Protein AF-A0A814LXK1-F1 (afdb_monomer_lite)

Radius of gyration: 31.45 Å; chains: 1; bounding box: 70×54×90 Å

pLDDT: mean 80.25, std 14.55, range [25.09, 98.0]

Foldseek 3Di:
DVVQLVCLAVDDLQQLVVLCVVQVVQCPPPHPCNLVNLVCCLRHARLQYDPVSVVSHCVVPVVVLLVSLVVDPDDDNSNVSSVSSVVSNCVQQQPPDDCQVPLVVVLVVVLVVLVDDPVQFDDDPQDDDDVLVSLLNSCVRCLVCLAQVRPDPSNQVVLLVLLVVLVVVLVLLVCLVCVVVDPRGDHDPVRRDDLVNLVSNLVSCVVSLVNNLLRPPCVLSSLSSLLSNLSSQVPVRVVVLLVQLVVCLVPPPCVSSNLSSLSSLLSCLCSLCDDDPRDDLSNLCLAVLLQSLQAVQADPRVLSSLSNLLSNLQRDQDEPCVCVVVVDPPDDPSPDDDHDDYDHDDPCQVSNLVSVLSSLLSHLLSDHPVSLVVVLVVLVVQLPDPPDDPSRLVSSLSNLLSNLVRPVQVNCVPLVVVLLVQLVVVVVVVPPPPQPDDDDDDPNNLSSLLSLLSSLLHALVNVVVVVVSLVVVVVVPVPGPDPSSVVSVVSSVVSNVCNDVDDD

Secondary structure (DSSP, 8-state):
-HHHHHHGGGS-TTHHHHHHHHHGGG--TTSTTHHHHHHHHHHHS-----GGGGGGTGGGTHHHHHHHHHH----SHHHHHHHHHHHHHHHHTTTSS--HHHHHHHHHHHHHHTT--GGG-------S--HHHHHHHHHHHHGGGGSTT---THHHHHHHHHHHHHHHHHHHHHHHHHGGG-TT----GGGSPPHHHHHHHHHHHHHHHHHHTT-TTTHHHHHHHHHHHHHH-GGGTHHHHHHHHHHHHS-TT-HHHHHHHHHHHHHHHHHHH---SS--THHHHHHHHHHHHGGGGGSTTHHHHHHHHHHHTTTS-----GGGGGT-TT--TTS-----------SSHHHHHHHHHHHHHHHHHT--HHHHHHHHHHHHHHHT-TT--HHHHHHHHHHHHHHHHH-HHHHHHHHHHHHHHHHHHHHHHT-SSGGGS-S---HHHHHHHHHHHHHTTS-HHHHGGGHHHHHHHHHHHTT---HHHHHHHHHHHHHHHHHHHS--

Structure (mmCIF, N/CA/C/O backbone):
data_AF-A0A814LXK1-F1
#
_entry.id   AF-A0A814LXK1-F1
#
loop_
_atom_site.group_PDB
_atom_site.id
_atom_site.type_symbol
_atom_site.label_atom_id
_atom_site.label_alt_id
_atom_site.label_comp_id
_atom_site.label_asym_id
_atom_site.label_entity_id
_atom_site.label_seq_id
_atom_site.pdbx_PDB_ins_code
_atom_site.Cartn_x
_atom_site.Cartn_y
_atom_site.Cartn_z
_atom_site.occupancy
_atom_site.B_iso_or_equiv
_atom_site.auth_seq_id
_atom_site.auth_comp_id
_atom_site.auth_asym_id
_atom_site.auth_atom_id
_atom_site.pdbx_PDB_model_num
ATOM 1 N N . MET A 1 1 ? 9.843 21.973 -16.160 1.00 56.62 1 MET A N 1
ATOM 2 C CA . MET A 1 1 ? 10.249 20.609 -16.567 1.00 56.62 1 MET A CA 1
ATOM 3 C C . MET A 1 1 ? 9.036 19.774 -16.965 1.00 56.62 1 MET A C 1
ATOM 5 O O . MET A 1 1 ? 8.800 19.674 -18.156 1.00 56.62 1 MET A O 1
ATOM 9 N N . ILE A 1 2 ? 8.226 19.283 -16.017 1.00 59.06 2 ILE A N 1
ATOM 10 C CA . ILE A 1 2 ? 7.090 18.361 -16.257 1.00 59.06 2 ILE A CA 1
ATOM 11 C C . ILE A 1 2 ? 6.164 18.794 -17.417 1.00 59.06 2 ILE A C 1
ATOM 13 O O . ILE A 1 2 ? 5.855 17.987 -18.287 1.00 59.06 2 ILE A O 1
ATOM 17 N N . CYS A 1 3 ? 5.786 20.076 -17.498 1.00 64.94 3 CYS A N 1
ATOM 18 C CA . CYS A 1 3 ? 4.913 20.582 -18.569 1.00 64.94 3 CYS A CA 1
ATOM 19 C C . CYS A 1 3 ? 5.486 20.393 -19.989 1.00 64.94 3 CYS A C 1
ATOM 21 O O . CYS A 1 3 ? 4.720 20.208 -20.926 1.00 64.94 3 CYS A O 1
ATOM 23 N N . VAL A 1 4 ? 6.817 20.406 -20.148 1.00 70.12 4 VAL A N 1
ATOM 24 C CA . VAL A 1 4 ? 7.489 20.201 -21.447 1.00 70.12 4 VAL A CA 1
ATOM 25 C C . VAL A 1 4 ? 7.377 18.739 -21.884 1.00 70.12 4 VAL A C 1
ATOM 27 O O . VAL A 1 4 ? 7.075 18.452 -23.041 1.00 70.12 4 VAL A O 1
ATOM 30 N N . GLN A 1 5 ? 7.535 17.811 -20.938 1.00 64.06 5 GLN A N 1
ATOM 31 C CA . GLN A 1 5 ? 7.400 16.378 -21.197 1.00 64.06 5 GLN A CA 1
ATOM 32 C C . GLN A 1 5 ? 5.953 16.029 -21.587 1.00 64.06 5 GLN A C 1
ATOM 34 O O . GLN A 1 5 ? 5.747 15.309 -22.560 1.00 64.06 5 GLN A O 1
ATOM 39 N N . TYR A 1 6 ? 4.948 16.638 -20.941 1.00 69.31 6 TYR A N 1
ATOM 40 C CA . TYR A 1 6 ? 3.547 16.519 -21.375 1.00 69.31 6 TYR A CA 1
ATOM 41 C C . TYR A 1 6 ? 3.230 17.231 -22.702 1.00 69.31 6 TYR A C 1
ATOM 43 O O . TYR A 1 6 ? 2.304 16.810 -23.393 1.00 69.31 6 TYR A O 1
ATOM 51 N N . SER A 1 7 ? 3.989 18.259 -23.106 1.00 76.19 7 SER A N 1
ATOM 52 C CA . SER A 1 7 ? 3.850 18.851 -24.447 1.00 76.19 7 SER A CA 1
ATOM 53 C C . SER A 1 7 ? 4.517 18.033 -25.562 1.00 76.19 7 SER A C 1
ATOM 55 O O . SER A 1 7 ? 4.263 18.299 -26.733 1.00 76.19 7 SER A O 1
ATOM 57 N N . SER A 1 8 ? 5.341 17.030 -25.228 1.00 71.69 8 SER A N 1
ATOM 58 C CA . SER A 1 8 ? 6.139 16.264 -26.198 1.00 71.69 8 SER A CA 1
ATOM 59 C C . SER A 1 8 ? 5.328 15.636 -27.354 1.00 71.69 8 SER A C 1
ATOM 61 O O . SER A 1 8 ? 5.761 15.788 -28.498 1.00 71.69 8 SER A O 1
ATOM 63 N N . PRO A 1 9 ? 4.128 15.046 -27.137 1.00 70.94 9 PRO A N 1
ATOM 64 C CA . PRO A 1 9 ? 3.299 14.502 -28.225 1.00 70.94 9 PRO A CA 1
ATOM 65 C C . PRO A 1 9 ? 2.730 15.551 -29.198 1.00 70.94 9 PRO A C 1
ATOM 67 O O . PRO A 1 9 ? 2.200 15.183 -30.244 1.00 70.94 9 PRO A O 1
ATOM 70 N N . TYR A 1 10 ? 2.812 16.842 -28.858 1.00 80.88 10 TYR A N 1
ATOM 71 C CA . TYR A 1 10 ? 2.293 17.965 -29.650 1.00 80.88 10 TYR A CA 1
ATOM 72 C C . TYR A 1 10 ? 3.399 18.744 -30.386 1.00 80.88 10 TYR A C 1
ATOM 74 O O . TYR A 1 10 ? 3.115 19.749 -31.039 1.00 80.88 10 TYR A O 1
ATOM 82 N N . LEU A 1 11 ? 4.661 18.312 -30.275 1.00 83.81 11 LEU A N 1
ATOM 83 C CA . LEU A 1 11 ? 5.784 18.909 -30.999 1.00 83.81 11 LEU A CA 1
ATOM 84 C C . LEU A 1 11 ? 5.714 18.588 -32.503 1.00 83.81 11 LEU A C 1
ATOM 86 O O . LEU A 1 11 ? 5.085 17.619 -32.932 1.00 83.81 11 LEU A O 1
ATOM 90 N N . SER A 1 12 ? 6.371 19.410 -33.326 1.00 86.75 12 SER A N 1
ATOM 91 C CA . SER A 1 12 ? 6.418 19.195 -34.775 1.00 86.75 12 SER A CA 1
ATOM 92 C C . SER A 1 12 ? 7.109 17.868 -35.116 1.00 86.75 12 SER A C 1
ATOM 94 O O . SER A 1 12 ? 8.027 17.423 -34.428 1.00 86.75 12 SER A O 1
ATOM 96 N N . SER A 1 13 ? 6.743 17.253 -36.249 1.00 84.12 13 SER A N 1
ATOM 97 C CA . SER A 1 13 ? 7.419 16.026 -36.722 1.00 84.12 13 SER A CA 1
ATOM 98 C C . SER A 1 13 ? 8.885 16.231 -37.152 1.00 84.12 13 SER A C 1
ATOM 100 O O . SER A 1 13 ? 9.518 15.285 -37.618 1.00 84.12 13 SER A O 1
ATOM 102 N N . THR A 1 14 ? 9.399 17.458 -37.040 1.00 91.06 14 THR A N 1
ATOM 103 C CA . THR A 1 14 ? 10.784 17.869 -37.302 1.00 91.06 14 THR A CA 1
ATOM 104 C C . THR A 1 14 ? 11.545 18.237 -36.023 1.00 91.06 14 THR A C 1
ATOM 106 O O . THR A 1 14 ? 12.772 18.205 -36.046 1.00 91.06 14 THR A O 1
ATOM 109 N N . ALA A 1 15 ? 10.862 18.476 -34.893 1.00 91.69 15 ALA A N 1
ATOM 110 C CA . ALA A 1 15 ? 11.467 18.933 -33.639 1.00 91.69 15 ALA A CA 1
ATOM 111 C C . ALA A 1 15 ? 12.609 18.033 -33.142 1.00 91.69 15 ALA A C 1
ATOM 113 O O . ALA A 1 15 ? 13.617 18.533 -32.658 1.00 91.69 15 ALA A O 1
ATOM 114 N N . THR A 1 16 ? 12.502 16.707 -33.292 1.00 93.06 16 THR A N 1
ATOM 115 C CA . THR A 1 16 ? 13.592 15.782 -32.934 1.00 93.06 16 THR A CA 1
ATOM 116 C C . THR A 1 16 ? 14.860 16.050 -33.745 1.00 93.06 16 THR A C 1
ATOM 118 O O . THR A 1 16 ? 15.950 15.994 -33.187 1.00 93.06 16 THR A O 1
ATOM 121 N N . GLN A 1 17 ? 14.733 16.354 -35.040 1.00 94.00 17 GLN A N 1
ATOM 122 C CA . GLN A 1 17 ? 15.873 16.686 -35.895 1.00 94.00 17 GLN A CA 1
ATOM 123 C C . GLN A 1 17 ? 16.435 18.065 -35.530 1.00 94.00 17 GLN A C 1
ATOM 125 O O . GLN A 1 17 ? 17.633 18.179 -35.324 1.00 94.00 17 GLN A O 1
ATOM 130 N N . GLU A 1 18 ? 15.575 19.072 -35.350 1.00 94.50 18 GLU A N 1
ATOM 131 C CA . GLU A 1 18 ? 15.966 20.433 -34.942 1.00 94.50 18 GLU A CA 1
ATOM 132 C C . GLU A 1 18 ? 16.740 20.440 -33.606 1.00 94.50 18 GLU A C 1
ATOM 134 O O . GLU A 1 18 ? 17.782 21.083 -33.485 1.00 94.50 18 GLU A O 1
ATOM 139 N N . ILE A 1 19 ? 16.271 19.663 -32.620 1.00 93.25 19 ILE A N 1
ATOM 140 C CA . ILE A 1 19 ? 16.925 19.479 -31.315 1.00 93.25 19 ILE A CA 1
ATOM 141 C C . ILE A 1 19 ? 18.279 18.770 -31.465 1.00 93.25 19 ILE A C 1
ATOM 143 O O . ILE A 1 19 ? 19.244 19.147 -30.802 1.00 93.25 19 ILE A O 1
ATOM 147 N N . LEU A 1 20 ? 18.391 17.756 -32.328 1.00 94.44 20 LEU A N 1
ATOM 148 C CA . LEU A 1 20 ? 19.682 17.114 -32.586 1.00 94.44 20 LEU A CA 1
ATOM 149 C C . LEU A 1 20 ? 20.640 18.078 -33.293 1.00 94.44 20 LEU A C 1
ATOM 151 O O . LEU A 1 20 ? 21.754 18.263 -32.820 1.00 94.44 20 LEU A O 1
ATOM 155 N N . ASP A 1 21 ? 20.216 18.741 -34.364 1.00 94.06 21 ASP A N 1
ATOM 156 C CA . ASP A 1 21 ? 21.068 19.644 -35.147 1.00 94.06 21 ASP A CA 1
ATOM 157 C C . ASP A 1 21 ? 21.603 20.818 -34.305 1.00 94.06 21 ASP A C 1
ATOM 159 O O . ASP A 1 21 ? 22.730 21.267 -34.520 1.00 94.06 21 ASP A O 1
ATOM 163 N N . GLN A 1 22 ? 20.846 21.269 -33.297 1.00 94.00 22 GLN A N 1
ATOM 164 C CA . GLN A 1 22 ? 21.288 22.284 -32.337 1.00 94.00 22 GLN A CA 1
ATOM 165 C C . GLN A 1 22 ? 22.355 21.779 -31.344 1.00 94.00 22 GLN A C 1
ATOM 167 O O . GLN A 1 22 ? 23.269 22.533 -31.007 1.00 94.00 22 GLN A O 1
ATOM 172 N N . PHE A 1 23 ? 22.236 20.544 -30.843 1.00 93.19 23 PHE A N 1
ATOM 173 C CA . PHE A 1 23 ? 22.985 20.073 -29.664 1.00 93.19 23 PHE A CA 1
ATOM 174 C C . PHE A 1 23 ? 23.987 18.931 -29.929 1.00 93.19 23 PHE A C 1
ATOM 176 O O . PHE A 1 23 ? 24.847 18.664 -29.091 1.00 93.19 23 PHE A O 1
ATOM 183 N N . ARG A 1 24 ? 23.936 18.262 -31.088 1.00 90.31 24 ARG A N 1
ATOM 184 C CA . ARG A 1 24 ? 24.778 17.092 -31.433 1.00 90.31 24 ARG A CA 1
ATOM 185 C C . ARG A 1 24 ? 26.275 17.415 -31.507 1.00 90.31 24 ARG A C 1
ATOM 187 O O . ARG A 1 24 ? 27.098 16.534 -31.289 1.00 90.31 24 ARG A O 1
ATOM 194 N N . SER A 1 25 ? 26.639 18.675 -31.743 1.00 89.06 25 SER A N 1
ATOM 195 C CA . SER A 1 25 ? 28.026 19.162 -31.673 1.00 89.06 25 SER A CA 1
ATOM 196 C C . SER A 1 25 ? 28.623 19.108 -30.259 1.00 89.06 25 SER A C 1
ATOM 198 O O . SER A 1 25 ? 29.830 18.927 -30.123 1.00 89.06 25 SER A O 1
ATOM 200 N N . GLN A 1 26 ? 27.789 19.199 -29.217 1.00 90.00 26 GLN A N 1
ATOM 201 C CA . GLN A 1 26 ? 28.187 19.177 -27.801 1.00 90.00 26 GLN A CA 1
ATOM 202 C C . GLN A 1 26 ? 28.264 17.753 -27.216 1.00 90.00 26 GLN A C 1
ATOM 204 O O . GLN A 1 26 ? 28.536 17.574 -26.031 1.00 90.00 26 GLN A O 1
ATOM 209 N N . LEU A 1 27 ? 28.059 16.714 -28.039 1.00 85.88 27 LEU A N 1
ATOM 210 C CA . LEU A 1 27 ? 28.169 15.302 -27.640 1.00 85.88 27 LEU A CA 1
ATOM 211 C C . LEU A 1 27 ? 29.619 14.798 -27.498 1.00 85.88 27 LEU A C 1
ATOM 213 O O . LEU A 1 27 ? 29.841 13.610 -27.266 1.00 85.88 27 LEU A O 1
ATOM 217 N N . CYS A 1 28 ? 30.622 15.672 -27.605 1.00 84.44 28 CYS A N 1
ATOM 218 C CA . CYS A 1 28 ? 31.992 15.307 -27.266 1.00 84.44 28 CYS A CA 1
ATOM 219 C C . CYS A 1 28 ? 32.141 15.189 -25.740 1.00 84.44 28 CYS A C 1
ATOM 221 O O . CYS A 1 28 ? 31.884 16.146 -25.018 1.00 84.44 28 CYS A O 1
ATOM 223 N N . PHE A 1 29 ? 32.610 14.044 -25.234 1.00 79.62 29 PHE A N 1
ATOM 224 C CA . PHE A 1 29 ? 32.712 13.787 -23.786 1.00 79.62 29 PHE A CA 1
ATOM 225 C C . PHE A 1 29 ? 33.697 14.708 -23.034 1.00 79.62 29 PHE A C 1
ATOM 227 O O . PHE A 1 29 ? 33.726 14.699 -21.803 1.00 79.62 29 PHE A O 1
ATOM 234 N N . THR A 1 30 ? 34.524 15.473 -23.758 1.00 81.00 30 THR A N 1
ATOM 235 C CA . THR A 1 30 ? 35.429 16.497 -23.209 1.00 81.00 30 THR A CA 1
ATOM 236 C C . THR A 1 30 ? 34.862 17.919 -23.294 1.00 81.00 30 THR A C 1
ATOM 238 O O . THR A 1 30 ? 35.558 18.860 -22.917 1.00 81.00 30 THR A O 1
ATOM 241 N N . ASP A 1 31 ? 33.655 18.105 -23.835 1.00 83.12 31 ASP A N 1
ATOM 242 C CA . ASP A 1 31 ? 32.974 19.401 -23.862 1.00 83.12 31 ASP A CA 1
ATOM 243 C C . ASP A 1 31 ? 32.422 19.734 -22.465 1.00 83.12 31 ASP A C 1
ATOM 245 O O . ASP A 1 31 ? 31.891 18.875 -21.758 1.00 83.12 31 ASP A O 1
ATOM 249 N N . TRP A 1 32 ? 32.519 21.004 -22.077 1.00 83.50 32 TRP A N 1
ATOM 250 C CA . TRP A 1 32 ? 31.946 21.525 -20.838 1.00 83.50 32 TRP A CA 1
ATOM 251 C C . TRP A 1 32 ? 30.417 21.405 -20.820 1.00 83.50 32 TRP A C 1
ATOM 253 O O . TRP A 1 32 ? 29.838 21.205 -19.754 1.00 83.50 32 TRP A O 1
ATOM 263 N N . PHE A 1 33 ? 29.767 21.483 -21.984 1.00 89.12 33 PHE A N 1
ATOM 264 C CA . PHE A 1 33 ? 28.308 21.420 -22.095 1.00 89.12 33 PHE A CA 1
ATOM 265 C C . PHE A 1 33 ? 27.738 19.994 -22.072 1.00 89.12 33 PHE A C 1
ATOM 267 O O . PHE A 1 33 ? 26.544 19.839 -21.831 1.00 89.12 33 PHE A O 1
ATOM 274 N N . PHE A 1 34 ? 28.561 18.950 -22.234 1.00 89.31 34 PHE A N 1
ATOM 275 C CA . PHE A 1 34 ? 28.134 17.550 -22.407 1.00 89.31 34 PHE A CA 1
ATOM 276 C C . PHE A 1 34 ? 27.077 17.071 -21.387 1.00 89.31 34 PHE A C 1
ATOM 278 O O . PHE A 1 34 ? 26.101 16.411 -21.749 1.00 89.31 34 PHE A O 1
ATOM 285 N N . ILE A 1 35 ? 27.229 17.429 -20.105 1.00 89.31 35 ILE A N 1
ATOM 286 C CA . ILE A 1 35 ? 26.284 17.037 -19.041 1.00 89.31 35 ILE A CA 1
ATOM 287 C C . ILE A 1 35 ? 24.945 17.785 -19.173 1.00 89.31 35 ILE A C 1
ATOM 289 O O . ILE A 1 35 ? 23.879 17.167 -19.073 1.00 89.31 35 ILE A O 1
ATOM 293 N N . ASP A 1 36 ? 24.993 19.092 -19.434 1.00 91.19 36 ASP A N 1
ATOM 294 C CA . ASP A 1 36 ? 23.810 19.941 -19.606 1.00 91.19 36 ASP A CA 1
ATOM 295 C C . ASP A 1 36 ? 23.049 19.582 -20.889 1.00 91.19 36 ASP A C 1
ATOM 297 O O . ASP A 1 36 ? 21.819 19.529 -20.887 1.00 91.19 36 ASP A O 1
ATOM 301 N N . THR A 1 37 ? 23.762 19.229 -21.960 1.00 93.38 37 THR A N 1
ATOM 302 C CA . THR A 1 37 ? 23.207 18.704 -23.211 1.00 93.38 37 THR A CA 1
ATOM 303 C C . THR A 1 37 ? 22.349 17.455 -22.964 1.00 93.38 37 THR A C 1
ATOM 305 O O . THR A 1 37 ? 21.203 17.394 -23.417 1.00 93.38 37 THR A O 1
ATOM 308 N N . PHE A 1 38 ? 22.815 16.492 -22.157 1.00 93.00 38 PHE A N 1
ATOM 309 C CA . PHE A 1 38 ? 21.985 15.340 -21.772 1.00 93.00 38 PHE A CA 1
ATOM 310 C C . PHE A 1 38 ? 20.829 15.701 -20.829 1.00 93.00 38 PHE A C 1
ATOM 312 O O . PHE A 1 38 ? 19.759 15.088 -20.913 1.00 93.00 38 PHE A O 1
ATOM 319 N N . GLN A 1 39 ? 20.978 16.728 -19.985 1.00 92.31 39 GLN A N 1
ATOM 320 C CA . GLN A 1 39 ? 19.859 17.258 -19.202 1.00 92.31 39 GLN A CA 1
ATOM 321 C C . GLN A 1 39 ? 18.770 17.863 -20.104 1.00 92.31 39 GLN A C 1
ATOM 323 O O . GLN A 1 39 ? 17.584 17.643 -19.852 1.00 92.31 39 GLN A O 1
ATOM 328 N N . ILE A 1 40 ? 19.160 18.581 -21.161 1.00 91.75 40 ILE A N 1
ATOM 329 C CA . ILE A 1 40 ? 18.262 19.154 -22.174 1.00 91.75 40 ILE A CA 1
ATOM 330 C C . ILE A 1 40 ? 17.556 18.035 -22.944 1.00 91.75 40 ILE A C 1
ATOM 332 O O . ILE A 1 40 ? 16.323 18.033 -23.004 1.00 91.75 40 ILE A O 1
ATOM 336 N N . PHE A 1 41 ? 18.284 17.032 -23.449 1.00 93.12 41 PHE A N 1
ATOM 337 C CA . PHE A 1 41 ? 17.668 15.898 -24.148 1.00 93.12 41 PHE A CA 1
ATOM 338 C C . PHE A 1 41 ? 16.636 15.164 -23.275 1.00 93.12 41 PHE A C 1
ATOM 340 O O . PHE A 1 41 ? 15.535 14.891 -23.746 1.00 93.12 41 PHE A O 1
ATOM 347 N N . ARG A 1 42 ? 16.903 14.951 -21.978 1.00 91.62 42 ARG A N 1
ATOM 348 C CA . ARG A 1 42 ? 15.946 14.332 -21.033 1.00 91.62 42 ARG A CA 1
ATOM 349 C C . ARG A 1 42 ? 14.634 15.123 -20.859 1.00 91.62 42 ARG A C 1
ATOM 351 O O . ARG A 1 42 ? 13.637 14.574 -20.383 1.00 91.62 42 ARG A O 1
ATOM 358 N N . ILE A 1 43 ? 14.628 16.415 -21.189 1.00 88.75 43 ILE A N 1
ATOM 359 C CA . ILE A 1 43 ? 13.477 17.315 -21.014 1.00 88.75 43 ILE A CA 1
ATOM 360 C C . ILE A 1 43 ? 12.728 17.547 -22.333 1.00 88.75 43 ILE A C 1
ATOM 362 O O . ILE A 1 43 ? 11.500 17.615 -22.310 1.00 88.75 43 ILE A O 1
ATOM 366 N N . PHE A 1 44 ? 13.448 17.673 -23.453 1.00 89.19 44 PHE A N 1
ATOM 367 C CA . PHE A 1 44 ? 12.897 18.131 -24.735 1.00 89.19 44 PHE A CA 1
ATOM 368 C C . PHE A 1 44 ? 12.845 17.067 -25.842 1.00 89.19 44 PHE A C 1
ATOM 370 O O . PHE A 1 44 ? 12.029 17.204 -26.752 1.00 89.19 44 PHE A O 1
ATOM 377 N N . LEU A 1 45 ? 13.692 16.030 -25.810 1.00 90.62 45 LEU A N 1
ATOM 378 C CA . LEU A 1 45 ? 13.826 15.086 -26.926 1.00 90.62 45 LEU A CA 1
ATOM 379 C C . LEU A 1 45 ? 12.552 14.222 -27.065 1.00 90.62 45 LEU A C 1
ATOM 381 O O . LEU A 1 45 ? 12.181 13.549 -26.100 1.00 90.62 45 LEU A O 1
ATOM 385 N N . PRO A 1 46 ? 11.862 14.202 -28.225 1.00 89.50 46 PRO A N 1
ATOM 386 C CA . PRO A 1 46 ? 10.604 13.466 -28.352 1.00 89.50 46 PRO A CA 1
ATOM 387 C C . PRO A 1 46 ? 10.791 11.944 -28.291 1.00 89.50 46 PRO A C 1
ATOM 389 O O . PRO A 1 46 ? 11.343 11.329 -29.208 1.00 89.50 46 PRO A O 1
ATOM 392 N N . VAL A 1 47 ? 10.299 11.341 -27.203 1.00 88.06 47 VAL A N 1
ATOM 393 C CA . VAL A 1 47 ? 10.355 9.889 -26.935 1.00 88.06 47 VAL A CA 1
ATOM 394 C C . VAL A 1 47 ? 9.034 9.161 -27.192 1.00 88.06 47 VAL A C 1
ATOM 396 O O . VAL A 1 47 ? 9.046 7.942 -27.341 1.00 88.06 47 VAL A O 1
ATOM 399 N N . ASN A 1 48 ? 7.912 9.885 -27.248 1.00 84.62 48 ASN A N 1
ATOM 400 C CA . ASN A 1 48 ? 6.584 9.336 -27.514 1.00 84.62 48 ASN A CA 1
ATOM 401 C C . ASN A 1 48 ? 6.006 9.958 -28.796 1.00 84.62 48 ASN A C 1
ATOM 403 O O . ASN A 1 48 ? 5.349 10.997 -28.767 1.00 84.62 48 ASN A O 1
ATOM 407 N N . LEU A 1 49 ? 6.326 9.335 -29.930 1.00 85.44 49 LEU A N 1
ATOM 408 C CA . LEU A 1 49 ? 5.834 9.688 -31.261 1.00 85.44 49 LEU A CA 1
ATOM 409 C C . LEU A 1 49 ? 5.127 8.461 -31.852 1.00 85.44 49 LEU A C 1
ATOM 411 O O . LEU A 1 49 ? 5.581 7.350 -31.608 1.00 85.44 49 LEU A O 1
ATOM 415 N N . PRO A 1 50 ? 4.069 8.618 -32.666 1.00 84.31 50 PRO A N 1
ATOM 416 C CA . PRO A 1 50 ? 3.349 7.478 -33.232 1.00 84.31 50 PRO A CA 1
ATOM 417 C C . PRO A 1 50 ? 4.218 6.663 -34.219 1.00 84.31 50 PRO A C 1
ATOM 419 O O . PRO A 1 50 ? 5.112 7.234 -34.853 1.00 84.31 50 PRO A O 1
ATOM 422 N N . PRO A 1 51 ? 3.910 5.371 -34.474 1.00 86.75 51 PRO A N 1
ATOM 423 C CA . PRO A 1 51 ? 4.743 4.455 -35.271 1.00 86.75 51 PRO A CA 1
ATOM 424 C C . PRO A 1 51 ? 5.155 4.953 -36.658 1.00 86.75 51 PRO A C 1
ATOM 426 O O . PRO A 1 51 ? 6.272 4.700 -37.114 1.00 86.75 51 PRO A O 1
ATOM 429 N N . ILE A 1 52 ? 4.274 5.713 -37.312 1.00 86.62 52 ILE A N 1
ATOM 430 C CA . ILE A 1 52 ? 4.503 6.341 -38.622 1.00 86.62 52 ILE A CA 1
ATOM 431 C C . ILE A 1 52 ? 5.690 7.324 -38.567 1.00 86.62 52 ILE A C 1
ATOM 433 O O . ILE A 1 52 ? 6.449 7.450 -39.530 1.00 86.62 52 ILE A O 1
ATOM 437 N N . LEU A 1 53 ? 5.884 7.990 -37.425 1.00 88.69 53 LEU A N 1
ATOM 438 C CA . LEU A 1 53 ? 6.913 8.998 -37.186 1.00 88.69 53 LEU A CA 1
ATOM 439 C C . LEU A 1 53 ? 8.168 8.456 -36.486 1.00 88.69 53 LEU A C 1
ATOM 441 O O . LEU A 1 53 ? 9.120 9.214 -36.339 1.00 88.69 53 LEU A O 1
ATOM 445 N N . HIS A 1 54 ? 8.261 7.164 -36.139 1.00 90.31 54 HIS A N 1
ATOM 446 C CA . HIS A 1 54 ? 9.461 6.598 -35.487 1.00 90.31 54 HIS A CA 1
ATOM 447 C C . HIS A 1 54 ? 10.763 6.850 -36.275 1.00 90.31 54 HIS A C 1
ATOM 449 O O . HIS A 1 54 ? 11.821 7.021 -35.673 1.00 90.31 54 HIS A O 1
ATOM 455 N N . LYS A 1 55 ? 10.695 6.938 -37.616 1.00 92.31 55 LYS A N 1
ATOM 456 C CA . LYS A 1 55 ? 11.831 7.315 -38.489 1.00 92.31 55 LYS A CA 1
ATOM 457 C C . LYS A 1 55 ? 12.331 8.755 -38.289 1.00 92.31 55 LYS A C 1
ATOM 459 O O . LYS A 1 55 ? 13.466 9.035 -38.647 1.00 92.31 55 LYS A O 1
ATOM 464 N N . ARG A 1 56 ? 11.493 9.647 -37.752 1.00 90.38 56 ARG A N 1
ATOM 465 C CA . ARG A 1 56 ? 11.820 11.029 -37.355 1.00 90.38 56 ARG A CA 1
ATOM 466 C C . ARG A 1 56 ? 11.929 11.190 -35.830 1.00 90.38 56 ARG A C 1
ATOM 468 O O . ARG A 1 56 ? 12.090 12.300 -35.351 1.00 90.38 56 ARG A O 1
ATOM 475 N N . GLY A 1 57 ? 11.795 10.098 -35.076 1.00 91.50 57 GLY A N 1
ATOM 476 C CA . GLY A 1 57 ? 11.873 10.056 -33.617 1.00 91.50 57 GLY A CA 1
ATOM 477 C C . GLY A 1 57 ? 13.164 9.390 -33.149 1.00 91.50 57 GLY A C 1
ATOM 478 O O . GLY A 1 57 ? 14.246 9.694 -33.648 1.00 91.50 57 GLY A O 1
ATOM 479 N N . PHE A 1 58 ? 13.045 8.430 -32.226 1.00 92.81 58 PHE A N 1
ATOM 480 C CA . PHE A 1 58 ? 14.185 7.722 -31.630 1.00 92.81 58 PHE A CA 1
ATOM 481 C C . PHE A 1 58 ? 15.168 7.115 -32.649 1.00 92.81 58 PHE A C 1
ATOM 483 O O . PHE A 1 58 ? 16.359 7.034 -32.367 1.00 92.81 58 PHE A O 1
ATOM 490 N N . LYS A 1 59 ? 14.728 6.748 -33.863 1.00 94.81 59 LYS A N 1
ATOM 491 C CA . LYS A 1 59 ? 15.612 6.158 -34.889 1.00 94.81 59 LYS A CA 1
ATOM 492 C C . LYS A 1 59 ? 16.661 7.123 -35.466 1.00 94.81 59 LYS A C 1
ATOM 494 O O . LYS A 1 59 ? 17.537 6.660 -36.187 1.00 94.81 59 LYS A O 1
ATOM 499 N N . LEU A 1 60 ? 16.599 8.420 -35.149 1.00 95.69 60 LEU A N 1
ATOM 500 C CA . LEU A 1 60 ? 17.621 9.410 -35.527 1.00 95.69 60 LEU A CA 1
ATOM 501 C C . LEU A 1 60 ? 18.847 9.424 -34.592 1.00 95.69 60 LEU A C 1
ATOM 503 O O . LEU A 1 60 ? 19.897 9.941 -34.980 1.00 95.69 60 LEU A O 1
ATOM 507 N N . TRP A 1 61 ? 18.702 8.903 -33.366 1.00 95.06 61 TRP A N 1
ATOM 508 C CA . TRP A 1 61 ? 19.665 9.123 -32.277 1.00 95.06 61 TRP A CA 1
ATOM 509 C C . TRP A 1 61 ? 19.908 7.921 -31.353 1.00 95.06 61 TRP A C 1
ATOM 511 O O . TRP A 1 61 ? 20.960 7.862 -30.727 1.00 95.06 61 TRP A O 1
ATOM 521 N N . LEU A 1 62 ? 18.992 6.946 -31.261 1.00 95.38 62 LEU A N 1
ATOM 522 C CA . LEU A 1 62 ? 19.068 5.862 -30.268 1.00 95.38 62 LEU A CA 1
ATOM 523 C C . LEU A 1 62 ? 20.381 5.069 -30.349 1.00 95.38 62 LEU A C 1
ATOM 525 O O . LEU A 1 62 ? 21.010 4.843 -29.320 1.00 95.38 62 LEU A O 1
ATOM 529 N N . ASN A 1 63 ? 20.811 4.699 -31.559 1.00 94.75 63 ASN A N 1
ATOM 530 C CA . ASN A 1 63 ? 22.057 3.958 -31.766 1.00 94.75 63 ASN A CA 1
ATOM 531 C C . ASN A 1 63 ? 23.278 4.790 -31.346 1.00 94.75 63 ASN A C 1
ATOM 533 O O . ASN A 1 63 ? 24.070 4.319 -30.545 1.00 94.75 63 ASN A O 1
ATOM 537 N N . GLU A 1 64 ? 23.374 6.044 -31.800 1.00 94.44 64 GLU A N 1
ATOM 538 C CA . GLU A 1 64 ? 24.460 6.969 -31.434 1.00 94.44 64 GLU A CA 1
ATOM 539 C C . GLU A 1 64 ? 24.537 7.192 -29.919 1.00 94.44 64 GLU A C 1
ATOM 541 O O . GLU A 1 64 ? 25.620 7.199 -29.341 1.00 94.44 64 GLU A O 1
ATOM 546 N N . PHE A 1 65 ? 23.391 7.340 -29.252 1.00 94.75 65 PHE A N 1
ATOM 547 C CA . PHE A 1 65 ? 23.343 7.515 -27.803 1.00 94.75 65 PHE A CA 1
ATOM 548 C C . PHE A 1 65 ? 23.785 6.234 -27.080 1.00 94.75 65 PHE A C 1
ATOM 550 O O . PHE A 1 65 ? 24.459 6.325 -26.053 1.00 94.75 65 PHE A O 1
ATOM 557 N N . PHE A 1 66 ? 23.480 5.049 -27.622 1.00 93.00 66 PHE A N 1
ATOM 558 C CA . PHE A 1 66 ? 24.053 3.790 -27.138 1.00 93.00 66 PHE A CA 1
ATOM 559 C C . PHE A 1 66 ? 25.560 3.703 -27.383 1.00 93.00 66 PHE A C 1
ATOM 561 O O . PHE A 1 66 ? 26.284 3.381 -26.448 1.00 93.00 66 PHE A O 1
ATOM 568 N N . ASP A 1 67 ? 26.052 4.056 -28.570 1.00 91.56 67 ASP A N 1
ATOM 569 C CA . ASP A 1 67 ? 27.483 4.051 -28.891 1.00 91.56 67 ASP A CA 1
ATOM 570 C C . ASP A 1 67 ? 28.266 5.005 -27.964 1.00 91.56 67 ASP A C 1
ATOM 572 O O . ASP A 1 67 ? 29.323 4.643 -27.441 1.00 91.56 67 ASP A O 1
ATOM 576 N N . ILE A 1 68 ? 27.725 6.196 -27.675 1.00 91.19 68 ILE A N 1
ATOM 577 C CA . ILE A 1 68 ? 28.270 7.128 -26.672 1.00 91.19 68 ILE A CA 1
ATOM 578 C C . ILE A 1 68 ? 28.238 6.494 -25.277 1.00 91.19 68 ILE A C 1
ATOM 580 O O . ILE A 1 68 ? 29.252 6.499 -24.576 1.00 91.19 68 ILE A O 1
ATOM 584 N N . TRP A 1 69 ? 27.098 5.932 -24.863 1.00 90.50 69 TRP A N 1
ATOM 585 C CA . TRP A 1 69 ? 26.955 5.346 -23.530 1.00 90.50 69 TRP A CA 1
ATOM 586 C C . TRP A 1 69 ? 27.924 4.182 -23.306 1.00 90.50 69 TRP A C 1
ATOM 588 O O . TRP A 1 69 ? 28.582 4.126 -22.269 1.00 90.50 69 TRP A O 1
ATOM 598 N N . GLU A 1 70 ? 28.066 3.289 -24.284 1.00 87.19 70 GLU A N 1
ATOM 599 C CA . GLU A 1 70 ? 28.979 2.149 -24.237 1.00 87.19 70 GLU A CA 1
ATOM 600 C C . GLU A 1 70 ? 30.445 2.573 -24.107 1.00 87.19 70 GLU A C 1
ATOM 602 O O . GLU A 1 70 ? 31.157 2.023 -23.265 1.00 87.19 70 GLU A O 1
ATOM 607 N N . ASN A 1 71 ? 30.885 3.557 -24.898 1.00 86.50 71 ASN A N 1
ATOM 608 C CA . ASN A 1 71 ? 32.284 3.987 -24.934 1.00 86.50 71 ASN A CA 1
ATOM 609 C C . ASN A 1 71 ? 32.671 4.928 -23.776 1.00 86.50 71 ASN A C 1
ATOM 611 O O . ASN A 1 71 ? 33.845 4.980 -23.401 1.00 86.50 71 ASN A O 1
ATOM 615 N N . VAL A 1 72 ? 31.720 5.654 -23.174 1.00 83.81 72 VAL A N 1
ATOM 616 C CA . VAL A 1 72 ? 31.990 6.544 -22.032 1.00 83.81 72 VAL A CA 1
ATOM 617 C C . VAL A 1 72 ? 31.746 5.814 -20.705 1.00 83.81 72 VAL A C 1
ATOM 619 O O . VAL A 1 72 ? 30.619 5.625 -20.242 1.00 83.81 72 VAL A O 1
ATOM 622 N N . TYR A 1 73 ? 32.846 5.429 -20.054 1.00 73.81 73 TYR A N 1
ATOM 623 C CA . TYR A 1 73 ? 32.857 4.708 -18.772 1.00 73.81 73 TYR A CA 1
ATOM 624 C C . TYR A 1 73 ? 32.779 5.616 -17.526 1.00 73.81 73 TYR A C 1
ATOM 626 O O . TYR A 1 73 ? 32.706 5.113 -16.405 1.00 73.81 73 TYR A O 1
ATOM 634 N N . ASN A 1 74 ? 32.817 6.946 -17.686 1.00 77.31 74 ASN A N 1
ATOM 635 C CA . ASN A 1 74 ? 32.815 7.880 -16.557 1.00 77.31 74 ASN A CA 1
ATOM 636 C C . ASN A 1 74 ? 31.411 8.044 -15.947 1.00 77.31 74 ASN A C 1
ATOM 638 O O . ASN A 1 74 ? 30.528 8.658 -16.551 1.00 77.31 74 ASN A O 1
ATOM 642 N N . ARG A 1 75 ? 31.240 7.540 -14.722 1.00 68.56 75 ARG A N 1
ATOM 643 C CA . ARG A 1 75 ? 29.992 7.580 -13.950 1.00 68.56 75 ARG A CA 1
ATOM 644 C C . ARG A 1 75 ? 29.758 8.953 -13.318 1.00 68.56 75 ARG A C 1
ATOM 646 O O . ARG A 1 75 ? 30.107 9.183 -12.162 1.00 68.56 75 ARG A O 1
ATOM 653 N N . SER A 1 76 ? 29.140 9.858 -14.068 1.00 81.12 76 SER A N 1
ATOM 654 C CA . SER A 1 76 ? 28.658 11.148 -13.560 1.00 81.12 76 SER A CA 1
ATOM 655 C C . SER A 1 76 ? 27.244 11.456 -14.079 1.00 81.12 76 SER A C 1
ATOM 657 O O . SER A 1 76 ? 26.609 10.603 -14.698 1.00 81.12 76 SER A O 1
ATOM 659 N N . LEU A 1 77 ? 26.708 12.646 -13.780 1.00 85.88 77 LEU A N 1
ATOM 660 C CA . LEU A 1 77 ? 25.275 12.966 -13.910 1.00 85.88 77 LEU A CA 1
ATOM 661 C C . LEU A 1 77 ? 24.672 12.727 -15.310 1.00 85.88 77 LEU A C 1
ATOM 663 O O . LEU A 1 77 ? 23.487 12.406 -15.403 1.00 85.88 77 LEU A O 1
ATOM 667 N N . TRP A 1 78 ? 25.472 12.821 -16.380 1.00 90.75 78 TRP A N 1
ATOM 668 C CA . TRP A 1 78 ? 25.016 12.525 -17.744 1.00 90.75 78 TRP A CA 1
ATOM 669 C C . TRP A 1 78 ? 24.533 11.071 -17.900 1.00 90.75 78 TRP A C 1
ATOM 671 O O . TRP A 1 78 ? 23.557 10.846 -18.608 1.00 90.75 78 TRP A O 1
ATOM 681 N N . GLU A 1 79 ? 25.147 10.090 -17.218 1.00 89.56 79 GLU A N 1
ATOM 682 C CA . GLU A 1 79 ? 24.744 8.678 -17.318 1.00 89.56 79 GLU A CA 1
ATOM 683 C C . GLU A 1 79 ? 23.353 8.477 -16.704 1.00 89.56 79 GLU A C 1
ATOM 685 O O . GLU A 1 79 ? 22.510 7.798 -17.287 1.00 89.56 79 GLU A O 1
ATOM 690 N N . THR A 1 80 ? 23.061 9.143 -15.583 1.00 90.06 80 THR A N 1
ATOM 691 C CA . THR A 1 80 ? 21.715 9.163 -14.992 1.00 90.06 80 THR A CA 1
ATOM 692 C C . THR A 1 80 ? 20.693 9.752 -15.968 1.00 90.06 80 THR A C 1
ATOM 694 O O . THR A 1 80 ? 19.600 9.209 -16.121 1.00 90.06 80 THR A O 1
ATOM 697 N N . TYR A 1 81 ? 21.037 10.839 -16.668 1.00 92.81 81 TYR A N 1
ATOM 698 C CA . TYR A 1 81 ? 20.151 11.442 -17.668 1.00 92.81 81 TYR A CA 1
ATOM 699 C C . TYR A 1 81 ? 19.963 10.547 -18.902 1.00 92.81 81 TYR A C 1
ATOM 701 O O . TYR A 1 81 ? 18.830 10.394 -19.357 1.00 92.81 81 TYR A O 1
ATOM 709 N N . MET A 1 82 ? 21.026 9.896 -19.378 1.00 92.56 82 MET A N 1
ATOM 710 C CA . MET A 1 82 ? 20.994 8.918 -20.469 1.00 92.56 82 MET A CA 1
ATOM 711 C C . MET A 1 82 ? 20.096 7.718 -20.129 1.00 92.56 82 MET A C 1
ATOM 713 O O . MET A 1 82 ? 19.221 7.354 -20.913 1.00 92.56 82 MET A O 1
ATOM 717 N N . ILE A 1 83 ? 20.233 7.148 -18.928 1.00 91.19 83 ILE A N 1
ATOM 718 C CA . ILE A 1 83 ? 19.394 6.033 -18.464 1.00 91.19 83 ILE A CA 1
ATOM 719 C C . ILE A 1 83 ? 17.919 6.460 -18.367 1.00 91.19 83 ILE A C 1
ATOM 721 O O . ILE A 1 83 ? 17.047 5.695 -18.777 1.00 91.19 83 ILE A O 1
ATOM 725 N N . CYS A 1 84 ? 17.620 7.688 -17.918 1.00 92.25 84 CYS A N 1
ATOM 726 C CA . CYS A 1 84 ? 16.255 8.231 -17.966 1.00 92.25 84 CYS A CA 1
ATOM 727 C C . CYS A 1 84 ? 15.714 8.375 -19.401 1.00 92.25 84 CYS A C 1
ATOM 729 O O . CYS A 1 84 ? 14.519 8.175 -19.620 1.00 92.25 84 CYS A O 1
ATOM 731 N N . ILE A 1 85 ? 16.555 8.733 -20.377 1.00 93.88 85 ILE A N 1
ATOM 732 C CA . ILE A 1 85 ? 16.162 8.827 -21.793 1.00 93.88 85 ILE A CA 1
ATOM 733 C C . ILE A 1 85 ? 15.853 7.427 -22.347 1.00 93.88 85 ILE A C 1
ATOM 735 O O . ILE A 1 85 ? 14.788 7.223 -22.934 1.00 93.88 85 ILE A O 1
ATOM 739 N N . PHE A 1 86 ? 16.728 6.445 -22.103 1.00 94.69 86 PHE A N 1
ATOM 740 C CA . PHE A 1 86 ? 16.523 5.061 -22.538 1.00 94.69 86 PHE A CA 1
ATOM 741 C C . PHE A 1 86 ? 15.289 4.413 -21.901 1.00 94.69 86 PHE A C 1
ATOM 743 O O . PHE A 1 86 ? 14.506 3.796 -22.622 1.00 94.69 86 PHE A O 1
ATOM 750 N N . SER A 1 87 ? 15.060 4.582 -20.592 1.00 92.62 87 SER A N 1
ATOM 751 C CA . SER A 1 87 ? 13.865 4.034 -19.934 1.00 92.62 87 SER A CA 1
ATOM 752 C C . SER A 1 87 ? 12.579 4.685 -20.449 1.00 92.62 87 SER A C 1
ATOM 754 O O . SER A 1 87 ? 11.596 3.987 -20.698 1.00 92.62 87 SER A O 1
ATOM 756 N N . SER A 1 88 ? 12.602 5.997 -20.711 1.00 90.94 88 SER A N 1
ATOM 757 C CA . SER A 1 88 ? 11.466 6.713 -21.302 1.00 90.94 88 SER A CA 1
ATOM 758 C C . SER A 1 88 ? 11.160 6.235 -22.725 1.00 90.94 88 SER A C 1
ATOM 760 O O . SER A 1 88 ? 9.992 6.054 -23.070 1.00 90.94 88 SER A O 1
ATOM 762 N N . VAL A 1 89 ? 12.176 5.972 -23.555 1.00 92.25 89 VAL A N 1
ATOM 763 C CA . VAL A 1 89 ? 11.970 5.376 -24.886 1.00 92.25 89 VAL A CA 1
ATOM 764 C C . VAL A 1 89 ? 11.459 3.939 -24.784 1.00 92.25 89 VAL A C 1
ATOM 766 O O . VAL A 1 89 ? 10.493 3.606 -25.469 1.00 92.25 89 VAL A O 1
ATOM 769 N N . ALA A 1 90 ? 12.035 3.105 -23.915 1.00 91.75 90 ALA A N 1
ATOM 770 C CA . ALA A 1 90 ? 11.592 1.724 -23.719 1.00 91.75 90 ALA A CA 1
ATOM 771 C C . ALA A 1 90 ? 10.116 1.639 -23.298 1.00 91.75 90 ALA A C 1
ATOM 773 O O . ALA A 1 90 ? 9.375 0.821 -23.842 1.00 91.75 90 ALA A O 1
ATOM 774 N N . TRP A 1 91 ? 9.678 2.521 -22.393 1.00 89.69 91 TRP A N 1
ATOM 775 C CA . TRP A 1 91 ? 8.298 2.580 -21.909 1.00 89.69 91 TRP A CA 1
ATOM 776 C C . TRP A 1 91 ? 7.292 3.021 -22.982 1.00 89.69 91 TRP A C 1
ATOM 778 O O . TRP A 1 91 ? 6.232 2.418 -23.120 1.00 89.69 91 TRP A O 1
ATOM 788 N N . ASN A 1 92 ? 7.612 4.055 -23.768 1.00 87.62 92 ASN A N 1
ATOM 789 C CA . ASN A 1 92 ? 6.670 4.598 -24.756 1.00 87.62 92 ASN A CA 1
ATOM 790 C C . ASN A 1 92 ? 6.644 3.815 -26.087 1.00 87.62 92 ASN A C 1
ATOM 792 O O . ASN A 1 92 ? 5.707 3.974 -26.861 1.00 87.62 92 ASN A O 1
ATOM 796 N N . ASN A 1 93 ? 7.643 2.964 -26.369 1.00 88.44 93 ASN A N 1
ATOM 797 C CA . ASN A 1 93 ? 7.824 2.311 -27.678 1.00 88.44 93 ASN A CA 1
ATOM 798 C C . ASN A 1 93 ? 7.836 0.769 -27.588 1.00 88.44 93 ASN A C 1
ATOM 800 O O . ASN A 1 93 ? 8.535 0.097 -28.357 1.00 88.44 93 ASN A O 1
ATOM 804 N N . ILE A 1 94 ? 7.072 0.196 -26.650 1.00 88.25 94 ILE A N 1
ATOM 805 C CA . ILE A 1 94 ? 7.006 -1.254 -26.394 1.00 88.25 94 ILE A CA 1
ATOM 806 C C . ILE A 1 94 ? 6.649 -2.022 -27.682 1.00 88.25 94 ILE A C 1
ATOM 808 O O . ILE A 1 94 ? 5.587 -1.835 -28.278 1.00 88.25 94 ILE A O 1
ATOM 812 N N . GLY A 1 95 ? 7.557 -2.909 -28.102 1.00 86.50 95 GLY A N 1
ATOM 813 C CA . GLY A 1 95 ? 7.421 -3.735 -29.307 1.00 86.50 95 GLY A CA 1
ATOM 814 C C . GLY A 1 95 ? 7.940 -3.120 -30.615 1.00 86.50 95 GLY A C 1
ATOM 815 O O . GLY A 1 95 ? 7.891 -3.787 -31.644 1.00 86.50 95 GLY A O 1
ATOM 816 N N . TYR A 1 96 ? 8.466 -1.887 -30.606 1.00 89.31 96 TYR A N 1
ATOM 817 C CA . TYR A 1 96 ? 9.002 -1.215 -31.809 1.00 89.31 96 TYR A CA 1
ATOM 818 C C . TYR A 1 96 ? 10.532 -1.090 -31.855 1.00 89.31 96 TYR A C 1
ATOM 820 O O . TYR A 1 96 ? 11.084 -0.594 -32.847 1.00 89.31 96 TYR A O 1
ATOM 828 N N . ILE A 1 97 ? 11.202 -1.518 -30.785 1.00 90.81 97 ILE A N 1
ATOM 829 C CA . ILE A 1 97 ? 12.654 -1.514 -30.611 1.00 90.81 97 ILE A CA 1
ATOM 830 C C . ILE A 1 97 ? 13.065 -2.924 -30.196 1.00 90.81 97 ILE A C 1
ATOM 832 O O . ILE A 1 97 ? 12.519 -3.466 -29.234 1.00 90.81 97 ILE A O 1
ATOM 836 N N . ASP A 1 98 ? 14.018 -3.496 -30.927 1.00 89.56 98 ASP A N 1
ATOM 837 C CA . ASP A 1 98 ? 14.760 -4.667 -30.473 1.00 89.56 98 ASP A CA 1
ATOM 838 C C . ASP A 1 98 ? 15.874 -4.195 -29.531 1.00 89.56 98 ASP A C 1
ATOM 840 O O . ASP A 1 98 ? 16.647 -3.302 -29.881 1.00 89.56 98 ASP A O 1
ATOM 844 N N . TRP A 1 99 ? 15.914 -4.765 -28.329 1.00 90.06 99 TRP A N 1
ATOM 845 C CA . TRP A 1 99 ? 16.894 -4.434 -27.296 1.00 90.06 99 TRP A CA 1
ATOM 846 C C . TRP A 1 99 ? 17.953 -5.529 -27.115 1.00 90.06 99 TRP A C 1
ATOM 848 O O . TRP A 1 99 ? 18.945 -5.267 -26.432 1.00 90.06 99 TRP A O 1
ATOM 858 N N . GLU A 1 100 ? 17.787 -6.718 -27.718 1.00 87.69 100 GLU A N 1
ATOM 859 C CA . GLU A 1 100 ? 18.680 -7.882 -27.548 1.00 87.69 100 GLU A CA 1
ATOM 860 C C . GLU A 1 100 ? 20.175 -7.532 -27.747 1.00 87.69 100 GLU A C 1
ATOM 862 O O . GLU A 1 100 ? 20.983 -7.942 -26.906 1.00 87.69 100 GLU A O 1
ATOM 867 N N . PRO A 1 101 ? 20.583 -6.700 -28.740 1.00 89.00 101 PRO A N 1
ATOM 868 C CA . PRO A 1 101 ? 21.988 -6.305 -28.915 1.00 89.00 101 PRO A CA 1
ATOM 869 C C . PRO A 1 101 ? 22.594 -5.548 -27.721 1.00 89.00 101 PRO A C 1
ATOM 871 O O . PRO A 1 101 ? 23.804 -5.618 -27.490 1.00 89.00 101 PRO A O 1
ATOM 874 N N . TRP A 1 102 ? 21.767 -4.828 -26.956 1.00 89.31 102 TRP A N 1
ATOM 875 C CA . TRP A 1 102 ? 22.196 -3.986 -25.837 1.00 89.31 102 TRP A CA 1
ATOM 876 C C . TRP A 1 102 ? 21.939 -4.620 -24.463 1.00 89.31 102 TRP A C 1
ATOM 878 O O . TRP A 1 102 ? 22.623 -4.244 -23.505 1.00 89.31 102 TRP A O 1
ATOM 888 N N . LEU A 1 103 ? 21.019 -5.594 -24.340 1.00 86.81 103 LEU A N 1
ATOM 889 C CA . LEU A 1 103 ? 20.612 -6.184 -23.052 1.00 86.81 103 LEU A CA 1
ATOM 890 C C . LEU A 1 103 ? 21.808 -6.580 -22.184 1.00 86.81 103 LEU A C 1
ATOM 892 O O . LEU A 1 103 ? 21.891 -6.157 -21.034 1.00 86.81 103 LEU A O 1
ATOM 896 N N . SER A 1 104 ? 22.772 -7.332 -22.726 1.00 84.00 104 SER A N 1
ATOM 897 C CA . SER A 1 104 ? 23.932 -7.782 -21.942 1.00 84.00 104 SER A CA 1
ATOM 898 C C . SER A 1 104 ? 24.699 -6.618 -21.303 1.00 84.00 104 SER A C 1
ATOM 900 O O . SER A 1 104 ? 25.133 -6.735 -20.161 1.00 84.00 104 SER A O 1
ATOM 902 N N . LYS A 1 105 ? 24.842 -5.484 -21.998 1.00 85.81 105 LYS A N 1
ATOM 903 C CA . LYS A 1 105 ? 25.561 -4.302 -21.493 1.00 85.81 105 LYS A CA 1
ATOM 904 C C . LYS A 1 105 ? 24.707 -3.507 -20.503 1.00 85.81 105 LYS A C 1
ATOM 906 O O . LYS A 1 105 ? 25.244 -3.027 -19.506 1.00 85.81 105 LYS A O 1
ATOM 911 N N . ILE A 1 106 ? 23.388 -3.449 -20.723 1.00 87.44 106 ILE A N 1
ATOM 912 C CA . ILE A 1 106 ? 22.398 -2.902 -19.778 1.00 87.44 106 ILE A CA 1
ATOM 913 C C . ILE A 1 106 ? 22.467 -3.654 -18.442 1.00 87.44 106 ILE A C 1
ATOM 915 O O . ILE A 1 106 ? 22.728 -3.039 -17.409 1.00 87.44 106 ILE A O 1
ATOM 919 N N . PHE A 1 107 ? 22.335 -4.983 -18.450 1.00 84.00 107 PHE A N 1
ATOM 920 C CA . PHE A 1 107 ? 22.407 -5.789 -17.228 1.00 84.00 107 PHE A CA 1
ATOM 921 C C . PHE A 1 107 ? 23.784 -5.707 -16.549 1.00 84.00 107 PHE A C 1
ATOM 923 O O . PHE A 1 107 ? 23.848 -5.548 -15.329 1.00 84.00 107 PHE A O 1
ATOM 930 N N . THR A 1 108 ? 24.890 -5.730 -17.303 1.00 82.50 108 THR A N 1
ATOM 931 C CA . THR A 1 108 ? 26.242 -5.601 -16.732 1.00 82.50 108 THR A CA 1
ATOM 932 C C . THR A 1 108 ? 26.491 -4.227 -16.094 1.00 82.50 108 THR A C 1
ATOM 934 O O . THR A 1 108 ? 26.938 -4.170 -14.946 1.00 82.50 108 THR A O 1
ATOM 937 N N . ARG A 1 109 ? 26.182 -3.106 -16.768 1.00 85.06 109 ARG A N 1
ATOM 938 C CA . ARG A 1 109 ? 26.405 -1.762 -16.190 1.00 85.06 109 ARG A CA 1
ATOM 939 C C . ARG A 1 109 ? 25.502 -1.509 -14.980 1.00 85.06 109 ARG A C 1
ATOM 941 O O . ARG A 1 109 ? 25.993 -0.960 -13.989 1.00 85.06 109 ARG A O 1
ATOM 948 N N . THR A 1 110 ? 24.254 -1.985 -14.991 1.00 83.44 110 THR A N 1
ATOM 949 C CA . THR A 1 110 ? 23.357 -1.881 -13.827 1.00 83.44 110 THR A CA 1
ATOM 950 C C . THR A 1 110 ? 23.800 -2.781 -12.667 1.00 83.44 110 THR A C 1
ATOM 952 O O . THR A 1 110 ? 23.797 -2.319 -11.529 1.00 83.44 110 THR A O 1
ATOM 955 N N . LEU A 1 111 ? 24.300 -4.003 -12.916 1.00 82.12 111 LEU A N 1
ATOM 956 C CA . LEU A 1 111 ? 24.914 -4.849 -11.876 1.00 82.12 111 LEU A CA 1
ATOM 957 C C . LEU A 1 111 ? 26.077 -4.129 -11.178 1.00 82.12 111 LEU A C 1
ATOM 959 O O . LEU A 1 111 ? 26.125 -4.064 -9.950 1.00 82.12 111 LEU A O 1
ATOM 963 N N . HIS A 1 112 ? 26.980 -3.520 -11.951 1.00 80.62 112 HIS A N 1
ATOM 964 C CA . HIS A 1 112 ? 28.055 -2.696 -11.394 1.00 80.62 112 HIS A CA 1
ATOM 965 C C . HIS A 1 112 ? 27.536 -1.430 -10.686 1.00 80.62 112 HIS A C 1
ATOM 967 O O . HIS A 1 112 ? 28.271 -0.829 -9.907 1.00 80.62 112 HIS A O 1
ATOM 973 N N . GLY A 1 113 ? 26.307 -0.975 -10.955 1.00 80.06 113 GLY A N 1
ATOM 974 C CA . GLY A 1 113 ? 25.670 0.173 -10.289 1.00 80.06 113 GLY A CA 1
ATOM 975 C C . GLY A 1 113 ? 25.317 -0.077 -8.817 1.00 80.06 113 GLY A C 1
ATOM 976 O O . GLY A 1 113 ? 25.279 0.864 -8.024 1.00 80.06 113 GLY A O 1
ATOM 977 N N . PHE A 1 114 ? 25.138 -1.341 -8.421 1.00 81.56 114 PHE A N 1
ATOM 978 C CA . PHE A 1 114 ? 24.913 -1.725 -7.024 1.00 81.56 114 PHE A CA 1
ATOM 979 C C . PHE A 1 114 ? 26.192 -1.751 -6.165 1.00 81.56 114 PHE A C 1
ATOM 981 O O . PHE A 1 114 ? 26.086 -1.838 -4.944 1.00 81.56 114 PHE A O 1
ATOM 988 N N . SER A 1 115 ? 27.385 -1.649 -6.769 1.00 81.56 115 SER A N 1
ATOM 989 C CA . SER A 1 115 ? 28.693 -1.703 -6.083 1.00 81.56 115 SER A CA 1
ATOM 990 C C . SER A 1 115 ? 28.929 -2.972 -5.240 1.00 81.56 115 SER A C 1
ATOM 992 O O . SER A 1 115 ? 29.559 -2.920 -4.188 1.00 81.56 115 SER A O 1
ATOM 994 N N . LEU A 1 116 ? 28.419 -4.118 -5.701 1.00 83.25 116 LEU A N 1
ATOM 995 C CA . LEU A 1 116 ? 28.488 -5.398 -4.984 1.00 83.25 116 LEU A CA 1
ATOM 996 C C . LEU A 1 116 ? 29.917 -5.981 -4.950 1.00 83.25 116 LEU A C 1
ATOM 998 O O . LEU A 1 116 ? 30.637 -5.885 -5.950 1.00 83.25 116 LEU A O 1
ATOM 1002 N N . PRO A 1 117 ? 30.330 -6.650 -3.854 1.00 77.88 117 PRO A N 1
ATOM 1003 C CA . PRO A 1 117 ? 31.646 -7.273 -3.757 1.00 77.88 117 PRO A CA 1
ATOM 1004 C C . PRO A 1 117 ? 31.743 -8.483 -4.696 1.00 77.88 117 PRO A C 1
ATOM 1006 O O . PRO A 1 117 ? 31.058 -9.494 -4.530 1.00 77.88 117 PRO A O 1
ATOM 1009 N N . ILE A 1 118 ? 32.635 -8.370 -5.684 1.00 69.31 118 ILE A N 1
ATOM 1010 C CA . ILE A 1 118 ? 32.759 -9.274 -6.842 1.00 69.31 118 ILE A CA 1
ATOM 1011 C C . ILE A 1 118 ? 32.922 -10.749 -6.428 1.00 69.31 118 ILE A C 1
ATOM 1013 O O . ILE A 1 118 ? 32.379 -11.634 -7.082 1.00 69.31 118 ILE A O 1
ATOM 1017 N N . SER A 1 119 ? 33.595 -11.021 -5.306 1.00 65.50 119 SER A N 1
ATOM 1018 C CA . SER A 1 119 ? 33.833 -12.370 -4.770 1.00 65.50 119 SER A CA 1
ATOM 1019 C C . SER A 1 119 ? 32.568 -13.146 -4.370 1.00 65.50 119 SER A C 1
ATOM 1021 O O . SER A 1 119 ? 32.597 -14.376 -4.362 1.00 65.50 119 SER A O 1
ATOM 1023 N N . LYS A 1 120 ? 31.457 -12.462 -4.052 1.00 62.19 120 LYS A N 1
ATOM 1024 C CA . LYS A 1 120 ? 30.157 -13.082 -3.722 1.00 62.19 120 LYS A CA 1
ATOM 1025 C C . LYS A 1 120 ? 29.273 -13.322 -4.970 1.00 62.19 120 LYS A C 1
ATOM 1027 O O . LYS A 1 120 ? 28.247 -13.999 -4.852 1.00 62.19 120 LYS A O 1
ATOM 1032 N N . ILE A 1 121 ? 29.635 -12.789 -6.148 1.00 63.53 121 ILE A N 1
ATOM 1033 C CA . ILE A 1 121 ? 28.804 -12.794 -7.372 1.00 63.53 121 ILE A CA 1
ATOM 1034 C C . ILE A 1 121 ? 29.039 -14.067 -8.195 1.00 63.53 121 ILE A C 1
ATOM 1036 O O . ILE A 1 121 ? 30.153 -14.341 -8.637 1.00 63.53 121 ILE A O 1
ATOM 1040 N N . LYS A 1 122 ? 27.974 -14.827 -8.480 1.00 60.75 122 LYS A N 1
ATOM 1041 C CA . LYS A 1 122 ? 28.039 -15.998 -9.374 1.00 60.75 122 LYS A CA 1
ATOM 1042 C C . LYS A 1 122 ? 27.715 -15.596 -10.813 1.00 60.75 122 LYS A C 1
ATOM 1044 O O . LYS A 1 122 ? 26.567 -15.671 -11.246 1.00 60.75 122 LYS A O 1
ATOM 1049 N N . THR A 1 123 ? 28.734 -15.173 -11.556 1.00 52.25 123 THR A N 1
ATOM 1050 C CA . THR A 1 123 ? 28.632 -14.828 -12.981 1.00 52.25 123 THR A CA 1
ATOM 1051 C C . THR A 1 123 ? 28.422 -16.070 -13.853 1.00 52.25 123 THR A C 1
ATOM 1053 O O . THR A 1 123 ? 29.367 -16.696 -14.328 1.00 52.25 123 THR A O 1
ATOM 1056 N N . SER A 1 124 ? 27.159 -16.408 -14.118 1.00 52.12 124 SER A N 1
ATOM 1057 C CA . SER A 1 124 ? 26.824 -17.173 -15.326 1.00 52.12 124 SER A CA 1
ATOM 1058 C C . SER A 1 124 ? 26.979 -16.270 -16.556 1.00 52.12 124 SER A C 1
ATOM 1060 O O . SER A 1 124 ? 26.703 -15.070 -16.488 1.00 52.12 124 SER A O 1
ATOM 1062 N N . SER A 1 125 ? 27.451 -16.816 -17.679 1.00 49.06 125 SER A N 1
ATOM 1063 C CA . SER A 1 125 ? 27.527 -16.063 -18.932 1.00 49.06 125 SER A CA 1
ATOM 1064 C C . SER A 1 125 ? 26.114 -15.743 -19.420 1.00 49.06 125 SER A C 1
ATOM 1066 O O . SER A 1 125 ? 25.286 -16.636 -19.615 1.00 49.06 125 SER A O 1
ATOM 1068 N N . ILE A 1 126 ? 25.822 -14.453 -19.605 1.00 51.09 126 ILE A N 1
ATOM 1069 C CA . ILE A 1 126 ? 24.482 -13.984 -19.969 1.00 51.09 126 ILE A CA 1
ATOM 1070 C C . ILE A 1 126 ? 24.262 -14.168 -21.478 1.00 51.09 126 ILE A C 1
ATOM 1072 O O . ILE A 1 126 ? 24.311 -13.230 -22.268 1.00 51.09 126 ILE A O 1
ATOM 1076 N N . THR A 1 127 ? 24.061 -15.424 -21.872 1.00 44.06 127 THR A N 1
ATOM 1077 C CA . THR A 1 127 ? 23.639 -15.821 -23.219 1.00 44.06 127 THR A CA 1
ATOM 1078 C C . THR A 1 127 ? 22.239 -15.293 -23.552 1.00 44.06 127 THR A C 1
ATOM 1080 O O . THR A 1 127 ? 21.448 -15.028 -22.642 1.00 44.06 127 THR A O 1
ATOM 1083 N N . SER A 1 128 ? 21.946 -15.174 -24.847 1.00 47.09 128 SER A N 1
ATOM 1084 C CA . SER A 1 128 ? 20.685 -14.664 -25.402 1.00 47.09 128 SER A CA 1
ATOM 1085 C C . SER A 1 128 ? 19.434 -15.409 -24.921 1.00 47.09 128 SER A C 1
ATOM 1087 O O . SER A 1 128 ? 19.502 -16.547 -24.437 1.00 47.09 128 SER A O 1
ATOM 1089 N N . GLY A 1 129 ? 18.282 -14.750 -25.048 1.00 53.94 129 GLY A N 1
ATOM 1090 C CA . GLY A 1 129 ? 16.984 -15.272 -24.620 1.00 53.94 129 GLY A CA 1
ATOM 1091 C C . GLY A 1 129 ? 16.000 -14.178 -24.210 1.00 53.94 129 GLY A C 1
ATOM 1092 O O . GLY A 1 129 ? 16.360 -13.025 -24.024 1.00 53.94 129 GLY A O 1
ATOM 1093 N N . TYR A 1 130 ? 14.731 -14.543 -24.017 1.00 67.69 130 TYR A N 1
ATOM 1094 C CA . TYR A 1 130 ? 13.676 -13.590 -23.652 1.00 67.69 130 TYR A CA 1
ATOM 1095 C C . TYR A 1 130 ? 14.037 -12.774 -22.392 1.00 67.69 130 TYR A C 1
ATOM 1097 O O . TYR A 1 130 ? 14.674 -13.308 -21.481 1.00 67.69 130 TYR A O 1
ATOM 1105 N N . ILE A 1 131 ? 13.604 -11.509 -22.298 1.00 78.12 131 ILE A N 1
ATOM 1106 C CA . ILE A 1 131 ? 14.023 -10.553 -21.244 1.00 78.12 131 ILE A CA 1
ATOM 1107 C C . ILE A 1 131 ? 13.824 -11.105 -19.817 1.00 78.12 131 ILE A C 1
ATOM 1109 O O . ILE A 1 131 ? 14.648 -10.863 -18.936 1.00 78.12 131 ILE A O 1
ATOM 1113 N N . ILE A 1 132 ? 12.786 -11.914 -19.586 1.00 79.75 132 ILE A N 1
ATOM 1114 C CA . ILE A 1 132 ? 12.541 -12.572 -18.289 1.00 79.75 132 ILE A CA 1
ATOM 1115 C C . ILE A 1 132 ? 13.685 -13.537 -17.920 1.00 79.75 132 ILE A C 1
ATOM 1117 O O . ILE A 1 132 ? 14.097 -13.588 -16.765 1.00 79.75 132 ILE A O 1
ATOM 1121 N N . SER A 1 133 ? 14.281 -14.233 -18.894 1.00 79.81 133 SER A N 1
ATOM 1122 C CA . SER A 1 133 ? 15.454 -15.092 -18.671 1.00 79.81 133 SER A CA 1
ATOM 1123 C C . SER A 1 133 ? 16.717 -14.294 -18.319 1.00 79.81 133 SER A C 1
ATOM 1125 O O . SER A 1 133 ? 17.517 -14.757 -17.506 1.00 79.81 133 SER A O 1
ATOM 1127 N N . TYR A 1 134 ? 16.878 -13.076 -18.853 1.00 80.38 134 TYR A N 1
ATOM 1128 C CA . TYR A 1 134 ? 17.935 -12.155 -18.425 1.00 80.38 134 TYR A CA 1
ATOM 1129 C C . TYR A 1 134 ? 17.719 -11.704 -16.972 1.00 80.38 134 TYR A C 1
ATOM 1131 O O . TYR A 1 134 ? 18.653 -11.774 -16.172 1.00 80.38 134 TYR A O 1
ATOM 1139 N N . ILE A 1 135 ? 16.489 -11.317 -16.608 1.00 83.75 135 ILE A N 1
ATOM 1140 C CA . ILE A 1 135 ? 16.116 -10.954 -15.229 1.00 83.75 135 ILE A CA 1
ATOM 1141 C C . ILE A 1 135 ? 16.383 -12.129 -14.272 1.00 83.75 135 ILE A C 1
ATOM 1143 O O . ILE A 1 135 ? 17.010 -11.931 -13.233 1.00 83.75 135 ILE A O 1
ATOM 1147 N N . ALA A 1 136 ? 16.017 -13.357 -14.650 1.00 83.88 136 ALA A N 1
ATOM 1148 C CA . ALA A 1 136 ? 16.280 -14.561 -13.862 1.00 83.88 136 ALA A CA 1
ATOM 1149 C C . ALA A 1 136 ? 17.780 -14.831 -13.669 1.00 83.88 136 ALA A C 1
ATOM 1151 O O . ALA A 1 136 ? 18.229 -14.989 -12.532 1.00 83.88 136 ALA A O 1
ATOM 1152 N N . LYS A 1 137 ? 18.582 -14.815 -14.746 1.00 82.50 137 LYS A N 1
ATOM 1153 C CA . LYS A 1 137 ? 20.053 -14.943 -14.663 1.00 82.50 137 LYS A CA 1
ATOM 1154 C C . LYS A 1 137 ? 20.654 -13.867 -13.751 1.00 82.50 137 LYS A C 1
ATOM 1156 O O . LYS A 1 137 ? 21.544 -14.165 -12.954 1.00 82.50 137 LYS A O 1
ATOM 1161 N N . TRP A 1 138 ? 20.156 -12.633 -13.843 1.00 83.81 138 TRP A N 1
ATOM 1162 C CA . TRP A 1 138 ? 20.656 -11.499 -13.071 1.00 83.81 138 TRP A CA 1
ATOM 1163 C C . TRP A 1 138 ? 20.324 -11.614 -11.580 1.00 83.81 138 TRP A C 1
ATOM 1165 O O . TRP A 1 138 ? 21.229 -11.520 -10.751 1.00 83.81 138 TRP A O 1
ATOM 1175 N N . ILE A 1 139 ? 19.069 -11.913 -11.236 1.00 85.81 139 ILE A N 1
ATOM 1176 C CA . ILE A 1 139 ? 18.622 -12.103 -9.849 1.00 85.81 139 ILE A CA 1
ATOM 1177 C C . ILE A 1 139 ? 19.324 -13.311 -9.208 1.00 85.81 139 ILE A C 1
ATOM 1179 O O . ILE A 1 139 ? 19.794 -13.218 -8.074 1.00 85.81 139 ILE A O 1
ATOM 1183 N N . ILE A 1 140 ? 19.530 -14.405 -9.952 1.00 84.62 140 ILE A N 1
ATOM 1184 C CA . ILE A 1 140 ? 20.328 -15.556 -9.494 1.00 84.62 140 ILE A CA 1
ATOM 1185 C C . ILE A 1 140 ? 21.788 -15.168 -9.194 1.00 84.62 140 ILE A C 1
ATOM 1187 O O . ILE A 1 140 ? 22.375 -15.723 -8.262 1.00 84.62 140 ILE A O 1
ATOM 1191 N N . ALA A 1 141 ? 22.378 -14.217 -9.927 1.00 83.31 141 ALA A N 1
ATOM 1192 C CA . ALA A 1 141 ? 23.750 -13.758 -9.689 1.00 83.31 141 ALA A CA 1
ATOM 1193 C C . ALA A 1 141 ? 23.895 -12.901 -8.415 1.00 83.31 141 ALA A C 1
ATOM 1195 O O . ALA A 1 141 ? 24.954 -12.940 -7.782 1.00 83.31 141 ALA A O 1
ATOM 1196 N N . ILE A 1 142 ? 22.843 -12.169 -8.021 1.00 85.31 142 ILE A N 1
ATOM 1197 C CA . ILE A 1 142 ? 22.811 -11.311 -6.818 1.00 85.31 142 ILE A CA 1
ATOM 1198 C C . ILE A 1 142 ? 22.123 -11.959 -5.601 1.00 85.31 142 ILE A C 1
ATOM 1200 O O . ILE A 1 142 ? 22.121 -11.380 -4.517 1.00 85.31 142 ILE A O 1
ATOM 1204 N N . LYS A 1 143 ? 21.561 -13.167 -5.732 1.00 85.56 143 LYS A N 1
ATOM 1205 C CA . LYS A 1 143 ? 20.663 -13.742 -4.715 1.00 85.56 143 LYS A CA 1
ATOM 1206 C C . LYS A 1 143 ? 21.216 -13.835 -3.291 1.00 85.56 143 LYS A C 1
ATOM 1208 O O . LYS A 1 143 ? 20.457 -13.720 -2.335 1.00 85.56 143 LYS A O 1
ATOM 1213 N N . ASN A 1 144 ? 22.526 -14.038 -3.152 1.00 85.75 144 ASN A N 1
ATOM 1214 C CA . ASN A 1 144 ? 23.184 -14.219 -1.855 1.00 85.75 144 ASN A CA 1
ATOM 1215 C C . ASN A 1 144 ? 23.035 -12.973 -0.957 1.00 85.75 144 ASN A C 1
ATOM 1217 O O . ASN A 1 144 ? 22.895 -13.103 0.254 1.00 85.75 144 ASN A O 1
ATOM 1221 N N . PHE A 1 145 ? 23.018 -11.781 -1.565 1.00 87.50 145 PHE A N 1
ATOM 1222 C CA . PHE A 1 145 ? 23.017 -10.483 -0.884 1.00 87.50 145 PHE A CA 1
ATOM 1223 C C . PHE A 1 145 ? 21.683 -10.119 -0.210 1.00 87.50 145 PHE A C 1
ATOM 1225 O O . PHE A 1 145 ? 21.631 -9.199 0.607 1.00 87.50 145 PHE A O 1
ATOM 1232 N N . TYR A 1 146 ? 20.601 -10.831 -0.541 1.00 87.94 146 TYR A N 1
ATOM 1233 C CA . TYR A 1 146 ? 19.278 -10.606 0.046 1.00 87.94 146 TYR A CA 1
ATOM 1234 C C . TYR A 1 146 ? 19.113 -11.201 1.449 1.00 87.94 146 TYR A C 1
ATOM 1236 O O . TYR A 1 146 ? 18.106 -10.918 2.089 1.00 87.94 146 TYR A O 1
ATOM 1244 N N . HIS A 1 147 ? 20.057 -12.021 1.927 1.00 88.44 147 HIS A N 1
ATOM 1245 C CA . HIS A 1 147 ? 19.918 -12.751 3.188 1.00 88.44 147 HIS A CA 1
ATOM 1246 C C . HIS A 1 147 ? 19.949 -11.821 4.427 1.00 88.44 147 HIS A C 1
ATOM 1248 O O . HIS A 1 147 ? 20.877 -11.016 4.528 1.00 88.44 147 HIS A O 1
ATOM 1254 N N . PRO A 1 148 ? 19.057 -11.985 5.432 1.00 85.06 148 PRO A N 1
ATOM 1255 C CA . PRO A 1 148 ? 18.980 -11.119 6.626 1.00 85.06 148 PRO A CA 1
ATOM 1256 C C . PRO A 1 148 ? 20.228 -11.055 7.528 1.00 85.06 148 PRO A C 1
ATOM 1258 O O . PRO A 1 148 ? 20.258 -10.295 8.502 1.00 85.06 148 PRO A O 1
ATOM 1261 N N . SER A 1 149 ? 21.233 -11.894 7.257 1.00 84.06 149 SER A N 1
ATOM 1262 C CA . SER A 1 149 ? 22.529 -11.890 7.951 1.00 84.06 149 SER A CA 1
ATOM 1263 C C . SER A 1 149 ? 23.560 -10.958 7.316 1.00 84.06 149 SER A C 1
ATOM 1265 O O . SER A 1 149 ? 24.425 -10.477 8.044 1.00 84.06 149 SER A O 1
ATOM 1267 N N . ASP A 1 150 ? 23.474 -10.691 6.008 1.00 78.44 150 ASP A N 1
ATOM 1268 C CA . ASP A 1 150 ? 24.196 -9.560 5.421 1.00 78.44 150 ASP A CA 1
ATOM 1269 C C . ASP A 1 150 ? 23.536 -8.273 5.957 1.00 78.44 150 ASP A C 1
ATOM 1271 O O . ASP A 1 150 ? 22.318 -8.214 6.135 1.00 78.44 150 ASP A O 1
ATOM 1275 N N . THR A 1 151 ? 24.338 -7.251 6.258 1.00 69.12 151 THR A N 1
ATOM 1276 C CA . THR A 1 151 ? 23.866 -5.929 6.724 1.00 69.12 151 THR A CA 1
ATOM 1277 C C . THR A 1 151 ? 24.651 -4.798 6.051 1.00 69.12 151 THR A C 1
ATOM 1279 O O . THR A 1 151 ? 24.927 -3.772 6.665 1.00 69.12 151 THR A O 1
ATOM 1282 N N . GLU A 1 152 ? 25.098 -5.036 4.818 1.00 80.88 152 GLU A N 1
ATOM 1283 C CA . GLU A 1 152 ? 25.911 -4.116 4.019 1.00 80.88 152 GLU A CA 1
ATOM 1284 C C . GLU A 1 152 ? 25.009 -3.117 3.259 1.00 80.88 152 GLU A C 1
ATOM 1286 O O . GLU A 1 152 ? 23.927 -3.485 2.793 1.00 80.88 152 GLU A O 1
ATOM 1291 N N . ASP A 1 153 ? 25.463 -1.869 3.079 1.00 77.12 153 ASP A N 1
ATOM 1292 C CA . ASP A 1 153 ? 24.661 -0.738 2.559 1.00 77.12 153 ASP A CA 1
ATOM 1293 C C . ASP A 1 153 ? 23.994 -0.979 1.189 1.00 77.12 153 ASP A C 1
ATOM 1295 O O . ASP A 1 153 ? 23.014 -0.321 0.831 1.00 77.12 153 ASP A O 1
ATOM 1299 N N . PHE A 1 154 ? 24.495 -1.930 0.391 1.00 83.25 154 PHE A N 1
ATOM 1300 C CA . PHE A 1 154 ? 23.862 -2.294 -0.878 1.00 83.25 154 PHE A CA 1
ATOM 1301 C C . PHE A 1 154 ? 22.470 -2.920 -0.704 1.00 83.25 154 PHE A C 1
ATOM 1303 O O . PHE A 1 154 ? 21.686 -2.882 -1.654 1.00 83.25 154 PHE A O 1
ATOM 1310 N N . GLN A 1 155 ? 22.125 -3.459 0.474 1.00 86.69 155 GLN A N 1
ATOM 1311 C CA . GLN A 1 155 ? 20.823 -4.094 0.702 1.00 86.69 155 GLN A CA 1
ATOM 1312 C C . GLN A 1 155 ? 19.647 -3.145 0.471 1.00 86.69 155 GLN A C 1
ATOM 1314 O O . GLN A 1 155 ? 18.631 -3.582 -0.069 1.00 86.69 155 GLN A O 1
ATOM 1319 N N . GLU A 1 156 ? 19.787 -1.854 0.793 1.00 88.69 156 GLU A N 1
ATOM 1320 C CA . GLU A 1 156 ? 18.752 -0.863 0.487 1.00 88.69 156 GLU A CA 1
ATOM 1321 C C . GLU A 1 156 ? 18.452 -0.832 -1.013 1.00 88.69 156 GLU A C 1
ATOM 1323 O O . GLU A 1 156 ? 17.309 -1.015 -1.428 1.00 88.69 156 GLU A O 1
ATOM 1328 N N . LYS A 1 157 ? 19.502 -0.678 -1.827 1.00 89.44 157 LYS A N 1
ATOM 1329 C CA . LYS A 1 157 ? 19.404 -0.588 -3.288 1.00 89.44 157 LYS A CA 1
ATOM 1330 C C . LYS A 1 157 ? 18.871 -1.879 -3.903 1.00 89.44 157 LYS A C 1
ATOM 1332 O O . LYS A 1 157 ? 18.117 -1.825 -4.869 1.00 89.44 157 LYS A O 1
ATOM 1337 N N . LEU A 1 158 ? 19.251 -3.033 -3.352 1.00 91.50 158 LEU A N 1
ATOM 1338 C CA . LEU A 1 158 ? 18.795 -4.339 -3.827 1.00 91.50 158 LEU A CA 1
ATOM 1339 C C . LEU A 1 158 ? 17.319 -4.603 -3.505 1.00 91.50 158 LEU A C 1
ATOM 1341 O O . LEU A 1 158 ? 16.612 -5.155 -4.351 1.00 91.50 158 LEU A O 1
ATOM 1345 N N . VAL A 1 159 ? 16.841 -4.224 -2.314 1.00 92.69 159 VAL A N 1
ATOM 1346 C CA . VAL A 1 159 ? 15.421 -4.357 -1.943 1.00 92.69 159 VAL A CA 1
ATOM 1347 C C . VAL A 1 159 ? 14.575 -3.326 -2.689 1.00 92.69 159 VAL A C 1
ATOM 1349 O O . VAL A 1 159 ? 13.536 -3.680 -3.237 1.00 92.69 159 VAL A O 1
ATOM 1352 N N . GLU A 1 160 ? 15.037 -2.080 -2.792 1.00 93.06 160 GLU A N 1
ATOM 1353 C CA . GLU A 1 160 ? 14.374 -1.036 -3.581 1.00 93.06 160 GLU A CA 1
ATOM 1354 C C . GLU A 1 160 ? 14.287 -1.406 -5.068 1.00 93.06 160 GLU A C 1
ATOM 1356 O O . GLU A 1 160 ? 13.255 -1.176 -5.696 1.00 93.06 160 GLU A O 1
ATOM 1361 N N . PHE A 1 161 ? 15.307 -2.078 -5.610 1.00 92.44 161 PHE A N 1
ATOM 1362 C CA . PHE A 1 161 ? 15.246 -2.665 -6.945 1.00 92.44 161 PHE A CA 1
ATOM 1363 C C . PHE A 1 161 ? 14.146 -3.731 -7.078 1.00 92.44 161 PHE A C 1
ATOM 1365 O O . PHE A 1 161 ? 13.404 -3.681 -8.056 1.00 92.44 161 PHE A O 1
ATOM 1372 N N . LEU A 1 162 ? 13.976 -4.653 -6.116 1.00 93.94 162 LEU A N 1
ATOM 1373 C CA . LEU A 1 162 ? 12.868 -5.626 -6.164 1.00 93.94 162 LEU A CA 1
ATOM 1374 C C . LEU A 1 162 ? 11.496 -4.940 -6.117 1.00 93.94 162 LEU A C 1
ATOM 1376 O O . LEU A 1 162 ? 10.604 -5.327 -6.871 1.00 93.94 162 LEU A O 1
ATOM 1380 N N . VAL A 1 163 ? 11.335 -3.912 -5.274 1.00 95.81 163 VAL A N 1
ATOM 1381 C CA . VAL A 1 163 ? 10.093 -3.122 -5.195 1.00 95.81 163 VAL A CA 1
ATOM 1382 C C . VAL A 1 163 ? 9.815 -2.440 -6.532 1.00 95.81 163 VAL A C 1
ATOM 1384 O O . VAL A 1 163 ? 8.759 -2.671 -7.114 1.00 95.81 163 VAL A O 1
ATOM 1387 N N . LYS A 1 164 ? 10.773 -1.673 -7.067 1.00 95.44 164 LYS A N 1
ATOM 1388 C CA . LYS A 1 164 ? 10.597 -0.927 -8.323 1.00 95.44 164 LYS A CA 1
ATOM 1389 C C . LYS A 1 164 ? 10.432 -1.834 -9.542 1.00 95.44 164 LYS A C 1
ATOM 1391 O O . LYS A 1 164 ? 9.677 -1.494 -10.448 1.00 95.44 164 LYS A O 1
ATOM 1396 N N . LEU A 1 165 ? 11.082 -2.998 -9.566 1.00 94.19 165 LEU A N 1
ATOM 1397 C CA . LEU A 1 165 ? 10.892 -3.993 -10.623 1.00 94.19 165 LEU A CA 1
ATOM 1398 C C . LEU A 1 165 ? 9.465 -4.565 -10.602 1.00 94.19 165 LEU A C 1
ATOM 1400 O O . LEU A 1 165 ? 8.853 -4.697 -11.660 1.00 94.19 165 LEU A O 1
ATOM 1404 N N . ALA A 1 166 ? 8.924 -4.878 -9.420 1.00 96.62 166 ALA A N 1
ATOM 1405 C CA . ALA A 1 166 ? 7.554 -5.371 -9.273 1.00 96.62 166 ALA A CA 1
ATOM 1406 C C . ALA A 1 166 ? 6.505 -4.279 -9.567 1.00 96.62 166 ALA A C 1
ATOM 1408 O O . ALA A 1 166 ? 5.510 -4.550 -10.236 1.00 96.62 166 ALA A O 1
ATOM 1409 N N . GLU A 1 167 ? 6.759 -3.045 -9.127 1.00 97.06 167 GLU A N 1
ATOM 1410 C CA . GLU A 1 167 ? 5.950 -1.847 -9.387 1.00 97.06 167 GLU A CA 1
ATOM 1411 C C . GLU A 1 167 ? 5.799 -1.573 -10.885 1.00 97.06 167 GLU A C 1
ATOM 1413 O O . GLU A 1 167 ? 4.685 -1.633 -11.402 1.00 97.06 167 GLU A O 1
ATOM 1418 N N . TYR A 1 168 ? 6.906 -1.399 -11.616 1.00 95.19 168 TYR A N 1
ATOM 1419 C CA . TYR A 1 168 ? 6.846 -1.137 -13.058 1.00 95.19 168 TYR A CA 1
ATOM 1420 C C . TYR A 1 168 ? 6.281 -2.313 -13.870 1.00 95.19 168 TYR A C 1
ATOM 1422 O O . TYR A 1 168 ? 5.744 -2.100 -14.959 1.00 95.19 168 TYR A O 1
ATOM 1430 N N . PHE A 1 169 ? 6.363 -3.549 -13.365 1.00 95.12 169 PHE A N 1
ATOM 1431 C CA . PHE A 1 169 ? 5.707 -4.695 -13.999 1.00 95.12 169 PHE A CA 1
ATOM 1432 C C . PHE A 1 169 ? 4.183 -4.670 -13.781 1.00 95.12 169 PHE A C 1
ATOM 1434 O O . PHE A 1 169 ? 3.435 -4.913 -14.727 1.00 95.12 169 PHE A O 1
ATOM 1441 N N . VAL A 1 170 ? 3.709 -4.308 -12.581 1.00 96.25 170 VAL A N 1
ATOM 1442 C CA . VAL A 1 170 ? 2.278 -4.068 -12.309 1.00 96.25 170 VAL A CA 1
ATOM 1443 C C . VAL A 1 170 ? 1.744 -2.908 -13.147 1.00 96.25 170 VAL A C 1
ATOM 1445 O O . VAL A 1 170 ? 0.705 -3.065 -13.788 1.00 96.25 170 VAL A O 1
ATOM 1448 N N . ASP A 1 171 ? 2.466 -1.788 -13.219 1.00 93.62 171 ASP A N 1
ATOM 1449 C CA . ASP A 1 171 ? 2.082 -0.638 -14.046 1.00 93.62 171 ASP A CA 1
ATOM 1450 C C . ASP A 1 171 ? 1.997 -1.023 -15.529 1.00 93.62 171 ASP A C 1
ATOM 1452 O O . ASP A 1 171 ? 1.053 -0.634 -16.220 1.00 93.62 171 ASP A O 1
ATOM 1456 N N . ARG A 1 172 ? 2.936 -1.846 -16.022 1.00 91.94 172 ARG A N 1
ATOM 1457 C CA . ARG A 1 172 ? 2.907 -2.361 -17.397 1.00 91.94 172 ARG A CA 1
ATOM 1458 C C . ARG A 1 172 ? 1.696 -3.264 -17.643 1.00 91.94 172 ARG A C 1
ATOM 1460 O O . ARG A 1 172 ? 1.023 -3.089 -18.656 1.00 91.94 172 ARG A O 1
ATOM 1467 N N . VAL A 1 173 ? 1.389 -4.195 -16.738 1.00 92.00 173 VAL A N 1
ATOM 1468 C CA . VAL A 1 173 ? 0.192 -5.054 -16.842 1.00 92.00 173 VAL A CA 1
ATOM 1469 C C . VAL A 1 173 ? -1.091 -4.215 -16.783 1.00 92.00 173 VAL A C 1
ATOM 1471 O O . VAL A 1 173 ? -2.032 -4.481 -17.528 1.00 92.00 173 VAL A O 1
ATOM 1474 N N . HIS A 1 174 ? -1.144 -3.167 -15.959 1.00 90.81 174 HIS A N 1
ATOM 1475 C CA . HIS A 1 174 ? -2.287 -2.252 -15.899 1.00 90.81 174 HIS A CA 1
ATOM 1476 C C . HIS A 1 174 ? -2.477 -1.485 -17.217 1.00 90.81 174 HIS A C 1
ATOM 1478 O O . HIS A 1 174 ? -3.578 -1.453 -17.768 1.00 90.81 174 HIS A O 1
ATOM 1484 N N . LEU A 1 175 ? -1.388 -0.939 -17.762 1.00 87.50 175 LEU A N 1
ATOM 1485 C CA . LEU A 1 175 ? -1.349 -0.208 -19.027 1.00 87.50 175 LEU A CA 1
ATOM 1486 C C . LEU A 1 175 ? -1.740 -1.104 -20.215 1.00 87.50 175 LEU A C 1
ATOM 1488 O O . LEU A 1 175 ? -2.557 -0.703 -21.045 1.00 87.50 175 LEU A O 1
ATOM 1492 N N . GLU A 1 176 ? -1.242 -2.343 -20.275 1.00 87.81 176 GLU A N 1
ATOM 1493 C CA . GLU A 1 176 ? -1.598 -3.311 -21.325 1.00 87.81 176 GLU A CA 1
ATOM 1494 C C . GLU A 1 176 ? -3.052 -3.818 -21.248 1.00 87.81 176 GLU A C 1
ATOM 1496 O O . GLU A 1 176 ? -3.603 -4.246 -22.266 1.00 87.81 176 GLU A O 1
ATOM 1501 N N . ASN A 1 177 ? -3.700 -3.690 -20.086 1.00 83.62 177 ASN A N 1
ATOM 1502 C CA . ASN A 1 177 ? -5.138 -3.914 -19.908 1.00 83.62 177 ASN A CA 1
ATOM 1503 C C . ASN A 1 177 ? -6.005 -2.674 -20.227 1.00 83.62 177 ASN A C 1
ATOM 1505 O O . ASN A 1 177 ? -7.223 -2.800 -20.330 1.00 83.62 177 ASN A O 1
ATOM 1509 N N . GLN A 1 178 ? -5.412 -1.484 -20.402 1.00 79.81 178 GLN A N 1
ATOM 1510 C CA . GLN A 1 178 ? -6.127 -0.216 -20.653 1.00 79.81 178 GLN A CA 1
ATOM 1511 C C . GLN A 1 178 ? -5.858 0.423 -22.026 1.00 79.81 178 GLN A C 1
ATOM 1513 O O . GLN A 1 178 ? -6.471 1.446 -22.343 1.00 79.81 178 GLN A O 1
ATOM 1518 N N . VAL A 1 179 ? -4.976 -0.164 -22.847 1.00 67.88 179 VAL A N 1
ATOM 1519 C CA . VAL A 1 179 ? -4.485 0.380 -24.136 1.00 67.88 179 VAL A CA 1
ATOM 1520 C C . VAL A 1 179 ? -5.577 1.012 -24.992 1.00 67.88 179 VAL A C 1
ATOM 1522 O O . VAL A 1 179 ? -5.400 2.113 -25.502 1.00 67.88 179 VAL A O 1
ATOM 1525 N N . ASP A 1 180 ? -6.719 0.338 -25.119 1.00 65.31 180 ASP A N 1
ATOM 1526 C CA . ASP A 1 180 ? -7.788 0.716 -26.046 1.00 65.31 180 ASP A CA 1
ATOM 1527 C C . ASP A 1 180 ? -8.501 2.036 -25.643 1.00 65.31 180 ASP A C 1
ATOM 1529 O O . ASP A 1 180 ? -9.328 2.551 -26.393 1.00 65.31 180 ASP A O 1
ATOM 1533 N N . SER A 1 181 ? -8.143 2.620 -24.488 1.00 62.91 181 SER A N 1
ATOM 1534 C CA . SER A 1 181 ? -8.557 3.956 -24.025 1.00 62.91 181 SER A CA 1
ATOM 1535 C C . SER A 1 181 ? -7.499 5.067 -24.197 1.00 62.91 181 SER A C 1
ATOM 1537 O O . SER A 1 181 ? -7.818 6.246 -24.030 1.00 62.91 181 SER A O 1
ATOM 1539 N N . LEU A 1 182 ? -6.246 4.734 -24.539 1.00 71.00 182 LEU A N 1
ATOM 1540 C CA . LEU A 1 182 ? -5.102 5.658 -24.516 1.00 71.00 182 LEU A CA 1
ATOM 1541 C C . LEU A 1 182 ? -4.606 6.008 -25.929 1.00 71.00 182 LEU A C 1
ATOM 1543 O O . LEU A 1 182 ? -3.706 5.371 -26.470 1.00 71.00 182 LEU A O 1
ATOM 1547 N N . TRP A 1 183 ? -5.144 7.089 -26.506 1.00 71.12 183 TRP A N 1
ATOM 1548 C CA . TRP A 1 183 ? -4.853 7.533 -27.886 1.00 71.12 183 TRP A CA 1
ATOM 1549 C C . TRP A 1 183 ? -3.363 7.734 -28.221 1.00 71.12 183 TRP A C 1
ATOM 1551 O O . TRP A 1 183 ? -2.983 7.663 -29.389 1.00 71.12 183 TRP A O 1
ATOM 1561 N N . PHE A 1 184 ? -2.528 8.005 -27.214 1.00 68.31 184 PHE A N 1
ATOM 1562 C CA . PHE A 1 184 ? -1.096 8.276 -27.352 1.00 68.31 184 PHE A CA 1
ATOM 1563 C C . PHE A 1 184 ? -0.206 7.038 -27.138 1.00 68.31 184 PHE A C 1
ATOM 1565 O O . PHE A 1 184 ? 1.015 7.173 -27.172 1.00 68.31 184 PHE A O 1
ATOM 1572 N N . ILE A 1 185 ? -0.778 5.848 -26.904 1.00 68.38 185 ILE A N 1
ATOM 1573 C CA . ILE A 1 185 ? -0.024 4.594 -26.764 1.00 68.38 185 ILE A CA 1
ATOM 1574 C C . ILE A 1 185 ? -0.457 3.605 -27.846 1.00 68.38 185 ILE A C 1
ATOM 1576 O O . ILE A 1 185 ? -1.506 2.973 -27.765 1.00 68.38 185 ILE A O 1
ATOM 1580 N N . SER A 1 186 ? 0.405 3.395 -28.838 1.00 68.50 186 SER A N 1
ATOM 1581 C CA . SER A 1 186 ? 0.314 2.227 -29.715 1.00 68.50 186 SER A CA 1
ATOM 1582 C C . SER A 1 186 ? 1.137 1.083 -29.130 1.00 68.50 186 SER A C 1
ATOM 1584 O O . SER A 1 186 ? 2.332 1.252 -28.904 1.00 68.50 186 SER A O 1
ATOM 1586 N N . LEU A 1 187 ? 0.530 -0.088 -28.939 1.00 74.06 187 LEU A N 1
ATOM 1587 C CA . LEU A 1 187 ? 1.206 -1.293 -28.446 1.00 74.06 187 LEU A CA 1
ATOM 1588 C C . LEU A 1 187 ? 1.155 -2.405 -29.494 1.00 74.06 187 LEU A C 1
ATOM 1590 O O . LEU A 1 187 ? 0.078 -2.778 -29.969 1.00 74.06 187 LEU A O 1
ATOM 1594 N N . HIS A 1 188 ? 2.317 -2.958 -29.846 1.00 76.56 188 HIS A N 1
ATOM 1595 C CA . HIS A 1 188 ? 2.382 -4.043 -30.819 1.00 76.56 188 HIS A CA 1
ATOM 1596 C C . HIS A 1 188 ? 1.818 -5.343 -30.221 1.00 76.56 188 HIS A C 1
ATOM 1598 O O . HIS A 1 188 ? 2.270 -5.801 -29.172 1.00 76.56 188 HIS A O 1
ATOM 1604 N N . LYS A 1 189 ? 0.824 -5.959 -30.880 1.00 76.38 189 LYS A N 1
ATOM 1605 C CA . LYS A 1 189 ? 0.057 -7.084 -30.302 1.00 76.38 189 LYS A CA 1
ATOM 1606 C C . LYS A 1 189 ? 0.918 -8.295 -29.925 1.00 76.38 189 LYS A C 1
ATOM 1608 O O . LYS A 1 189 ? 0.624 -8.936 -28.926 1.00 76.38 189 LYS A O 1
ATOM 1613 N N . SER A 1 190 ? 1.989 -8.579 -30.672 1.00 80.88 190 SER A N 1
ATOM 1614 C CA . SER A 1 190 ? 2.922 -9.684 -30.378 1.00 80.88 190 SER A CA 1
ATOM 1615 C C . SER A 1 190 ? 3.923 -9.386 -29.252 1.00 80.88 190 SER A C 1
ATOM 1617 O O . SER A 1 190 ? 4.817 -10.191 -29.010 1.00 80.88 190 SER A O 1
ATOM 1619 N N . SER A 1 191 ? 3.838 -8.211 -28.627 1.00 82.25 191 SER A N 1
ATOM 1620 C CA . SER A 1 191 ? 4.743 -7.759 -27.564 1.00 82.25 191 SER A CA 1
ATOM 1621 C C . SER A 1 191 ? 4.028 -7.531 -26.232 1.00 82.25 191 SER A C 1
ATOM 1623 O O . SER A 1 191 ? 4.685 -7.120 -25.275 1.00 82.25 191 SER A O 1
ATOM 1625 N N . ARG A 1 192 ? 2.714 -7.802 -26.166 1.00 85.69 192 ARG A N 1
ATOM 1626 C CA . ARG A 1 192 ? 1.957 -7.844 -24.910 1.00 85.69 192 ARG A CA 1
ATOM 1627 C C . ARG A 1 192 ? 2.420 -9.019 -24.039 1.00 85.69 192 ARG A C 1
ATOM 1629 O O . ARG A 1 192 ? 2.841 -10.048 -24.566 1.00 85.69 192 ARG A O 1
ATOM 1636 N N . LEU A 1 193 ? 2.342 -8.856 -22.724 1.00 89.56 193 LEU A N 1
ATOM 1637 C CA . LEU A 1 193 ? 2.610 -9.899 -21.737 1.00 89.56 193 LEU A CA 1
ATOM 1638 C C . LEU A 1 193 ? 1.539 -10.994 -21.821 1.00 89.56 193 LEU A C 1
ATOM 1640 O O . LEU A 1 193 ? 0.348 -10.702 -21.918 1.00 89.56 193 LEU A O 1
ATOM 1644 N N . THR A 1 194 ? 1.958 -12.257 -21.759 1.00 90.38 194 THR A N 1
ATOM 1645 C CA . THR A 1 194 ? 1.046 -13.394 -21.571 1.00 90.38 194 THR A CA 1
ATOM 1646 C C . THR A 1 194 ? 0.870 -13.716 -20.087 1.00 90.38 194 THR A C 1
ATOM 1648 O O . THR A 1 194 ? 1.723 -13.386 -19.262 1.00 90.38 194 THR A O 1
ATOM 1651 N N . GLU A 1 195 ? -0.195 -14.443 -19.737 1.00 90.75 195 GLU A N 1
ATOM 1652 C CA . GLU A 1 195 ? -0.387 -14.930 -18.364 1.00 90.75 195 GLU A CA 1
ATOM 1653 C C . GLU A 1 195 ? 0.794 -15.796 -17.876 1.00 90.75 195 GLU A C 1
ATOM 1655 O O . GLU A 1 195 ? 1.149 -15.743 -16.698 1.00 90.75 195 GLU A O 1
ATOM 1660 N N . GLU A 1 196 ? 1.444 -16.533 -18.781 1.00 91.06 196 GLU A N 1
ATOM 1661 C CA . GLU A 1 196 ? 2.672 -17.298 -18.527 1.00 91.06 196 GLU A CA 1
ATOM 1662 C C . GLU A 1 196 ? 3.852 -16.372 -18.188 1.00 91.06 196 GLU A C 1
ATOM 1664 O O . GLU A 1 196 ? 4.504 -16.565 -17.167 1.00 91.06 196 GLU A O 1
ATOM 1669 N N . ASN A 1 197 ? 4.057 -15.284 -18.942 1.00 90.88 197 ASN A N 1
ATOM 1670 C CA . ASN A 1 197 ? 5.101 -14.294 -18.642 1.00 90.88 197 ASN A CA 1
ATOM 1671 C C . ASN A 1 197 ? 4.920 -13.633 -17.264 1.00 90.88 197 ASN A C 1
ATOM 1673 O O . ASN A 1 197 ? 5.906 -13.309 -16.598 1.00 90.88 197 ASN A O 1
ATOM 1677 N N . ILE A 1 198 ? 3.674 -13.431 -16.825 1.00 93.44 198 ILE A N 1
ATOM 1678 C CA . ILE A 1 198 ? 3.364 -12.909 -15.487 1.00 93.44 198 ILE A CA 1
ATOM 1679 C C . ILE A 1 198 ? 3.692 -13.962 -14.409 1.00 93.44 198 ILE A C 1
ATOM 1681 O O . ILE A 1 198 ? 4.276 -13.618 -13.380 1.00 93.44 198 ILE A O 1
ATOM 1685 N N . ILE A 1 199 ? 3.375 -15.243 -14.645 1.00 94.19 199 ILE A N 1
ATOM 1686 C CA . ILE A 1 199 ? 3.726 -16.358 -13.743 1.00 94.19 199 ILE A CA 1
ATOM 1687 C C . ILE A 1 199 ? 5.250 -16.498 -13.618 1.00 94.19 199 ILE A C 1
ATOM 1689 O O . ILE A 1 199 ? 5.764 -16.557 -12.498 1.00 94.19 199 ILE A O 1
ATOM 1693 N N . ASP A 1 200 ? 5.976 -16.496 -14.737 1.00 92.19 200 ASP A N 1
ATOM 1694 C CA . ASP A 1 200 ? 7.439 -16.588 -14.772 1.00 92.19 200 ASP A CA 1
ATOM 1695 C C . ASP A 1 200 ? 8.096 -15.440 -14.010 1.00 92.19 200 ASP A C 1
ATOM 1697 O O . ASP A 1 200 ? 9.000 -15.667 -13.205 1.00 92.19 200 ASP A O 1
ATOM 1701 N N . PHE A 1 201 ? 7.623 -14.207 -14.214 1.00 94.19 201 PHE A N 1
ATOM 1702 C CA . PHE A 1 201 ? 8.125 -13.035 -13.500 1.00 94.19 201 PHE A CA 1
ATOM 1703 C C . PHE A 1 201 ? 7.907 -13.143 -11.983 1.00 94.19 201 PHE A C 1
ATOM 1705 O O . PHE A 1 201 ? 8.839 -12.918 -11.207 1.00 94.19 201 PHE A O 1
ATOM 1712 N N . VAL A 1 202 ? 6.709 -13.544 -11.541 1.00 95.81 202 VAL A N 1
ATOM 1713 C CA . VAL A 1 202 ? 6.424 -13.729 -10.109 1.00 95.81 202 VAL A CA 1
ATOM 1714 C C . VAL A 1 202 ? 7.289 -14.847 -9.521 1.00 95.81 202 VAL A C 1
ATOM 1716 O O . VAL A 1 202 ? 7.920 -14.652 -8.480 1.00 95.81 202 VAL A O 1
ATOM 1719 N N . ASN A 1 203 ? 7.388 -15.995 -10.194 1.00 94.06 203 ASN A N 1
ATOM 1720 C CA . ASN A 1 203 ? 8.237 -17.110 -9.767 1.00 94.06 203 ASN A CA 1
ATOM 1721 C C . ASN A 1 203 ? 9.725 -16.729 -9.714 1.00 94.06 203 ASN A C 1
ATOM 1723 O O . ASN A 1 203 ? 10.419 -17.129 -8.782 1.00 94.06 203 ASN A O 1
ATOM 1727 N N . CYS A 1 204 ? 10.194 -15.915 -10.661 1.00 92.06 204 CYS A N 1
ATOM 1728 C CA . CYS A 1 204 ? 11.568 -15.430 -10.735 1.00 92.06 204 CYS A CA 1
ATOM 1729 C C . CYS A 1 204 ? 11.986 -14.595 -9.514 1.00 92.06 204 CYS A C 1
ATOM 1731 O O . CYS A 1 204 ? 13.167 -14.614 -9.160 1.00 92.06 204 CYS A O 1
ATOM 1733 N N . ILE A 1 205 ? 11.070 -13.834 -8.894 1.00 93.88 205 ILE A N 1
ATOM 1734 C CA . ILE A 1 205 ? 11.445 -12.854 -7.855 1.00 93.88 205 ILE A CA 1
ATOM 1735 C C . ILE A 1 205 ? 10.865 -13.134 -6.459 1.00 93.88 205 ILE A C 1
ATOM 1737 O O . ILE A 1 205 ? 11.439 -12.664 -5.472 1.00 93.88 205 ILE A O 1
ATOM 1741 N N . LYS A 1 206 ? 9.785 -13.925 -6.338 1.00 95.00 206 LYS A N 1
ATOM 1742 C CA . LYS A 1 206 ? 9.069 -14.136 -5.063 1.00 95.00 206 LYS A CA 1
ATOM 1743 C C . LYS A 1 206 ? 9.945 -14.675 -3.931 1.00 95.00 206 LYS A C 1
ATOM 1745 O O . LYS A 1 206 ? 9.813 -14.212 -2.804 1.00 95.00 206 LYS A O 1
ATOM 1750 N N . GLU A 1 207 ? 10.870 -15.595 -4.210 1.00 94.12 207 GLU A N 1
ATOM 1751 C CA . GLU A 1 207 ? 11.754 -16.171 -3.181 1.00 94.12 207 GLU A CA 1
ATOM 1752 C C . GLU A 1 207 ? 12.641 -15.104 -2.531 1.00 94.12 207 GLU A C 1
ATOM 1754 O O . GLU A 1 207 ? 12.772 -15.049 -1.311 1.00 94.12 207 GLU A O 1
ATOM 1759 N N . TYR A 1 208 ? 13.201 -14.203 -3.336 1.00 93.38 208 TYR A N 1
ATOM 1760 C CA . TYR A 1 208 ? 14.117 -13.164 -2.869 1.00 93.38 208 TYR A CA 1
ATOM 1761 C C . TYR A 1 208 ? 13.376 -12.048 -2.131 1.00 93.38 208 TYR A C 1
ATOM 1763 O O . TYR A 1 208 ? 13.891 -11.523 -1.144 1.00 93.38 208 TYR A O 1
ATOM 1771 N N . VAL A 1 209 ? 12.127 -11.766 -2.516 1.00 95.56 209 VAL A N 1
ATOM 1772 C CA . VAL A 1 209 ? 11.211 -10.932 -1.723 1.00 95.56 209 VAL A CA 1
ATOM 1773 C C . VAL A 1 209 ? 10.875 -11.609 -0.383 1.00 95.56 209 VAL A C 1
ATOM 1775 O O . VAL A 1 209 ? 10.998 -10.975 0.663 1.00 95.56 209 VAL A O 1
ATOM 1778 N N . PHE A 1 210 ? 10.538 -12.904 -0.376 1.00 95.44 210 PHE A N 1
ATOM 1779 C CA . PHE A 1 210 ? 10.237 -13.678 0.839 1.00 95.44 210 PHE A CA 1
ATOM 1780 C C . PHE A 1 210 ? 11.421 -13.862 1.796 1.00 95.44 210 PHE A C 1
ATOM 1782 O O . PHE A 1 210 ? 11.198 -14.128 2.976 1.00 95.44 210 PHE A O 1
ATOM 1789 N N . ILE A 1 211 ? 12.656 -13.750 1.310 1.00 93.44 211 ILE A N 1
ATOM 1790 C CA . ILE A 1 211 ? 13.854 -13.641 2.149 1.00 93.44 211 ILE A CA 1
ATOM 1791 C C . ILE A 1 211 ? 13.964 -12.199 2.676 1.00 93.44 211 ILE A C 1
ATOM 1793 O O . ILE A 1 211 ? 14.123 -11.986 3.877 1.00 93.44 211 ILE A O 1
ATOM 1797 N N . SER A 1 212 ? 13.782 -11.207 1.796 1.00 94.00 212 SER A N 1
ATOM 1798 C CA . SER A 1 212 ? 13.955 -9.783 2.110 1.00 94.00 212 SER A CA 1
ATOM 1799 C C . SER A 1 212 ? 12.964 -9.211 3.128 1.00 94.00 212 SER A C 1
ATOM 1801 O O . SER A 1 212 ? 13.306 -8.232 3.792 1.00 94.00 212 SER A O 1
ATOM 1803 N N . ILE A 1 213 ? 11.763 -9.785 3.299 1.00 94.75 213 ILE A N 1
ATOM 1804 C CA . ILE A 1 213 ? 10.815 -9.332 4.342 1.00 94.75 213 ILE A CA 1
ATOM 1805 C C . ILE A 1 213 ? 11.394 -9.441 5.759 1.00 94.75 213 ILE A C 1
ATOM 1807 O O . ILE A 1 213 ? 10.981 -8.679 6.625 1.00 94.75 213 ILE A O 1
ATOM 1811 N N . PHE A 1 214 ? 12.379 -10.317 5.982 1.00 92.94 214 PHE A N 1
ATOM 1812 C CA . PHE A 1 214 ? 13.056 -10.486 7.270 1.00 92.94 214 PHE A CA 1
ATOM 1813 C C . PHE A 1 214 ? 14.314 -9.603 7.426 1.00 92.94 214 PHE A C 1
ATOM 1815 O O . PHE A 1 214 ? 14.997 -9.680 8.449 1.00 92.94 214 PHE A O 1
ATOM 1822 N N . ASN A 1 215 ? 14.643 -8.749 6.446 1.00 90.44 215 ASN A N 1
ATOM 1823 C CA . ASN A 1 215 ? 15.813 -7.867 6.519 1.00 90.44 215 ASN A CA 1
ATOM 1824 C C . ASN A 1 215 ? 15.586 -6.737 7.532 1.00 90.44 215 ASN A C 1
ATOM 1826 O O . ASN A 1 215 ? 14.687 -5.914 7.361 1.00 90.44 215 ASN A O 1
ATOM 1830 N N . LYS A 1 216 ? 16.461 -6.655 8.543 1.00 85.81 216 LYS A N 1
ATOM 1831 C CA . LYS A 1 216 ? 16.358 -5.781 9.733 1.00 85.81 216 LYS A CA 1
ATOM 1832 C C . LYS A 1 216 ? 15.885 -4.350 9.442 1.00 85.81 216 LYS A C 1
ATOM 1834 O O . LYS A 1 216 ? 14.989 -3.856 10.116 1.00 85.81 216 LYS A O 1
ATOM 1839 N N . ASN A 1 217 ? 16.464 -3.709 8.424 1.00 86.38 217 ASN A N 1
ATOM 1840 C CA . ASN A 1 217 ? 16.184 -2.309 8.080 1.00 86.38 217 ASN A CA 1
ATOM 1841 C C . ASN A 1 217 ? 15.166 -2.157 6.932 1.00 86.38 217 ASN A C 1
ATOM 1843 O O . ASN A 1 217 ? 14.575 -1.092 6.769 1.00 86.38 217 ASN A O 1
ATOM 1847 N N . TYR A 1 218 ? 14.970 -3.201 6.118 1.00 89.75 218 TYR A N 1
ATOM 1848 C CA . TYR A 1 218 ? 14.323 -3.100 4.801 1.00 89.75 218 TYR A CA 1
ATOM 1849 C C . TYR A 1 218 ? 13.096 -4.007 4.632 1.00 89.75 218 TYR A C 1
ATOM 1851 O O . TYR A 1 218 ? 12.426 -3.927 3.603 1.00 89.75 218 TYR A O 1
ATOM 1859 N N . GLY A 1 219 ? 12.737 -4.807 5.641 1.00 89.38 219 GLY A N 1
ATOM 1860 C CA . GLY A 1 219 ? 11.588 -5.716 5.603 1.00 89.38 219 GLY A CA 1
ATOM 1861 C C . GLY A 1 219 ? 10.263 -5.029 5.258 1.00 89.38 219 GLY A C 1
ATOM 1862 O O . GLY A 1 219 ? 9.472 -5.568 4.489 1.00 89.38 219 GLY A O 1
ATOM 1863 N N . LYS A 1 220 ? 10.059 -3.781 5.714 1.00 89.94 220 LYS A N 1
ATOM 1864 C CA . LYS A 1 220 ? 8.885 -2.970 5.337 1.00 89.94 220 LYS A CA 1
ATOM 1865 C C . LYS A 1 220 ? 8.893 -2.527 3.866 1.00 89.94 220 LYS A C 1
ATOM 1867 O O . LYS A 1 220 ? 7.829 -2.508 3.260 1.00 89.94 220 LYS A O 1
ATOM 1872 N N . LYS A 1 221 ? 10.063 -2.238 3.269 1.00 91.88 221 LYS A N 1
ATOM 1873 C CA . LYS A 1 221 ? 10.181 -2.024 1.810 1.00 91.88 221 LYS A CA 1
ATOM 1874 C C . LYS A 1 221 ? 9.877 -3.335 1.067 1.00 91.88 221 LYS A C 1
ATOM 1876 O O . LYS A 1 221 ? 9.081 -3.348 0.138 1.00 91.88 221 LYS A O 1
ATOM 1881 N N . ALA A 1 222 ? 10.428 -4.466 1.513 1.00 94.38 222 ALA A N 1
ATOM 1882 C CA . ALA A 1 222 ? 10.183 -5.772 0.889 1.00 94.38 222 ALA A CA 1
ATOM 1883 C C . ALA A 1 222 ? 8.711 -6.238 0.972 1.00 94.38 222 ALA A C 1
ATOM 1885 O O . ALA A 1 222 ? 8.212 -6.852 0.029 1.00 94.38 222 ALA A O 1
ATOM 1886 N N . ALA A 1 223 ? 7.986 -5.898 2.042 1.00 94.94 223 ALA A N 1
ATOM 1887 C CA . ALA A 1 223 ? 6.542 -6.134 2.152 1.00 94.94 223 ALA A CA 1
ATOM 1888 C C . ALA A 1 223 ? 5.734 -5.411 1.052 1.00 94.94 223 ALA A C 1
ATOM 1890 O O . ALA A 1 223 ? 4.691 -5.904 0.619 1.00 94.94 223 ALA A O 1
ATOM 1891 N N . GLU A 1 224 ? 6.234 -4.288 0.529 1.00 95.00 224 GLU A N 1
ATOM 1892 C CA . GLU A 1 224 ? 5.622 -3.618 -0.616 1.00 95.00 224 GLU A CA 1
ATOM 1893 C C . GLU A 1 224 ? 5.847 -4.383 -1.933 1.00 95.00 224 GLU A C 1
ATOM 1895 O O . GLU A 1 224 ? 4.929 -4.482 -2.748 1.00 95.00 224 GLU A O 1
ATOM 1900 N N . ALA A 1 225 ? 7.002 -5.033 -2.118 1.00 96.12 225 ALA A N 1
ATOM 1901 C CA . ALA A 1 225 ? 7.195 -5.949 -3.244 1.00 96.12 225 ALA A CA 1
ATOM 1902 C C . ALA A 1 225 ? 6.228 -7.151 -3.171 1.00 96.12 225 ALA A C 1
ATOM 1904 O O . ALA A 1 225 ? 5.677 -7.543 -4.200 1.00 96.12 225 ALA A O 1
ATOM 1905 N N . CYS A 1 226 ? 5.927 -7.680 -1.974 1.00 96.44 226 CYS A N 1
ATOM 1906 C CA . CYS A 1 226 ? 4.858 -8.677 -1.800 1.00 96.44 226 CYS A CA 1
ATOM 1907 C C . CYS A 1 226 ? 3.489 -8.157 -2.273 1.00 96.44 226 CYS A C 1
ATOM 1909 O O . CYS A 1 226 ? 2.781 -8.894 -2.957 1.00 96.44 226 CYS A O 1
ATOM 1911 N N . ARG A 1 227 ? 3.133 -6.896 -1.972 1.00 96.50 227 ARG A N 1
ATOM 1912 C CA . ARG A 1 227 ? 1.890 -6.258 -2.453 1.00 96.50 227 ARG A CA 1
ATOM 1913 C C . ARG A 1 227 ? 1.832 -6.181 -3.977 1.00 96.50 227 ARG A C 1
ATOM 1915 O O . ARG A 1 227 ? 0.793 -6.469 -4.560 1.00 96.50 227 ARG A O 1
ATOM 1922 N N . TYR A 1 228 ? 2.920 -5.790 -4.639 1.00 98.00 228 TYR A N 1
ATOM 1923 C CA . TYR A 1 228 ? 2.952 -5.763 -6.105 1.00 98.00 228 TYR A CA 1
ATOM 1924 C C . TYR A 1 228 ? 2.825 -7.175 -6.699 1.00 98.00 228 TYR A C 1
ATOM 1926 O O . TYR A 1 228 ? 2.030 -7.389 -7.612 1.00 98.00 228 TYR A O 1
ATOM 1934 N N . LEU A 1 229 ? 3.510 -8.172 -6.129 1.00 97.44 229 LEU A N 1
ATOM 1935 C CA . LEU A 1 229 ? 3.382 -9.566 -6.567 1.00 97.44 229 LEU A CA 1
ATOM 1936 C C . LEU A 1 229 ? 1.969 -10.139 -6.356 1.00 97.44 229 LEU A C 1
ATOM 1938 O O . LEU A 1 229 ? 1.476 -10.862 -7.221 1.00 97.44 229 LEU A O 1
ATOM 1942 N N . SER A 1 230 ? 1.281 -9.793 -5.264 1.00 96.12 230 SER A N 1
ATOM 1943 C CA . SER A 1 230 ? -0.087 -10.260 -4.994 1.00 96.12 230 SER A CA 1
ATOM 1944 C C . SER A 1 230 ? -1.175 -9.542 -5.801 1.00 96.12 230 SER A C 1
ATOM 1946 O O . SER A 1 230 ? -2.330 -9.968 -5.771 1.00 96.12 230 SER A O 1
ATOM 1948 N N . ILE A 1 231 ? -0.833 -8.461 -6.510 1.00 95.19 231 ILE A N 1
ATOM 1949 C CA . ILE A 1 231 ? -1.687 -7.847 -7.541 1.00 95.19 231 ILE A CA 1
ATOM 1950 C C . ILE A 1 231 ? -1.584 -8.634 -8.860 1.00 95.19 231 ILE A C 1
ATOM 1952 O O . ILE A 1 231 ? -2.561 -8.704 -9.600 1.00 95.19 231 ILE A O 1
ATOM 1956 N N . LEU A 1 232 ? -0.433 -9.259 -9.137 1.00 94.88 232 LEU A N 1
ATOM 1957 C CA . LEU A 1 232 ? -0.201 -10.081 -10.332 1.00 94.88 232 LEU A CA 1
ATOM 1958 C C . LEU A 1 232 ? -0.726 -11.518 -10.177 1.00 94.88 232 LEU A C 1
ATOM 1960 O O . LEU A 1 232 ? -1.391 -12.040 -11.076 1.00 94.88 232 LEU A O 1
ATOM 1964 N N . ARG A 1 233 ? -0.369 -12.167 -9.060 1.00 95.62 233 ARG A N 1
ATOM 1965 C CA . ARG A 1 233 ? -0.607 -13.592 -8.764 1.00 95.62 233 ARG A CA 1
ATOM 1966 C C . ARG A 1 233 ? -0.829 -13.809 -7.257 1.00 95.62 233 ARG A C 1
ATOM 1968 O O . ARG A 1 233 ? 0.086 -14.266 -6.561 1.00 95.62 233 ARG A O 1
ATOM 1975 N N . PRO A 1 234 ? -1.999 -13.433 -6.706 1.00 95.38 234 PRO A N 1
ATOM 1976 C CA . PRO A 1 234 ? -2.303 -13.617 -5.284 1.00 95.38 234 PRO A CA 1
ATOM 1977 C C . PRO A 1 234 ? -2.152 -15.074 -4.818 1.00 95.38 234 PRO A C 1
ATOM 1979 O O . PRO A 1 234 ? -1.634 -15.312 -3.730 1.00 95.38 234 PRO A O 1
ATOM 1982 N N . GLU A 1 235 ? -2.501 -16.050 -5.651 1.00 95.00 235 GLU A N 1
ATOM 1983 C CA . GLU A 1 235 ? -2.400 -17.488 -5.391 1.00 95.00 235 GLU A CA 1
ATOM 1984 C C . GLU A 1 235 ? -0.955 -17.984 -5.193 1.00 95.00 235 GLU A C 1
ATOM 1986 O O . GLU A 1 235 ? -0.727 -18.947 -4.464 1.00 95.00 235 GLU A O 1
ATOM 1991 N N . LEU A 1 236 ? 0.040 -17.297 -5.771 1.00 96.25 236 LEU A N 1
ATOM 1992 C CA . LEU A 1 236 ? 1.464 -17.626 -5.610 1.00 96.25 236 LEU A CA 1
ATOM 1993 C C . LEU A 1 236 ? 2.119 -16.946 -4.395 1.00 96.25 236 LEU A C 1
ATOM 1995 O O . LEU A 1 236 ? 3.298 -17.201 -4.130 1.00 96.25 236 LEU A O 1
ATOM 1999 N N . ILE A 1 237 ? 1.394 -16.065 -3.693 1.00 96.94 237 ILE A N 1
ATOM 2000 C CA . ILE A 1 237 ? 1.937 -15.161 -2.665 1.00 96.94 237 ILE A CA 1
ATOM 2001 C C . ILE A 1 237 ? 1.174 -15.262 -1.342 1.00 96.94 237 ILE A C 1
ATOM 2003 O O . ILE A 1 237 ? 1.783 -15.485 -0.295 1.00 96.94 237 ILE A O 1
ATOM 2007 N N . VAL A 1 238 ? -0.149 -15.106 -1.379 1.00 95.44 238 VAL A N 1
ATOM 2008 C CA . VAL A 1 238 ? -1.007 -14.999 -0.193 1.00 95.44 238 VAL A CA 1
ATOM 2009 C C . VAL A 1 238 ? -0.997 -16.284 0.650 1.00 95.44 238 VAL A C 1
ATOM 2011 O O . VAL A 1 238 ? -0.714 -16.160 1.844 1.00 95.44 238 VAL A O 1
ATOM 2014 N N . PRO A 1 239 ? -1.177 -17.506 0.095 1.00 94.81 239 PRO A N 1
ATOM 2015 C CA . PRO A 1 239 ? -1.140 -18.734 0.897 1.00 94.81 239 PRO A CA 1
ATOM 2016 C C . PRO A 1 239 ? 0.174 -18.914 1.669 1.00 94.81 239 PRO A C 1
ATOM 2018 O O . PRO A 1 239 ? 0.153 -19.248 2.847 1.00 94.81 239 PRO A O 1
ATOM 2021 N N . ILE A 1 240 ? 1.313 -18.604 1.038 1.00 95.25 240 ILE A N 1
ATOM 2022 C CA . ILE A 1 240 ? 2.654 -18.772 1.626 1.00 95.25 240 ILE A CA 1
ATOM 2023 C C . ILE A 1 240 ? 2.881 -17.808 2.800 1.00 95.25 240 ILE A C 1
ATOM 2025 O O . ILE A 1 240 ? 3.579 -18.144 3.757 1.00 95.25 240 ILE A O 1
ATOM 2029 N N . ILE A 1 241 ? 2.316 -16.597 2.753 1.00 96.06 241 ILE A N 1
ATOM 2030 C CA . ILE A 1 241 ? 2.412 -15.642 3.868 1.00 96.06 241 ILE A CA 1
ATOM 2031 C C . ILE A 1 241 ? 1.435 -16.002 4.998 1.00 96.06 241 ILE A C 1
ATOM 2033 O O . ILE A 1 241 ? 1.789 -15.834 6.163 1.00 96.06 241 ILE A O 1
ATOM 2037 N N . ILE A 1 242 ? 0.262 -16.559 4.682 1.00 93.56 242 ILE A N 1
ATOM 2038 C CA . ILE A 1 242 ? -0.699 -17.064 5.677 1.00 93.56 242 ILE A CA 1
ATOM 2039 C C . ILE A 1 242 ? -0.147 -18.302 6.406 1.00 93.56 242 ILE A C 1
ATOM 2041 O O . ILE A 1 242 ? -0.181 -18.356 7.633 1.00 93.56 242 ILE A O 1
ATOM 2045 N N . GLU A 1 243 ? 0.438 -19.260 5.684 1.00 92.75 243 GLU A N 1
ATOM 2046 C CA . GLU A 1 243 ? 1.132 -20.418 6.267 1.00 92.75 243 GLU A CA 1
ATOM 2047 C C . GLU A 1 243 ? 2.270 -19.966 7.198 1.00 92.75 243 GLU A C 1
ATOM 2049 O O . GLU A 1 243 ? 2.358 -20.395 8.351 1.00 92.75 243 GLU A O 1
ATOM 2054 N N . LYS A 1 244 ? 3.099 -19.017 6.736 1.00 92.44 244 LYS A N 1
ATOM 2055 C CA . LYS A 1 244 ? 4.167 -18.428 7.554 1.00 92.44 244 LYS A CA 1
ATOM 2056 C C . LYS A 1 244 ? 3.629 -17.737 8.804 1.00 92.44 244 LYS A C 1
ATOM 2058 O O . LYS A 1 244 ? 4.234 -17.906 9.860 1.00 92.44 244 LYS A O 1
ATOM 2063 N N . HIS A 1 245 ? 2.512 -17.012 8.714 1.00 91.44 245 HIS A N 1
ATOM 2064 C CA . HIS A 1 245 ? 1.860 -16.371 9.862 1.00 91.44 245 HIS A CA 1
ATOM 2065 C C . HIS A 1 245 ? 1.519 -17.383 10.951 1.00 91.44 245 HIS A C 1
ATOM 2067 O O . HIS A 1 245 ? 2.046 -17.266 12.059 1.00 91.44 245 HIS A O 1
ATOM 2073 N N . PHE A 1 246 ? 0.752 -18.424 10.616 1.00 88.44 246 PHE A N 1
ATOM 2074 C CA . PHE A 1 246 ? 0.390 -19.470 11.575 1.00 88.44 246 PHE A CA 1
ATOM 2075 C C . PHE A 1 246 ? 1.618 -20.236 12.101 1.00 88.44 246 PHE A C 1
ATOM 2077 O O . PHE A 1 246 ? 1.676 -20.538 13.285 1.00 88.44 246 PHE A O 1
ATOM 2084 N N . SER A 1 247 ? 2.667 -20.442 11.293 1.00 87.12 247 SER A N 1
ATOM 2085 C CA . SER A 1 247 ? 3.938 -21.015 11.785 1.00 87.12 247 SER A CA 1
ATOM 2086 C C . SER A 1 247 ? 4.743 -20.086 12.715 1.00 87.12 247 SER A C 1
ATOM 2088 O O . SER A 1 247 ? 5.666 -20.535 13.395 1.00 87.12 247 SER A O 1
ATOM 2090 N N . SER A 1 248 ? 4.446 -18.781 12.710 1.00 85.88 248 SER A N 1
ATOM 2091 C CA . SER A 1 248 ? 5.201 -17.757 13.444 1.00 85.88 248 SER A CA 1
ATOM 2092 C C . SER A 1 248 ? 4.532 -17.298 14.735 1.00 85.88 248 SER A C 1
ATOM 2094 O O . SER A 1 248 ? 5.239 -16.854 15.634 1.00 85.88 248 SER A O 1
ATOM 2096 N N . ILE A 1 249 ? 3.204 -17.411 14.841 1.00 80.69 249 ILE A N 1
ATOM 2097 C CA . ILE A 1 249 ? 2.454 -16.905 15.997 1.00 80.69 249 ILE A CA 1
ATOM 2098 C C . ILE A 1 249 ? 2.685 -17.747 17.259 1.00 80.69 249 ILE A C 1
ATOM 2100 O O . ILE A 1 249 ? 2.859 -17.191 18.340 1.00 80.69 249 ILE A O 1
ATOM 2104 N N . ASP A 1 250 ? 2.835 -19.066 17.103 1.00 74.88 250 ASP A N 1
ATOM 2105 C CA . ASP A 1 250 ? 3.229 -19.978 18.185 1.00 74.88 250 ASP A CA 1
ATOM 2106 C C . ASP A 1 250 ? 4.735 -19.880 18.524 1.00 74.88 250 ASP A C 1
ATOM 2108 O O . ASP A 1 250 ? 5.189 -20.358 19.568 1.00 74.88 250 ASP A O 1
ATOM 2112 N N . ASN A 1 251 ? 5.550 -19.262 17.656 1.00 77.81 251 ASN A N 1
ATOM 2113 C CA . ASN A 1 251 ? 7.005 -19.186 17.816 1.00 77.81 251 ASN A CA 1
ATOM 2114 C C . ASN A 1 251 ? 7.440 -17.967 18.650 1.00 77.81 251 ASN A C 1
ATOM 2116 O O . ASN A 1 251 ? 8.026 -17.001 18.150 1.00 77.81 251 ASN A O 1
ATOM 2120 N N . ILE A 1 252 ? 7.244 -18.081 19.964 1.00 71.00 252 ILE A N 1
ATOM 2121 C CA . ILE A 1 252 ? 7.649 -17.093 20.982 1.00 71.00 252 ILE A CA 1
ATOM 2122 C C . ILE A 1 252 ? 9.162 -16.760 20.918 1.00 71.00 252 ILE A C 1
ATOM 2124 O O . ILE A 1 252 ? 9.585 -15.700 21.379 1.00 71.00 252 ILE A O 1
ATOM 2128 N N . THR A 1 253 ? 10.002 -17.626 20.333 1.00 74.50 253 THR A N 1
ATOM 2129 C CA . THR A 1 253 ? 11.468 -17.440 20.318 1.00 74.50 253 THR A CA 1
ATOM 2130 C C . THR A 1 253 ? 11.975 -16.420 19.293 1.00 74.50 253 THR A C 1
ATOM 2132 O O . THR A 1 253 ? 13.083 -15.905 19.450 1.00 74.50 253 THR A O 1
ATOM 2135 N N . GLU A 1 254 ? 11.188 -16.083 18.265 1.00 79.00 254 GLU A N 1
ATOM 2136 C CA . GLU A 1 254 ? 11.629 -15.224 17.154 1.00 79.00 254 GLU A CA 1
ATOM 2137 C C . GLU A 1 254 ? 10.606 -14.124 16.787 1.00 79.00 254 GLU A C 1
ATOM 2139 O O . GLU A 1 254 ? 10.163 -14.047 15.636 1.00 79.00 254 GLU A O 1
ATOM 2144 N N . PRO A 1 255 ? 10.260 -13.202 17.711 1.00 78.88 255 PRO A N 1
ATOM 2145 C CA . PRO A 1 255 ? 9.201 -12.202 17.504 1.00 78.88 255 PRO A CA 1
ATOM 2146 C C . PRO A 1 255 ? 9.429 -11.293 16.282 1.00 78.88 255 PRO A C 1
ATOM 2148 O O . PRO A 1 255 ? 8.478 -10.860 15.635 1.00 78.88 255 PRO A O 1
ATOM 2151 N N . HIS A 1 256 ? 10.686 -11.070 15.883 1.00 82.62 256 HIS A N 1
ATOM 2152 C CA . HIS A 1 256 ? 11.036 -10.334 14.661 1.00 82.62 256 HIS A CA 1
ATOM 2153 C C . HIS A 1 256 ? 10.456 -10.957 13.371 1.00 82.62 256 HIS A C 1
ATOM 2155 O O . HIS A 1 256 ? 10.208 -10.238 12.396 1.00 82.62 256 HIS A O 1
ATOM 2161 N N . ARG A 1 257 ? 10.205 -12.276 13.350 1.00 87.56 257 ARG A N 1
ATOM 2162 C CA . ARG A 1 257 ? 9.557 -12.957 12.219 1.00 87.56 257 ARG A CA 1
ATOM 2163 C C . ARG A 1 257 ? 8.068 -12.640 12.165 1.00 87.56 257 ARG A C 1
ATOM 2165 O O . ARG A 1 257 ? 7.597 -12.238 11.105 1.00 87.56 257 ARG A O 1
ATOM 2172 N N . PHE A 1 258 ? 7.371 -12.738 13.299 1.00 88.44 258 PHE A N 1
ATOM 2173 C CA . PHE A 1 258 ? 5.965 -12.340 13.429 1.00 88.44 258 PHE A CA 1
ATOM 2174 C C . PHE A 1 258 ? 5.770 -10.878 13.001 1.00 88.44 258 PHE A C 1
ATOM 2176 O O . PHE A 1 258 ? 4.957 -10.596 12.127 1.00 88.44 258 PHE A O 1
ATOM 2183 N N . ILE A 1 259 ? 6.614 -9.962 13.494 1.00 86.81 259 ILE A N 1
ATOM 2184 C CA . ILE A 1 259 ? 6.649 -8.548 13.080 1.00 86.81 259 ILE A CA 1
ATOM 2185 C C . ILE A 1 259 ? 6.766 -8.412 11.553 1.00 86.81 259 ILE A C 1
ATOM 2187 O O . ILE A 1 259 ? 5.975 -7.705 10.924 1.00 86.81 259 ILE A O 1
ATOM 2191 N N . SER A 1 260 ? 7.727 -9.103 10.932 1.00 91.44 260 SER A N 1
ATOM 2192 C CA . SER A 1 260 ? 7.950 -9.054 9.477 1.00 91.44 260 SER A CA 1
ATOM 2193 C C . SER A 1 260 ? 6.739 -9.560 8.683 1.00 91.44 260 SER A C 1
ATOM 2195 O O . SER A 1 260 ? 6.331 -8.944 7.695 1.00 91.44 260 SER A O 1
ATOM 2197 N N . ILE A 1 261 ? 6.122 -10.651 9.142 1.00 93.88 261 ILE A N 1
ATOM 2198 C CA . ILE A 1 261 ? 4.954 -11.271 8.509 1.00 93.88 261 ILE A CA 1
ATOM 2199 C C . ILE A 1 261 ? 3.699 -10.406 8.690 1.00 93.88 261 ILE A C 1
ATOM 2201 O O . ILE A 1 261 ? 2.967 -10.207 7.726 1.00 93.88 261 ILE A O 1
ATOM 2205 N N . MET A 1 262 ? 3.492 -9.797 9.858 1.00 91.69 262 MET A N 1
ATOM 2206 C CA . MET A 1 262 ? 2.366 -8.894 10.123 1.00 91.69 262 MET A CA 1
ATOM 2207 C C . MET A 1 262 ? 2.418 -7.609 9.284 1.00 91.69 262 MET A C 1
ATOM 2209 O O . MET A 1 262 ? 1.386 -7.166 8.769 1.00 91.69 262 MET A O 1
ATOM 2213 N N . ASN A 1 263 ? 3.609 -7.036 9.056 1.00 91.12 263 ASN A N 1
ATOM 2214 C CA . ASN A 1 263 ? 3.765 -5.937 8.089 1.00 91.12 263 ASN A CA 1
ATOM 2215 C C . ASN A 1 263 ? 3.412 -6.414 6.662 1.00 91.12 263 ASN A C 1
ATOM 2217 O O . ASN A 1 263 ? 2.724 -5.704 5.933 1.00 91.12 263 ASN A O 1
ATOM 2221 N N . CYS A 1 264 ? 3.810 -7.635 6.280 1.00 95.06 264 CYS A N 1
ATOM 2222 C CA . CYS A 1 264 ? 3.459 -8.232 4.988 1.00 95.06 264 CYS A CA 1
ATOM 2223 C C . CYS A 1 264 ? 1.938 -8.438 4.831 1.00 95.06 264 CYS A C 1
ATOM 2225 O O . CYS A 1 264 ? 1.351 -7.945 3.870 1.00 95.06 264 CYS A O 1
ATOM 2227 N N . LEU A 1 265 ? 1.268 -9.070 5.803 1.00 95.12 265 LEU A N 1
ATOM 2228 C CA . LEU A 1 265 ? -0.191 -9.256 5.822 1.00 95.12 265 LEU A CA 1
ATOM 2229 C C . LEU A 1 265 ? -0.956 -7.924 5.741 1.00 95.12 265 LEU A C 1
ATOM 2231 O O . LEU A 1 265 ? -1.958 -7.830 5.033 1.00 95.12 265 LEU A O 1
ATOM 2235 N N . THR A 1 266 ? -0.459 -6.874 6.401 1.00 93.06 266 THR A N 1
ATOM 2236 C CA . THR A 1 266 ? -1.036 -5.518 6.334 1.00 93.06 266 THR A CA 1
ATOM 2237 C C . THR A 1 266 ? -1.031 -4.960 4.909 1.00 93.06 266 THR A C 1
ATOM 2239 O O . THR A 1 266 ? -2.018 -4.347 4.491 1.00 93.06 266 THR A O 1
ATOM 2242 N N . CYS A 1 267 ? 0.046 -5.200 4.153 1.00 93.88 267 CYS A N 1
ATOM 2243 C CA . CYS A 1 267 ? 0.181 -4.823 2.744 1.00 93.88 267 CYS A CA 1
ATOM 2244 C C . CYS A 1 267 ? -0.617 -5.732 1.787 1.00 93.88 267 CYS A C 1
ATOM 2246 O O . CYS A 1 267 ? -0.993 -5.287 0.702 1.00 93.88 267 CYS A O 1
ATOM 2248 N N . LEU A 1 268 ? -0.885 -6.982 2.184 1.00 95.81 268 LEU A N 1
ATOM 2249 C CA . LEU A 1 268 ? -1.625 -7.986 1.408 1.00 95.81 268 LEU A CA 1
ATOM 2250 C C . LEU A 1 268 ? -3.145 -7.978 1.646 1.00 95.81 268 LEU A C 1
ATOM 2252 O O . LEU A 1 268 ? -3.858 -8.671 0.923 1.00 95.81 268 LEU A O 1
ATOM 2256 N N . SER A 1 269 ? -3.654 -7.207 2.612 1.00 92.94 269 SER A N 1
ATOM 2257 C CA . SER A 1 269 ? -5.067 -7.192 3.043 1.00 92.94 269 SER A CA 1
ATOM 2258 C C . SER A 1 269 ? -6.082 -7.196 1.892 1.00 92.94 269 SER A C 1
ATOM 2260 O O . SER A 1 269 ? -7.028 -7.982 1.897 1.00 92.94 269 SER A O 1
ATOM 2262 N N . ARG A 1 270 ? -5.850 -6.384 0.853 1.00 90.88 270 ARG A N 1
ATOM 2263 C CA . ARG A 1 270 ? -6.699 -6.339 -0.343 1.00 90.88 270 ARG A CA 1
ATOM 2264 C C . ARG A 1 270 ? -6.671 -7.643 -1.142 1.00 90.88 270 ARG A C 1
ATOM 2266 O O . ARG A 1 270 ? -7.730 -8.095 -1.551 1.00 90.88 270 ARG A O 1
ATOM 2273 N N . SER A 1 271 ? -5.508 -8.257 -1.338 1.00 92.31 271 SER A N 1
ATOM 2274 C CA . SER A 1 271 ? -5.372 -9.551 -2.029 1.00 92.31 271 SER A CA 1
ATOM 2275 C C . SER A 1 271 ? -5.891 -10.740 -1.206 1.00 92.31 271 SER A C 1
ATOM 2277 O O . SER A 1 271 ? -6.114 -11.805 -1.772 1.00 92.31 271 SER A O 1
ATOM 2279 N N . ILE A 1 272 ? -6.087 -10.572 0.108 1.00 91.06 272 ILE A N 1
ATOM 2280 C CA . ILE A 1 272 ? -6.747 -11.555 0.982 1.00 91.06 272 ILE A CA 1
ATOM 2281 C C . ILE A 1 272 ? -8.278 -11.422 0.870 1.00 91.06 272 ILE A C 1
ATOM 2283 O O . ILE A 1 272 ? -8.972 -12.420 0.705 1.00 91.06 272 ILE A O 1
ATOM 2287 N N . VAL A 1 273 ? -8.808 -10.193 0.931 1.00 85.56 273 VAL A N 1
ATOM 2288 C CA . VAL A 1 273 ? -10.262 -9.923 0.972 1.00 85.56 273 VAL A CA 1
ATOM 2289 C C . VAL A 1 273 ? -10.926 -9.912 -0.417 1.00 85.56 273 VAL A C 1
ATOM 2291 O O . VAL A 1 273 ? -12.112 -10.223 -0.530 1.00 85.56 273 VAL A O 1
ATOM 2294 N N . GLN A 1 274 ? -10.210 -9.538 -1.481 1.00 84.31 274 GLN A N 1
ATOM 2295 C CA . GLN A 1 274 ? -10.789 -9.370 -2.818 1.00 84.31 274 GLN A CA 1
ATOM 2296 C C . GLN A 1 274 ? -10.995 -10.718 -3.527 1.00 84.31 274 GLN A C 1
ATOM 2298 O O . GLN A 1 274 ? -10.034 -11.372 -3.924 1.00 84.31 274 GLN A O 1
ATOM 2303 N N . GLN A 1 275 ? -12.256 -11.079 -3.778 1.00 78.44 275 GLN A N 1
ATOM 2304 C CA . GLN A 1 275 ? -12.613 -12.207 -4.639 1.00 78.44 275 GLN A CA 1
ATOM 2305 C C . GLN A 1 275 ? -12.148 -11.951 -6.083 1.00 78.44 275 GLN A C 1
ATOM 2307 O O . GLN A 1 275 ? -12.410 -10.888 -6.653 1.00 78.44 275 GLN A O 1
ATOM 2312 N N . THR A 1 276 ? -11.475 -12.924 -6.696 1.00 81.25 276 THR A N 1
ATOM 2313 C CA . THR A 1 276 ? -11.104 -12.905 -8.119 1.00 81.25 276 THR A CA 1
ATOM 2314 C C . THR A 1 276 ? -11.304 -14.286 -8.745 1.00 81.25 276 THR A C 1
ATOM 2316 O O . THR A 1 276 ? -11.377 -15.285 -8.035 1.00 81.25 276 THR A O 1
ATOM 2319 N N . LEU A 1 277 ? -11.347 -14.357 -10.082 1.00 80.19 277 LEU A N 1
ATOM 2320 C CA . LEU A 1 277 ? -11.416 -15.630 -10.820 1.00 80.19 277 LEU A CA 1
ATOM 2321 C C . LEU A 1 277 ? -10.168 -16.514 -10.629 1.00 80.19 277 LEU A C 1
ATOM 2323 O O . LEU A 1 277 ? -10.244 -17.720 -10.834 1.00 80.19 277 LEU A O 1
ATOM 2327 N N . ILE A 1 278 ? -9.030 -15.912 -10.268 1.00 83.56 278 ILE A N 1
ATOM 2328 C CA . ILE A 1 278 ? -7.746 -16.601 -10.063 1.00 83.56 278 ILE A CA 1
ATOM 2329 C C . ILE A 1 278 ? -7.622 -17.074 -8.606 1.00 83.56 278 ILE A C 1
ATOM 2331 O O . ILE A 1 278 ? -7.127 -18.165 -8.336 1.00 83.56 278 ILE A O 1
ATOM 2335 N N . TYR A 1 279 ? -8.089 -16.256 -7.658 1.00 87.00 279 TYR A N 1
ATOM 2336 C CA . TYR A 1 279 ? -7.997 -16.515 -6.226 1.00 87.00 279 TYR A CA 1
ATOM 2337 C C . TYR A 1 279 ? -9.184 -15.906 -5.467 1.00 87.00 279 TYR A C 1
ATOM 2339 O O . TYR A 1 279 ? -9.409 -14.693 -5.497 1.00 87.00 279 TYR A O 1
ATOM 2347 N N . SER A 1 280 ? -9.917 -16.761 -4.756 1.00 82.06 280 SER A N 1
ATOM 2348 C CA . SER A 1 280 ? -10.995 -16.411 -3.815 1.00 82.06 280 SER A CA 1
ATOM 2349 C C . SER A 1 280 ? -10.747 -16.955 -2.401 1.00 82.06 280 SER A C 1
ATOM 2351 O O . SER A 1 280 ? -11.241 -16.394 -1.427 1.00 82.06 280 SER A O 1
ATOM 2353 N N . GLN A 1 281 ? -9.933 -18.009 -2.273 1.00 80.38 281 GLN A N 1
ATOM 2354 C CA . GLN A 1 281 ? -9.682 -18.744 -1.024 1.00 80.38 281 GLN A CA 1
ATOM 2355 C C . GLN A 1 281 ? -9.124 -17.876 0.117 1.00 80.38 281 GLN A C 1
ATOM 2357 O O . GLN A 1 281 ? -9.294 -18.227 1.280 1.00 80.38 281 GLN A O 1
ATOM 2362 N N . GLY A 1 282 ? -8.508 -16.727 -0.188 1.00 80.31 282 GLY A N 1
ATOM 2363 C CA . GLY A 1 282 ? -8.063 -15.755 0.818 1.00 80.31 282 GLY A CA 1
ATOM 2364 C C . GLY A 1 282 ? -9.180 -15.304 1.764 1.00 80.31 282 GLY A C 1
ATOM 2365 O O . GLY A 1 282 ? -8.918 -15.069 2.943 1.00 80.31 282 GLY A O 1
ATOM 2366 N N . GLN A 1 283 ? -10.428 -15.273 1.283 1.00 77.31 283 GLN A N 1
ATOM 2367 C CA . GLN A 1 283 ? -11.596 -14.863 2.063 1.00 77.31 283 GLN A CA 1
ATOM 2368 C C . GLN A 1 283 ? -11.883 -15.810 3.238 1.00 77.31 283 GLN A C 1
ATOM 2370 O O . GLN A 1 283 ? -12.192 -15.325 4.325 1.00 77.31 283 GLN A O 1
ATOM 2375 N N . ILE A 1 284 ? -11.675 -17.124 3.061 1.00 78.44 284 ILE A N 1
ATOM 2376 C CA . ILE A 1 284 ? -11.814 -18.148 4.120 1.00 78.44 284 ILE A CA 1
ATOM 2377 C C . ILE A 1 284 ? -10.944 -17.773 5.328 1.00 78.44 284 ILE A C 1
ATOM 2379 O O . ILE A 1 284 ? -11.360 -17.845 6.484 1.00 78.44 284 ILE A O 1
ATOM 2383 N N . TYR A 1 285 ? -9.717 -17.325 5.053 1.00 80.12 285 TYR A N 1
ATOM 2384 C CA . TYR A 1 285 ? -8.737 -17.032 6.086 1.00 80.12 285 TYR A CA 1
ATOM 2385 C C . TYR A 1 285 ? -8.994 -15.714 6.817 1.00 80.12 285 TYR A C 1
ATOM 2387 O O . TYR A 1 285 ? -8.436 -15.543 7.897 1.00 80.12 285 TYR A O 1
ATOM 2395 N N . VAL A 1 286 ? -9.831 -14.801 6.304 1.00 80.38 286 VAL A N 1
ATOM 2396 C CA . VAL A 1 286 ? -10.026 -13.460 6.892 1.00 80.38 286 VAL A CA 1
ATOM 2397 C C . VAL A 1 286 ? -10.427 -13.539 8.364 1.00 80.38 286 VAL A C 1
ATOM 2399 O O . VAL A 1 286 ? -9.782 -12.901 9.192 1.00 80.38 286 VAL A O 1
ATOM 2402 N N . ILE A 1 287 ? -11.434 -14.349 8.709 1.00 75.12 287 ILE A N 1
ATOM 2403 C CA . ILE A 1 287 ? -11.902 -14.483 10.099 1.00 75.12 287 ILE A CA 1
ATOM 2404 C C . ILE A 1 287 ? -10.825 -15.154 10.964 1.00 75.12 287 ILE A C 1
ATOM 2406 O O . ILE A 1 287 ? -10.475 -14.630 12.019 1.00 75.12 287 ILE A O 1
ATOM 2410 N N . SER A 1 288 ? -10.223 -16.252 10.490 1.00 78.62 288 SER A N 1
ATOM 2411 C CA . SER A 1 288 ? -9.164 -16.956 11.233 1.00 78.62 288 SER A CA 1
ATOM 2412 C C . SER A 1 288 ? -7.925 -16.085 11.485 1.00 78.62 288 SER A C 1
ATOM 2414 O O . SER A 1 288 ? -7.345 -16.135 12.567 1.00 78.62 288 SER A O 1
ATOM 2416 N N . LEU A 1 289 ? -7.556 -15.232 10.521 1.00 83.88 289 LEU A N 1
ATOM 2417 C CA . LEU A 1 289 ? -6.483 -14.258 10.662 1.00 83.88 289 LEU A CA 1
ATOM 2418 C C . LEU A 1 289 ? -6.883 -13.206 11.691 1.00 83.88 289 LEU A C 1
ATOM 2420 O O . LEU A 1 289 ? -6.173 -13.075 12.681 1.00 83.88 289 LEU A O 1
ATOM 2424 N N . LEU A 1 290 ? -8.022 -12.520 11.512 1.00 79.88 290 LEU A N 1
ATOM 2425 C CA . LEU A 1 290 ? -8.520 -11.519 12.466 1.00 79.88 290 LEU A CA 1
ATOM 2426 C C . LEU A 1 290 ? -8.475 -12.050 13.905 1.00 79.88 290 LEU A C 1
ATOM 2428 O O . LEU A 1 290 ? -7.882 -11.403 14.765 1.00 79.88 290 LEU A O 1
ATOM 2432 N N . MET A 1 291 ? -9.014 -13.248 14.143 1.00 78.94 291 MET A N 1
ATOM 2433 C CA . MET A 1 291 ? -9.063 -13.845 15.477 1.00 78.94 291 MET A CA 1
ATOM 2434 C C . MET A 1 291 ? -7.672 -14.226 15.988 1.00 78.94 291 MET A C 1
ATOM 2436 O O . MET A 1 291 ? -7.364 -13.930 17.137 1.00 78.94 291 MET A O 1
ATOM 2440 N N . SER A 1 292 ? -6.806 -14.804 15.144 1.00 81.12 292 SER A N 1
ATOM 2441 C CA . SER A 1 292 ? -5.445 -15.187 15.552 1.00 81.12 292 SER A CA 1
ATOM 2442 C C . SER A 1 292 ? -4.614 -14.008 16.061 1.00 81.12 292 SER A C 1
ATOM 2444 O O . SER A 1 292 ? -3.806 -14.186 16.963 1.00 81.12 292 SER A O 1
ATOM 2446 N N . VAL A 1 293 ? -4.812 -12.799 15.519 1.00 83.06 293 VAL A N 1
ATOM 2447 C CA . VAL A 1 293 ? -4.001 -11.630 15.897 1.00 83.06 293 VAL A CA 1
ATOM 2448 C C . VAL A 1 293 ? -4.588 -10.860 17.098 1.00 83.06 293 VAL A C 1
ATOM 2450 O O . VAL A 1 293 ? -3.866 -10.088 17.724 1.00 83.06 293 VAL A O 1
ATOM 2453 N N . LEU A 1 294 ? -5.852 -11.084 17.491 1.00 73.75 294 LEU A N 1
ATOM 2454 C CA . LEU A 1 294 ? -6.448 -10.422 18.668 1.00 73.75 294 LEU A CA 1
ATOM 2455 C C . LEU A 1 294 ? -5.709 -10.719 19.997 1.00 73.75 294 LEU A C 1
ATOM 2457 O O . LEU A 1 294 ? -5.484 -9.763 20.741 1.00 73.75 294 LEU A O 1
ATOM 2461 N N . PRO A 1 295 ? -5.255 -11.956 20.293 1.00 73.69 295 PRO A N 1
ATOM 2462 C CA . PRO A 1 295 ? -4.379 -12.236 21.437 1.00 73.69 295 PRO A CA 1
ATOM 2463 C C . PRO A 1 295 ? -3.053 -11.477 21.442 1.00 73.69 295 PRO A C 1
ATOM 2465 O O . PRO A 1 295 ? -2.513 -11.181 22.504 1.00 73.69 295 PRO A O 1
ATOM 2468 N N . GLY A 1 296 ? -2.529 -11.112 20.270 1.00 66.81 296 GLY A N 1
ATOM 2469 C CA . GLY A 1 296 ? -1.278 -10.361 20.174 1.00 66.81 296 GLY A CA 1
ATOM 2470 C C . GLY A 1 296 ? -1.379 -8.907 20.656 1.00 66.81 296 GLY A C 1
ATOM 2471 O O . GLY A 1 296 ? -0.354 -8.236 20.731 1.00 66.81 296 GLY A O 1
ATOM 2472 N N . ILE A 1 297 ? -2.578 -8.411 20.988 1.00 67.69 297 ILE A N 1
ATOM 2473 C CA . ILE A 1 297 ? -2.806 -7.038 21.469 1.00 67.69 297 ILE A CA 1
ATOM 2474 C C . ILE A 1 297 ? -2.180 -6.786 22.864 1.00 67.69 297 ILE A C 1
ATOM 2476 O O . ILE A 1 297 ? -2.046 -5.631 23.240 1.00 67.69 297 ILE A O 1
ATOM 2480 N N . ASP A 1 298 ? -1.701 -7.805 23.600 1.00 61.66 298 ASP A N 1
ATOM 2481 C CA . ASP A 1 298 ? -0.862 -7.591 24.809 1.00 61.66 298 ASP A CA 1
ATOM 2482 C C . ASP A 1 298 ? 0.633 -7.371 24.527 1.00 61.66 298 ASP A C 1
ATOM 2484 O O . ASP A 1 298 ? 1.430 -7.147 25.441 1.00 61.66 298 ASP A O 1
ATOM 2488 N N . LEU A 1 299 ? 1.063 -7.519 23.274 1.00 55.78 299 LEU A N 1
ATOM 2489 C CA . LEU A 1 299 ? 2.478 -7.510 22.924 1.00 55.78 299 LEU A CA 1
ATOM 2490 C C . LEU A 1 299 ? 2.970 -6.080 22.658 1.00 55.78 299 LEU A C 1
ATOM 2492 O O . LEU A 1 299 ? 2.218 -5.204 22.233 1.00 55.78 299 LEU A O 1
ATOM 2496 N N . ASN A 1 300 ? 4.288 -5.876 22.768 1.00 60.00 300 ASN A N 1
ATOM 2497 C CA . ASN A 1 300 ? 4.985 -4.620 22.422 1.00 60.00 300 ASN A CA 1
ATOM 2498 C C . ASN A 1 300 ? 4.834 -4.171 20.940 1.00 60.00 300 ASN A C 1
ATOM 2500 O O . ASN A 1 300 ? 5.509 -3.239 20.516 1.00 60.00 300 ASN A O 1
ATOM 2504 N N . GLU A 1 301 ? 4.003 -4.859 20.152 1.00 71.81 301 GLU A N 1
ATOM 2505 C CA . GLU A 1 301 ? 3.837 -4.739 18.699 1.00 71.81 301 GLU A CA 1
ATOM 2506 C C . GLU A 1 301 ? 2.369 -4.454 18.303 1.00 71.81 301 GLU A C 1
ATOM 2508 O O . GLU A 1 301 ? 1.972 -4.623 17.141 1.00 71.81 301 GLU A O 1
ATOM 2513 N N . THR A 1 302 ? 1.537 -4.026 19.261 1.00 75.12 302 THR A N 1
ATOM 2514 C CA . THR A 1 302 ? 0.087 -3.814 19.097 1.00 75.12 302 THR A CA 1
ATOM 2515 C C . THR A 1 302 ? -0.230 -2.831 17.969 1.00 75.12 302 THR A C 1
ATOM 2517 O O . THR A 1 302 ? -1.246 -2.960 17.284 1.00 75.12 302 THR A O 1
ATOM 2520 N N . SER A 1 303 ? 0.658 -1.875 17.687 1.00 79.94 303 SER A N 1
ATOM 2521 C CA . SER A 1 303 ? 0.552 -0.949 16.554 1.00 79.94 303 SER A CA 1
ATOM 2522 C C . SER A 1 303 ? 0.472 -1.686 15.216 1.00 79.94 303 SER A C 1
ATOM 2524 O O . SER A 1 303 ? -0.351 -1.312 14.379 1.00 79.94 303 SER A O 1
ATOM 2526 N N . ILE A 1 304 ? 1.280 -2.729 15.010 1.00 83.81 304 ILE A N 1
ATOM 2527 C CA . ILE A 1 304 ? 1.355 -3.479 13.744 1.00 83.81 304 ILE A CA 1
ATOM 2528 C C . ILE A 1 304 ? 0.106 -4.351 13.575 1.00 83.81 304 ILE A C 1
ATOM 2530 O O . ILE A 1 304 ? -0.466 -4.445 12.490 1.00 83.81 304 ILE A O 1
ATOM 2534 N N . ILE A 1 305 ? -0.365 -4.918 14.682 1.00 86.62 305 ILE A N 1
ATOM 2535 C CA . ILE A 1 305 ? -1.615 -5.675 14.765 1.00 86.62 305 ILE A CA 1
ATOM 2536 C C . ILE A 1 305 ? -2.807 -4.778 14.426 1.00 86.62 305 ILE A C 1
ATOM 2538 O O . ILE A 1 305 ? -3.607 -5.106 13.552 1.00 86.62 305 ILE A O 1
ATOM 2542 N N . LEU A 1 306 ? -2.891 -3.599 15.040 1.00 83.06 306 LEU A N 1
ATOM 2543 C CA . LEU A 1 306 ? -3.940 -2.624 14.755 1.00 83.06 306 LEU A CA 1
ATOM 2544 C C . LEU A 1 306 ? -3.842 -2.027 13.342 1.00 83.06 306 LEU A C 1
ATOM 2546 O O . LEU A 1 306 ? -4.873 -1.637 12.797 1.00 83.06 306 LEU A O 1
ATOM 2550 N N . ASP A 1 307 ? -2.656 -1.972 12.724 1.00 85.06 307 ASP A N 1
ATOM 2551 C CA . ASP A 1 307 ? -2.530 -1.632 11.299 1.00 85.06 307 ASP A CA 1
ATOM 2552 C C . ASP A 1 307 ? -3.147 -2.724 10.416 1.00 85.06 307 ASP A C 1
ATOM 2554 O O . ASP A 1 307 ? -3.951 -2.396 9.542 1.00 85.06 307 ASP A O 1
ATOM 2558 N N . PHE A 1 308 ? -2.866 -4.006 10.677 1.00 90.88 308 PHE A N 1
ATOM 2559 C CA . PHE A 1 308 ? -3.504 -5.123 9.968 1.00 90.88 308 PHE A CA 1
ATOM 2560 C C . PHE A 1 308 ? -5.028 -5.120 10.147 1.00 90.88 308 PHE A C 1
ATOM 2562 O O . PHE A 1 308 ? -5.763 -5.121 9.156 1.00 90.88 308 PHE A O 1
ATOM 2569 N N . LEU A 1 309 ? -5.513 -5.031 11.390 1.00 85.75 309 LEU A N 1
ATOM 2570 C CA . LEU A 1 309 ? -6.945 -4.991 11.704 1.00 85.75 309 LEU A CA 1
ATOM 2571 C C . LEU A 1 309 ? -7.630 -3.801 11.011 1.00 85.75 309 LEU A C 1
ATOM 2573 O O . LEU A 1 309 ? -8.653 -3.976 10.352 1.00 85.75 309 LEU A O 1
ATOM 2577 N N . ASN A 1 310 ? -7.052 -2.596 11.071 1.00 81.19 310 ASN A N 1
ATOM 2578 C CA . ASN A 1 310 ? -7.597 -1.419 10.384 1.00 81.19 310 ASN A CA 1
ATOM 2579 C C . ASN A 1 310 ? -7.493 -1.519 8.848 1.00 81.19 310 ASN A C 1
ATOM 2581 O O . ASN A 1 310 ? -8.282 -0.894 8.144 1.00 81.19 310 ASN A O 1
ATOM 2585 N N . SER A 1 311 ? -6.539 -2.288 8.317 1.00 87.12 311 SER A N 1
ATOM 2586 C CA . SER A 1 311 ? -6.430 -2.594 6.885 1.00 87.12 311 SER A CA 1
ATOM 2587 C C . SER A 1 311 ? -7.578 -3.512 6.436 1.00 87.12 311 SER A C 1
ATOM 2589 O O . SER A 1 311 ? -8.239 -3.218 5.441 1.00 87.12 311 SER A O 1
ATOM 2591 N N . ILE A 1 312 ? -7.898 -4.559 7.209 1.00 84.81 312 ILE A N 1
ATOM 2592 C CA . ILE A 1 312 ? -9.002 -5.494 6.920 1.00 84.81 312 ILE A CA 1
ATOM 2593 C C . ILE A 1 312 ? -10.383 -4.856 7.150 1.00 84.81 312 ILE A C 1
ATOM 2595 O O . ILE A 1 312 ? -11.226 -4.911 6.256 1.00 84.81 312 ILE A O 1
ATOM 2599 N N . PHE A 1 313 ? -10.626 -4.184 8.284 1.00 78.88 313 PHE A N 1
ATOM 2600 C CA . PHE A 1 313 ? -11.933 -3.575 8.605 1.00 78.88 313 PHE A CA 1
ATOM 2601 C C . PHE A 1 313 ? -12.345 -2.414 7.674 1.00 78.88 313 PHE A C 1
ATOM 2603 O O . PHE A 1 313 ? -13.494 -1.980 7.722 1.00 78.88 313 PHE A O 1
ATOM 2610 N N . LYS A 1 314 ? -11.444 -1.919 6.813 1.00 77.88 314 LYS A N 1
ATOM 2611 C CA . LYS A 1 314 ? -11.763 -0.984 5.711 1.00 77.88 314 LYS A CA 1
ATOM 2612 C C . LYS A 1 314 ? -12.231 -1.673 4.425 1.00 77.88 314 LYS A C 1
ATOM 2614 O O . LYS A 1 314 ? -12.717 -0.991 3.526 1.00 77.88 314 LYS A O 1
ATOM 2619 N N . LEU A 1 315 ? -12.030 -2.985 4.312 1.00 80.81 315 LEU A N 1
ATOM 2620 C CA . LEU A 1 315 ? -12.264 -3.778 3.103 1.00 80.81 315 LEU A CA 1
ATOM 2621 C C . LEU A 1 315 ? -13.444 -4.748 3.249 1.00 80.81 315 LEU A C 1
ATOM 2623 O O . LEU A 1 315 ? -14.085 -5.059 2.248 1.00 80.81 315 LEU A O 1
ATOM 2627 N N . ILE A 1 316 ? -13.734 -5.214 4.468 1.00 74.00 316 ILE A N 1
ATOM 2628 C CA . ILE A 1 316 ? -14.887 -6.078 4.764 1.00 74.00 316 ILE A CA 1
ATOM 2629 C C . ILE A 1 316 ? -16.110 -5.280 5.226 1.00 74.00 316 ILE A C 1
ATOM 2631 O O . ILE A 1 316 ? -15.983 -4.187 5.777 1.00 74.00 316 ILE A O 1
ATOM 2635 N N . ILE A 1 317 ? -17.294 -5.868 5.053 1.00 66.25 317 ILE A N 1
ATOM 2636 C CA . ILE A 1 317 ? -18.541 -5.417 5.679 1.00 66.25 317 ILE A CA 1
ATOM 2637 C C . ILE A 1 317 ? -18.853 -6.389 6.816 1.00 66.25 317 ILE A C 1
ATOM 2639 O O . ILE A 1 317 ? -19.108 -7.565 6.566 1.00 66.25 317 ILE A O 1
ATOM 2643 N N . CYS A 1 318 ? -18.849 -5.909 8.057 1.00 63.69 318 CYS A N 1
ATOM 2644 C CA . CYS A 1 318 ? -19.277 -6.689 9.208 1.00 63.69 318 CYS A CA 1
ATOM 2645 C C . CYS A 1 318 ? -20.809 -6.680 9.281 1.00 63.69 318 CYS A C 1
ATOM 2647 O O . CYS A 1 318 ? -21.435 -5.670 9.610 1.00 63.69 318 CYS A O 1
ATOM 2649 N N . SER A 1 319 ? -21.411 -7.824 8.977 1.00 57.69 319 SER A N 1
ATOM 2650 C CA . SER A 1 319 ? -22.830 -8.118 9.161 1.00 57.69 319 SER A CA 1
ATOM 2651 C C . SER A 1 319 ? -22.947 -9.579 9.584 1.00 57.69 319 SER A C 1
ATOM 2653 O O . SER A 1 319 ? -22.135 -10.399 9.153 1.00 57.69 319 SER A O 1
ATOM 2655 N N . ASP A 1 320 ? -23.921 -9.908 10.431 1.00 58.00 320 ASP A N 1
ATOM 2656 C CA . ASP A 1 320 ? -24.247 -11.311 10.668 1.00 58.00 320 ASP A CA 1
ATOM 2657 C C . ASP A 1 320 ? -24.999 -11.854 9.447 1.00 58.00 320 ASP A C 1
ATOM 2659 O O . ASP A 1 320 ? -26.143 -11.484 9.179 1.00 58.00 320 ASP A O 1
ATOM 2663 N N . CYS A 1 321 ? -24.314 -12.709 8.692 1.00 57.50 321 CYS A N 1
ATOM 2664 C CA . CYS A 1 321 ? -24.843 -13.391 7.516 1.00 57.50 321 CYS A CA 1
ATOM 2665 C C . CYS A 1 321 ? -25.102 -14.885 7.775 1.00 57.50 321 CYS A C 1
ATOM 2667 O O . CYS A 1 321 ? -25.369 -15.612 6.822 1.00 57.50 321 CYS A O 1
ATOM 2669 N N . SER A 1 322 ? -25.044 -15.366 9.024 1.00 61.03 322 SER A N 1
ATOM 2670 C CA . SER A 1 322 ? -25.226 -16.792 9.356 1.00 61.03 322 SER A CA 1
ATOM 2671 C C . SER A 1 322 ? -26.557 -17.358 8.838 1.00 61.03 322 SER A C 1
ATOM 2673 O O . SER A 1 322 ? -26.594 -18.441 8.256 1.00 61.03 322 SER A O 1
ATOM 2675 N N . LEU A 1 323 ? -27.634 -16.574 8.938 1.00 55.38 323 LEU A N 1
ATOM 2676 C CA . LEU A 1 323 ? -28.968 -16.912 8.427 1.00 55.38 323 LEU A CA 1
ATOM 2677 C C . LEU A 1 323 ? -29.072 -16.925 6.889 1.00 55.38 323 LEU A C 1
ATOM 2679 O O . LEU A 1 323 ? -30.073 -17.395 6.353 1.00 55.38 323 LEU A O 1
ATOM 2683 N N . ALA A 1 324 ? -28.067 -16.444 6.144 1.00 54.81 324 ALA A N 1
ATOM 2684 C CA . ALA A 1 324 ? -28.092 -16.499 4.679 1.00 54.81 324 ALA A CA 1
ATOM 2685 C C . ALA A 1 324 ? -28.110 -17.947 4.158 1.00 54.81 324 ALA A C 1
ATOM 2687 O O . ALA A 1 324 ? -28.707 -18.202 3.113 1.00 54.81 324 ALA A O 1
ATOM 2688 N N . ILE A 1 325 ? -27.531 -18.885 4.918 1.00 52.97 325 ILE A N 1
ATOM 2689 C CA . ILE A 1 325 ? -27.496 -20.329 4.633 1.00 52.97 325 ILE A CA 1
ATOM 2690 C C . ILE A 1 325 ? -28.915 -20.923 4.527 1.00 52.97 325 ILE A C 1
ATOM 2692 O O . ILE A 1 325 ? -29.141 -21.853 3.760 1.00 52.97 325 ILE A O 1
ATOM 2696 N N . GLU A 1 326 ? -29.892 -20.359 5.244 1.00 51.34 326 GLU A N 1
ATOM 2697 C CA . GLU A 1 326 ? -31.295 -20.805 5.218 1.00 51.34 326 GLU A CA 1
ATOM 2698 C C . GLU A 1 326 ? -32.118 -20.162 4.083 1.00 51.34 326 GLU A C 1
ATOM 2700 O O . GLU A 1 326 ? -33.249 -20.571 3.820 1.00 51.34 326 GLU A O 1
ATOM 2705 N N . ILE A 1 327 ? -31.574 -19.130 3.425 1.00 47.53 327 ILE A N 1
ATOM 2706 C CA . ILE A 1 327 ? -32.307 -18.226 2.518 1.00 47.53 327 ILE A CA 1
ATOM 2707 C C . ILE A 1 327 ? -31.767 -18.289 1.077 1.00 47.53 327 ILE A C 1
ATOM 2709 O O . ILE A 1 327 ? -32.497 -17.977 0.132 1.00 47.53 327 ILE A O 1
ATOM 2713 N N . ARG A 1 328 ? -30.498 -18.673 0.884 1.00 45.66 328 ARG A N 1
ATOM 2714 C CA . ARG A 1 328 ? -29.791 -18.603 -0.402 1.00 45.66 328 ARG A CA 1
ATOM 2715 C C . ARG A 1 328 ? -29.291 -19.962 -0.882 1.00 45.66 328 ARG A C 1
ATOM 2717 O O . ARG A 1 328 ? -28.449 -20.591 -0.255 1.00 45.66 328 ARG A O 1
ATOM 2724 N N . ASN A 1 329 ? -29.745 -20.345 -2.074 1.00 48.69 329 ASN A N 1
ATOM 2725 C CA . ASN A 1 329 ? -29.335 -21.573 -2.765 1.00 48.69 329 ASN A CA 1
ATOM 2726 C C . ASN A 1 329 ? -28.096 -21.376 -3.668 1.00 48.69 329 ASN A C 1
ATOM 2728 O O . ASN A 1 329 ? -27.741 -22.282 -4.418 1.00 48.69 329 ASN A O 1
ATOM 2732 N N . ASP A 1 330 ? -27.496 -20.182 -3.664 1.00 53.59 330 ASP A N 1
ATOM 2733 C CA . ASP A 1 330 ? -26.416 -19.747 -4.562 1.00 53.59 330 ASP A CA 1
ATOM 2734 C C . ASP A 1 330 ? -25.103 -19.407 -3.829 1.00 53.59 330 ASP A C 1
ATOM 2736 O O . ASP A 1 330 ? -24.251 -18.702 -4.368 1.00 53.59 330 ASP A O 1
ATOM 2740 N N . LEU A 1 331 ? -24.953 -19.908 -2.599 1.00 52.12 331 LEU A N 1
ATOM 2741 C CA . LEU A 1 331 ? -23.744 -19.789 -1.782 1.00 52.12 331 LEU A CA 1
ATOM 2742 C C . LEU A 1 331 ? -22.643 -20.761 -2.237 1.00 52.12 331 LEU A C 1
ATOM 2744 O O . LEU A 1 331 ? -22.897 -21.767 -2.903 1.00 52.12 331 LEU A O 1
ATOM 2748 N N . THR A 1 332 ? -21.412 -20.464 -1.836 1.00 55.47 332 THR A N 1
ATOM 2749 C CA . THR A 1 332 ? -20.203 -21.249 -2.104 1.00 55.47 332 THR A CA 1
ATOM 2750 C C . THR A 1 332 ? -19.616 -21.827 -0.815 1.00 55.47 332 THR A C 1
ATOM 2752 O O . THR A 1 332 ? -19.761 -21.246 0.260 1.00 55.47 332 THR A O 1
ATOM 2755 N N . ASP A 1 333 ? -18.869 -22.933 -0.921 1.00 46.56 333 ASP A N 1
ATOM 2756 C CA . ASP A 1 333 ? -18.261 -23.664 0.215 1.00 46.56 333 ASP A CA 1
ATOM 2757 C C . ASP A 1 333 ? -17.265 -22.836 1.071 1.00 46.56 333 ASP A C 1
ATOM 2759 O O 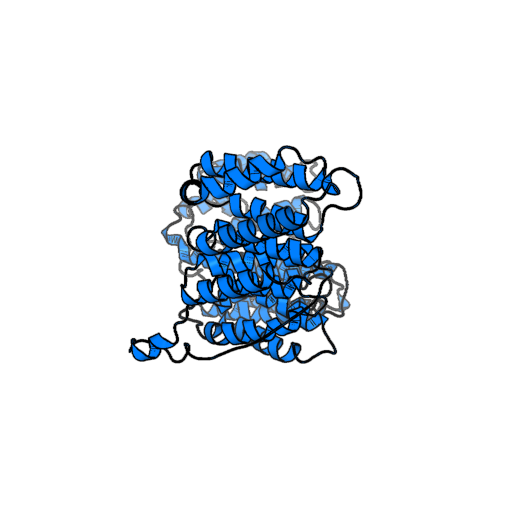. ASP A 1 333 ? -16.701 -23.327 2.046 1.00 46.56 333 ASP A O 1
ATOM 2763 N N . ILE A 1 334 ? -17.019 -21.580 0.689 1.00 49.44 334 ILE A N 1
ATOM 2764 C CA . ILE A 1 334 ? -16.098 -20.615 1.304 1.00 49.44 334 ILE A CA 1
ATOM 2765 C C . ILE A 1 334 ? -16.738 -19.859 2.486 1.00 49.44 334 ILE A C 1
ATOM 2767 O O . ILE A 1 334 ? -16.022 -19.315 3.325 1.00 49.44 334 ILE A O 1
ATOM 2771 N N . GLU A 1 335 ? -18.069 -19.800 2.568 1.00 46.78 335 GLU A N 1
ATOM 2772 C CA . GLU A 1 335 ? -18.793 -18.775 3.343 1.00 46.78 335 GLU A CA 1
ATOM 2773 C C . GLU A 1 335 ? -19.108 -19.150 4.814 1.00 46.78 335 GLU A C 1
ATOM 2775 O O . GLU A 1 335 ? -19.934 -18.498 5.452 1.00 46.78 335 GLU A O 1
ATOM 2780 N N . ILE A 1 336 ? -18.459 -20.179 5.384 1.00 40.91 336 ILE A N 1
ATOM 2781 C CA . ILE A 1 336 ? -18.781 -20.723 6.723 1.00 40.91 336 ILE A CA 1
ATOM 2782 C C . ILE A 1 336 ? -17.507 -21.040 7.542 1.00 40.91 336 ILE A C 1
ATOM 2784 O O . ILE A 1 336 ? -16.862 -22.042 7.248 1.00 40.91 336 ILE A O 1
ATOM 2788 N N . LEU A 1 337 ? -17.176 -20.246 8.587 1.00 30.80 337 LEU A N 1
ATOM 2789 C CA . LEU A 1 337 ? -16.400 -20.621 9.809 1.00 30.80 337 LEU A CA 1
ATOM 2790 C C . LEU A 1 337 ? -16.222 -19.435 10.811 1.00 30.80 337 LEU A C 1
ATOM 2792 O O . LEU A 1 337 ? -16.648 -18.320 10.524 1.00 30.80 337 LEU A O 1
ATOM 2796 N N . SER A 1 338 ? -15.676 -19.689 12.018 1.00 30.47 338 SER A N 1
ATOM 2797 C CA . SER A 1 338 ? -15.946 -18.933 13.275 1.00 30.47 338 SER A CA 1
ATOM 2798 C C . SER A 1 338 ? -14.724 -18.321 14.033 1.00 30.47 338 SER A C 1
ATOM 2800 O O . SER A 1 338 ? -13.658 -18.150 13.449 1.00 30.47 338 SER A O 1
ATOM 2802 N N . THR A 1 339 ? -14.889 -17.933 15.318 1.00 25.95 339 THR A N 1
ATOM 2803 C CA . THR A 1 339 ? -14.065 -16.946 16.081 1.00 25.95 339 THR A CA 1
ATOM 2804 C C . THR A 1 339 ? -13.170 -17.545 17.231 1.00 25.95 339 THR A C 1
ATOM 2806 O O . THR A 1 339 ? -12.985 -18.758 17.208 1.00 25.95 339 THR A O 1
ATOM 2809 N N . ASP A 1 340 ? -12.514 -16.878 18.227 1.00 25.09 340 ASP A N 1
ATOM 2810 C CA . ASP A 1 340 ? -12.602 -15.515 18.843 1.00 25.09 340 ASP A CA 1
ATOM 2811 C C . ASP A 1 340 ? -11.425 -15.085 19.811 1.00 25.09 340 ASP A C 1
ATOM 2813 O O . ASP A 1 340 ? -10.573 -15.907 20.132 1.00 25.09 340 ASP A O 1
ATOM 2817 N N . ILE A 1 341 ? -11.483 -13.839 20.354 1.00 26.28 341 ILE A N 1
ATOM 2818 C CA . ILE A 1 341 ? -11.022 -13.320 21.697 1.00 26.28 341 ILE A CA 1
ATOM 2819 C C . ILE A 1 341 ? -9.530 -12.912 22.033 1.00 26.28 341 ILE A C 1
ATOM 2821 O O . ILE A 1 341 ? -8.670 -13.759 22.226 1.00 26.28 341 ILE A O 1
ATOM 2825 N N . SER A 1 342 ? -9.320 -11.583 22.262 1.00 28.50 342 SER A N 1
ATOM 2826 C CA . SER A 1 342 ? -8.594 -10.815 23.355 1.00 28.50 342 SER A CA 1
ATOM 2827 C C . SER A 1 342 ? -7.105 -11.061 23.768 1.00 28.50 342 SER A C 1
ATOM 2829 O O . SER A 1 342 ? -6.707 -12.218 23.783 1.00 28.50 342 SER A O 1
ATOM 2831 N N . ASN A 1 343 ? -6.276 -10.113 24.293 1.00 31.94 343 ASN A N 1
ATOM 2832 C CA . ASN A 1 343 ? -6.380 -8.654 24.639 1.00 31.94 343 ASN A CA 1
ATOM 2833 C C . ASN A 1 343 ? -5.007 -8.040 25.098 1.00 31.94 343 ASN A C 1
ATOM 2835 O O . ASN A 1 343 ? -4.192 -8.826 25.556 1.00 31.94 343 ASN A O 1
ATOM 2839 N N . ASP A 1 344 ? -4.802 -6.696 25.158 1.00 36.66 344 ASP A N 1
ATOM 2840 C CA . ASP A 1 344 ? -3.865 -6.041 26.134 1.00 36.66 344 ASP A CA 1
ATOM 2841 C C . ASP A 1 344 ? -3.122 -4.673 25.834 1.00 36.66 344 ASP A C 1
ATOM 2843 O O . ASP A 1 344 ? -3.700 -3.719 25.308 1.00 36.66 344 ASP A O 1
ATOM 2847 N N . ASN A 1 345 ? -1.878 -4.511 26.355 1.00 41.81 345 ASN A N 1
ATOM 2848 C CA . ASN A 1 345 ? -1.292 -3.265 26.941 1.00 41.81 345 ASN A CA 1
ATOM 2849 C C . ASN A 1 345 ? -0.079 -2.576 26.223 1.00 41.81 345 ASN A C 1
ATOM 2851 O O . ASN A 1 345 ? 0.738 -3.236 25.598 1.00 41.81 345 ASN A O 1
ATOM 2855 N N . ASP A 1 346 ? 0.309 -1.286 26.403 1.00 49.25 346 ASP A N 1
ATOM 2856 C CA . ASP A 1 346 ? -0.358 -0.022 26.855 1.00 49.25 346 ASP A CA 1
ATOM 2857 C C . ASP A 1 346 ? 0.527 1.281 26.706 1.00 49.25 346 ASP A C 1
ATOM 2859 O O . ASP A 1 346 ? 0.086 2.387 27.038 1.00 49.25 346 ASP A O 1
ATOM 2863 N N . ILE A 1 347 ? 1.793 1.240 26.233 1.00 40.19 347 ILE A N 1
ATOM 2864 C CA . ILE A 1 347 ? 2.658 2.462 26.089 1.00 40.19 347 ILE A CA 1
ATOM 2865 C C . ILE A 1 347 ? 2.646 3.057 24.671 1.00 40.19 347 ILE A C 1
ATOM 2867 O O . ILE A 1 347 ? 2.736 4.269 24.480 1.00 40.19 347 ILE A O 1
ATOM 2871 N N . GLU A 1 348 ? 2.364 2.217 23.688 1.00 51.22 348 GLU A N 1
ATOM 2872 C CA . GLU A 1 348 ? 2.048 2.500 22.279 1.00 51.22 348 GLU A CA 1
ATOM 2873 C C . GLU A 1 348 ? 0.715 3.296 22.101 1.00 51.22 348 GLU A C 1
ATOM 2875 O O . GLU A 1 348 ? 0.229 3.570 20.998 1.00 51.22 348 GLU A O 1
ATOM 2880 N N . TYR A 1 349 ? 0.157 3.726 23.238 1.00 47.06 349 TYR A N 1
ATOM 2881 C CA . TYR A 1 349 ? -1.171 4.245 23.543 1.00 47.06 349 TYR A CA 1
ATOM 2882 C C . TYR A 1 349 ? -1.776 5.249 22.564 1.00 47.06 349 TYR A C 1
ATOM 2884 O O . TYR A 1 349 ? -2.941 5.126 22.208 1.00 47.06 349 TYR A O 1
ATOM 2892 N N . ILE A 1 350 ? -1.032 6.274 22.140 1.00 51.75 350 ILE A N 1
ATOM 2893 C CA . ILE A 1 350 ? -1.602 7.349 21.305 1.00 51.75 350 ILE A CA 1
ATOM 2894 C C . ILE A 1 350 ? -1.806 6.852 19.863 1.00 51.75 350 ILE A C 1
ATOM 2896 O O . ILE A 1 350 ? -2.818 7.165 19.231 1.00 51.75 350 ILE A O 1
ATOM 2900 N N . SER A 1 351 ? -0.889 6.007 19.376 1.00 57.69 351 SER A N 1
ATOM 2901 C CA . SER A 1 351 ? -1.047 5.285 18.109 1.00 57.69 351 SER A CA 1
ATOM 2902 C C . SER A 1 351 ? -2.223 4.310 18.211 1.00 57.69 351 SER A C 1
ATOM 2904 O O . SER A 1 351 ? -3.166 4.419 17.424 1.00 57.69 351 SER A O 1
ATOM 2906 N N . ILE A 1 352 ? -2.235 3.463 19.254 1.00 63.75 352 ILE A N 1
ATOM 2907 C CA . ILE A 1 352 ? -3.339 2.544 19.588 1.00 63.75 352 ILE A CA 1
ATOM 2908 C C . ILE A 1 352 ? -4.694 3.267 19.579 1.00 63.75 352 ILE A C 1
ATOM 2910 O O . ILE A 1 352 ? -5.601 2.858 18.859 1.00 63.75 352 ILE A O 1
ATOM 2914 N N . GLN A 1 353 ? -4.829 4.373 20.317 1.00 63.38 353 GLN A N 1
ATOM 2915 C CA . GLN A 1 353 ? -6.079 5.118 20.461 1.00 63.38 353 GLN A CA 1
ATOM 2916 C C . GLN A 1 353 ? -6.607 5.594 19.101 1.00 63.38 353 GLN A C 1
ATOM 2918 O O . GLN A 1 353 ? -7.781 5.388 18.798 1.00 63.38 353 GLN A O 1
ATOM 2923 N N . SER A 1 354 ? -5.754 6.178 18.251 1.00 64.56 354 SER A N 1
ATOM 2924 C CA . SER A 1 354 ? -6.166 6.611 16.906 1.00 64.56 354 SER A CA 1
ATOM 2925 C C . SER A 1 354 ? -6.583 5.444 15.996 1.00 64.56 354 SER A C 1
ATOM 2927 O O . SER A 1 354 ? -7.560 5.559 15.252 1.00 64.56 354 SER A O 1
ATOM 2929 N N . LYS A 1 355 ? -5.902 4.296 16.094 1.00 70.44 355 LYS A N 1
ATOM 2930 C CA . LYS A 1 355 ? -6.206 3.096 15.303 1.00 70.44 355 LYS A CA 1
ATOM 2931 C C . LYS A 1 355 ? -7.490 2.406 15.762 1.00 70.44 355 LYS A C 1
ATOM 2933 O O . LYS A 1 355 ? -8.313 2.067 14.918 1.00 70.44 355 LYS A O 1
ATOM 2938 N N . LEU A 1 356 ? -7.717 2.283 17.071 1.00 71.31 356 LEU A N 1
ATOM 2939 C CA . LEU A 1 356 ? -8.967 1.769 17.646 1.00 71.31 356 LEU A CA 1
ATOM 2940 C C . LEU A 1 356 ? -10.165 2.661 17.298 1.00 71.31 356 LEU A C 1
ATOM 2942 O O . LEU A 1 356 ? -11.210 2.150 16.897 1.00 71.31 356 LEU A O 1
ATOM 2946 N N . ILE A 1 357 ? -10.001 3.989 17.366 1.00 71.00 357 ILE A N 1
ATOM 2947 C CA . ILE A 1 357 ? -11.008 4.955 16.898 1.00 71.00 357 ILE A CA 1
ATOM 2948 C C . ILE A 1 357 ? -11.339 4.717 15.418 1.00 71.00 357 ILE A C 1
ATOM 2950 O O . ILE A 1 357 ? -12.518 4.661 15.070 1.00 71.00 357 ILE A O 1
ATOM 2954 N N . SER A 1 358 ? -10.321 4.523 14.570 1.00 74.44 358 SER A N 1
ATOM 2955 C CA . SER A 1 358 ? -10.494 4.213 13.144 1.00 74.44 358 SER A CA 1
ATOM 2956 C C . SER A 1 358 ? -11.251 2.894 12.932 1.00 74.44 358 SER A C 1
ATOM 2958 O O . SER A 1 358 ? -12.216 2.873 12.171 1.00 74.44 358 SER A O 1
ATOM 2960 N N . ILE A 1 359 ? -10.864 1.817 13.624 1.00 76.94 359 ILE A N 1
ATOM 2961 C CA . ILE A 1 359 ? -11.500 0.492 13.520 1.00 76.94 359 ILE A CA 1
ATOM 2962 C C . ILE A 1 359 ? -12.979 0.568 13.915 1.00 76.94 359 ILE A C 1
ATOM 2964 O O . ILE A 1 359 ? -13.839 0.159 13.135 1.00 76.94 359 ILE A O 1
ATOM 2968 N N . ILE A 1 360 ? -13.295 1.162 15.071 1.00 77.25 360 ILE A N 1
ATOM 2969 C CA . ILE A 1 360 ? -14.686 1.300 15.524 1.00 77.25 360 ILE A CA 1
ATOM 2970 C C . ILE A 1 360 ? -15.486 2.230 14.602 1.00 77.25 360 ILE A C 1
ATOM 2972 O O . ILE A 1 360 ? -16.644 1.926 14.324 1.00 77.25 360 ILE A O 1
ATOM 2976 N N . SER A 1 361 ? -14.893 3.295 14.041 1.00 76.81 361 SER A N 1
ATOM 2977 C CA . SER A 1 361 ? -15.601 4.111 13.041 1.00 76.81 361 SER A CA 1
ATOM 2978 C C . SER A 1 361 ? -15.944 3.332 11.768 1.00 76.81 361 SER A C 1
ATOM 2980 O O . SER A 1 361 ? -17.064 3.472 11.283 1.00 76.81 361 SER A O 1
ATOM 2982 N N . ASN A 1 362 ? -15.050 2.460 11.276 1.00 75.12 362 ASN A N 1
ATOM 2983 C CA . ASN A 1 362 ? -15.331 1.623 10.105 1.00 75.12 362 ASN A CA 1
ATOM 2984 C C . ASN A 1 362 ? -16.526 0.691 10.383 1.00 75.12 362 ASN A C 1
ATOM 2986 O O . ASN A 1 362 ? -17.487 0.673 9.617 1.00 75.12 362 ASN A O 1
ATOM 2990 N N . ILE A 1 363 ? -16.493 -0.033 11.510 1.00 75.56 363 ILE A N 1
ATOM 2991 C CA . ILE A 1 363 ? -17.526 -1.013 11.889 1.00 75.56 363 ILE A CA 1
ATOM 2992 C C . ILE A 1 363 ? -18.882 -0.322 12.113 1.00 75.56 363 ILE A C 1
ATOM 2994 O O . ILE A 1 363 ? -19.908 -0.761 11.598 1.00 75.56 363 ILE A O 1
ATOM 2998 N N . VAL A 1 364 ? -18.911 0.806 12.828 1.00 76.94 364 VAL A N 1
ATOM 2999 C CA . VAL A 1 364 ? -20.157 1.547 13.100 1.00 76.94 364 VAL A CA 1
ATOM 3000 C C . VAL A 1 364 ? -20.731 2.186 11.827 1.00 76.94 364 VAL A C 1
ATOM 3002 O O . VAL A 1 364 ? -21.952 2.280 11.681 1.00 76.94 364 VAL A O 1
ATOM 3005 N N . GLN A 1 365 ? -19.884 2.574 10.869 1.00 76.81 365 GLN A N 1
ATOM 3006 C CA . GLN A 1 365 ? -20.318 3.103 9.573 1.00 76.81 365 GLN A CA 1
ATOM 3007 C C . GLN A 1 365 ? -21.019 2.050 8.687 1.00 76.81 365 GLN A C 1
ATOM 3009 O O . GLN A 1 365 ? -21.790 2.434 7.806 1.00 76.81 365 GLN A O 1
ATOM 3014 N N . GLN A 1 366 ? -20.826 0.749 8.938 1.00 72.25 366 GLN A N 1
ATOM 3015 C CA . GLN A 1 366 ? -21.422 -0.352 8.157 1.00 72.25 36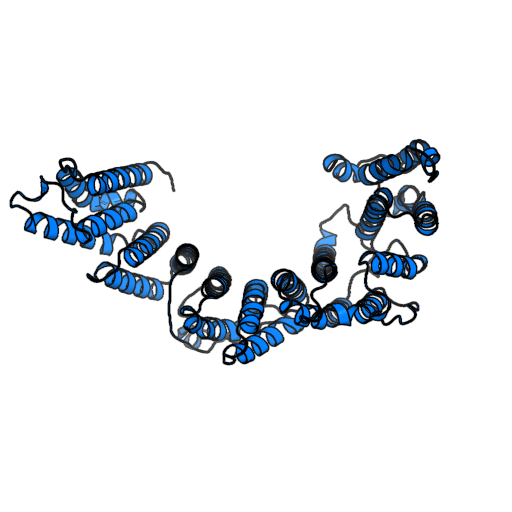6 GLN A CA 1
ATOM 3016 C C . GLN A 1 366 ? -22.904 -0.638 8.496 1.00 72.25 366 GLN A C 1
ATOM 3018 O O . GLN A 1 366 ? -23.581 -1.328 7.740 1.00 72.25 366 GLN A O 1
ATOM 3023 N N . ARG A 1 367 ? -23.444 -0.052 9.577 1.00 68.06 367 ARG A N 1
ATOM 3024 C CA . ARG A 1 367 ? -24.887 -0.017 9.925 1.00 68.06 367 ARG A CA 1
ATOM 3025 C C . ARG A 1 367 ? -25.624 -1.358 10.155 1.00 68.06 367 ARG A C 1
ATOM 3027 O O . ARG A 1 367 ? -26.857 -1.349 10.148 1.00 68.06 367 ARG A O 1
ATOM 3034 N N . SER A 1 368 ? -24.947 -2.475 10.452 1.00 77.44 368 SER A N 1
ATOM 3035 C CA . SER A 1 368 ? -25.632 -3.623 11.094 1.00 77.44 368 SER A CA 1
ATOM 3036 C C . SER A 1 368 ? -26.265 -3.174 12.418 1.00 77.44 368 SER A C 1
ATOM 3038 O O . SER A 1 368 ? -25.651 -2.432 13.190 1.00 77.44 368 SER A O 1
ATOM 3040 N N . LYS A 1 369 ? -27.506 -3.601 12.681 1.00 79.12 369 LYS A N 1
ATOM 3041 C CA . LYS A 1 369 ? -28.254 -3.202 13.885 1.00 79.12 369 LYS A CA 1
ATOM 3042 C C . LYS A 1 369 ? -27.819 -3.999 15.108 1.00 79.12 369 LYS A C 1
ATOM 3044 O O . LYS A 1 369 ? -27.711 -3.433 16.190 1.00 79.12 369 LYS A O 1
ATOM 3049 N N . GLU A 1 370 ? -27.540 -5.279 14.913 1.00 77.94 370 GLU A N 1
ATOM 3050 C CA . GLU A 1 370 ? -27.114 -6.251 15.917 1.00 77.94 370 GLU A CA 1
ATOM 3051 C C . GLU A 1 370 ? -25.731 -5.858 16.446 1.00 77.94 370 GLU A C 1
ATOM 3053 O O . GLU A 1 370 ? -25.550 -5.629 17.642 1.00 77.94 370 GLU A O 1
ATOM 3058 N N . ILE A 1 371 ? -24.774 -5.654 15.533 1.00 75.44 371 ILE A N 1
ATOM 3059 C CA . ILE A 1 371 ? -23.406 -5.243 15.867 1.00 75.44 371 ILE A CA 1
ATOM 3060 C C . ILE A 1 371 ? -23.411 -3.854 16.518 1.00 75.44 371 ILE A C 1
ATOM 3062 O O . ILE A 1 371 ? -22.746 -3.647 17.534 1.00 75.44 371 ILE A O 1
ATOM 3066 N N . PHE A 1 372 ? -24.209 -2.907 16.004 1.00 82.31 372 PHE A N 1
ATOM 3067 C CA . PHE A 1 372 ? -24.348 -1.598 16.645 1.00 82.31 372 PHE A CA 1
ATOM 3068 C C . PHE A 1 372 ? -24.958 -1.694 18.051 1.00 82.31 372 PHE A C 1
ATOM 3070 O O . PHE A 1 372 ? -24.513 -0.981 18.949 1.00 82.31 372 PHE A O 1
ATOM 3077 N N . GLN A 1 373 ? -25.942 -2.570 18.270 1.00 85.50 373 GLN A N 1
ATOM 3078 C CA . GLN A 1 373 ? -26.525 -2.804 19.590 1.00 85.50 373 GLN A CA 1
ATOM 3079 C C . GLN A 1 373 ? -25.483 -3.343 20.580 1.00 85.50 373 GLN A C 1
ATOM 3081 O O . GLN A 1 373 ? -25.368 -2.789 21.674 1.00 85.50 373 GLN A O 1
ATOM 3086 N N . ILE A 1 374 ? -24.680 -4.335 20.184 1.00 82.62 374 ILE A N 1
ATOM 3087 C CA . ILE A 1 374 ? -23.612 -4.898 21.026 1.00 82.62 374 ILE A CA 1
ATOM 3088 C C . ILE A 1 374 ? -22.559 -3.826 21.356 1.00 82.62 374 ILE A C 1
ATOM 3090 O O . ILE A 1 374 ? -22.193 -3.657 22.521 1.00 82.62 374 ILE A O 1
ATOM 3094 N N . ILE A 1 375 ? -22.115 -3.042 20.363 1.00 81.25 375 ILE A N 1
ATOM 3095 C CA . ILE A 1 375 ? -21.173 -1.925 20.571 1.00 81.25 375 ILE A CA 1
ATOM 3096 C C . ILE A 1 375 ? -21.768 -0.881 21.526 1.00 81.25 375 ILE A C 1
ATOM 3098 O O . ILE A 1 375 ? -21.094 -0.450 22.460 1.00 81.25 375 ILE A O 1
ATOM 3102 N N . ARG A 1 376 ? -23.035 -0.493 21.328 1.00 87.56 376 ARG A N 1
ATOM 3103 C CA . ARG A 1 376 ? -23.762 0.463 22.178 1.00 87.56 376 ARG A CA 1
ATOM 3104 C C . ARG A 1 376 ? -23.833 -0.022 23.625 1.00 87.56 376 ARG A C 1
ATOM 3106 O O . ARG A 1 376 ? -23.565 0.765 24.526 1.00 87.56 376 ARG A O 1
ATOM 3113 N N . GLU A 1 377 ? -24.170 -1.287 23.851 1.00 87.12 377 GLU A N 1
ATOM 3114 C CA . GLU A 1 377 ? -24.270 -1.875 25.193 1.00 87.12 377 GLU A CA 1
ATOM 3115 C C . GLU A 1 377 ? -22.903 -1.907 25.887 1.00 87.12 377 GLU A C 1
ATOM 3117 O O . GLU A 1 377 ? -22.764 -1.322 26.961 1.00 87.12 377 GLU A O 1
ATOM 3122 N N . LYS A 1 378 ? -21.855 -2.421 25.227 1.00 84.56 378 LYS A N 1
ATOM 3123 C CA . LYS A 1 378 ? -20.485 -2.400 25.775 1.00 84.56 378 LYS A CA 1
ATOM 3124 C C . LYS A 1 378 ? -19.981 -0.986 26.073 1.00 84.56 378 LYS A C 1
ATOM 3126 O O . LYS A 1 378 ? -19.354 -0.764 27.105 1.00 84.56 378 LYS A O 1
ATOM 3131 N N . ILE A 1 379 ? -20.267 -0.011 25.211 1.00 85.94 379 ILE A N 1
ATOM 3132 C CA . ILE A 1 379 ? -19.887 1.394 25.426 1.00 85.94 379 ILE A CA 1
ATOM 3133 C C . ILE A 1 379 ? -20.661 2.014 26.596 1.00 85.94 379 ILE A C 1
ATOM 3135 O O . ILE A 1 379 ? -20.074 2.764 27.376 1.00 85.94 379 ILE A O 1
ATOM 3139 N N . ILE A 1 380 ? -21.944 1.682 26.770 1.00 86.44 380 ILE A N 1
ATOM 3140 C CA . ILE A 1 380 ? -22.732 2.097 27.939 1.00 86.44 380 ILE A CA 1
ATOM 3141 C C . ILE A 1 380 ? -22.161 1.479 29.223 1.00 86.44 380 ILE A C 1
ATOM 3143 O O . ILE A 1 380 ? -22.060 2.193 30.225 1.00 86.44 380 ILE A O 1
ATOM 3147 N N . ASP A 1 381 ? -21.756 0.208 29.204 1.00 84.62 381 ASP A N 1
ATOM 3148 C CA . ASP A 1 381 ? -21.125 -0.468 30.345 1.00 84.62 381 ASP A CA 1
ATOM 3149 C C . ASP A 1 381 ? -19.791 0.195 30.715 1.00 84.62 381 ASP A C 1
ATOM 3151 O O . ASP A 1 381 ? -19.608 0.594 31.867 1.00 84.62 381 ASP A O 1
ATOM 3155 N N . PHE A 1 382 ? -18.901 0.419 29.739 1.00 79.94 382 PHE A N 1
ATOM 3156 C CA . PHE A 1 382 ? -17.641 1.141 29.954 1.00 79.94 382 PHE A CA 1
ATOM 3157 C C . PHE A 1 382 ? -17.879 2.543 30.525 1.00 79.94 382 PHE A C 1
ATOM 3159 O O . PHE A 1 382 ? -17.298 2.882 31.552 1.00 79.94 382 PHE A O 1
ATOM 3166 N N . VAL A 1 383 ? -18.776 3.339 29.931 1.00 83.31 383 VAL A N 1
ATOM 3167 C CA . VAL A 1 383 ? -19.136 4.683 30.430 1.00 83.31 383 VAL A CA 1
ATOM 3168 C C . VAL A 1 383 ? -19.626 4.666 31.884 1.00 83.31 383 VAL A C 1
ATOM 3170 O O . VAL A 1 383 ? -19.446 5.650 32.601 1.00 83.31 383 VAL A O 1
ATOM 3173 N N . SER A 1 384 ? -20.224 3.555 32.320 1.00 82.19 384 SER A N 1
ATOM 3174 C CA . SER A 1 384 ? -20.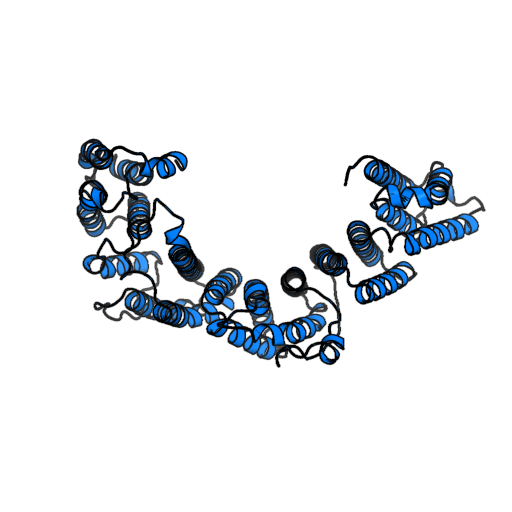782 3.376 33.666 1.00 82.19 384 SER A CA 1
ATOM 3175 C C . SER A 1 384 ? -19.802 2.765 34.670 1.00 82.19 384 SER A C 1
ATOM 3177 O O . SER A 1 384 ? -20.166 2.602 35.833 1.00 82.19 384 SER A O 1
ATOM 3179 N N . CYS A 1 385 ? -18.591 2.390 34.249 1.00 75.81 385 CYS A N 1
ATOM 3180 C CA . CYS A 1 385 ? -17.611 1.737 35.109 1.00 75.81 385 CYS A CA 1
ATOM 3181 C C . CYS A 1 385 ? -16.869 2.776 35.976 1.00 75.81 385 CYS A C 1
ATOM 3183 O O . CYS A 1 385 ? -16.061 3.550 35.446 1.00 75.81 385 CYS A O 1
ATOM 3185 N N . PRO A 1 386 ? -17.076 2.800 37.310 1.00 62.56 386 PRO A N 1
ATOM 3186 C CA . PRO A 1 386 ? -16.520 3.852 38.166 1.00 62.56 386 PRO A CA 1
ATOM 3187 C C . PRO A 1 386 ? -14.985 3.793 38.252 1.00 62.56 386 PRO A C 1
ATOM 3189 O O . PRO A 1 386 ? -14.325 4.818 38.428 1.00 62.56 386 PRO A O 1
ATOM 3192 N N . PHE A 1 387 ? -14.397 2.607 38.072 1.00 65.38 387 PHE A N 1
ATOM 3193 C CA . PHE A 1 387 ? -12.966 2.352 38.270 1.00 65.38 387 PHE A CA 1
ATOM 3194 C C . PHE A 1 387 ? -12.087 2.625 37.032 1.00 65.38 387 PHE A C 1
ATOM 3196 O O . PHE A 1 387 ? -10.887 2.356 37.066 1.00 65.38 387 PHE A O 1
ATOM 3203 N N . LEU A 1 388 ? -12.638 3.183 35.942 1.00 66.62 388 LEU A N 1
ATOM 3204 C CA . LEU A 1 388 ? -11.850 3.534 34.752 1.00 66.62 388 LEU A CA 1
ATOM 3205 C C . LEU A 1 388 ? -10.715 4.521 35.074 1.00 66.62 388 LEU A C 1
ATOM 3207 O O . LEU A 1 388 ? -10.952 5.583 35.654 1.00 66.62 388 LEU A O 1
ATOM 3211 N N . SER A 1 389 ? -9.500 4.218 34.606 1.00 68.88 389 SER A N 1
ATOM 3212 C CA . SER A 1 389 ? -8.329 5.095 34.735 1.00 68.88 389 SER A CA 1
ATOM 3213 C C . SER A 1 389 ? -8.440 6.357 33.865 1.00 68.88 389 SER A C 1
ATOM 3215 O O . SER A 1 389 ? -9.141 6.378 32.854 1.00 68.88 389 SER A O 1
ATOM 3217 N N . VAL A 1 390 ? -7.701 7.420 34.208 1.00 67.88 390 VAL A N 1
ATOM 3218 C CA . VAL A 1 390 ? -7.699 8.686 33.439 1.00 67.88 390 VAL A CA 1
ATOM 3219 C C . VAL A 1 390 ? -7.195 8.498 31.997 1.00 67.88 390 VAL A C 1
ATOM 3221 O O . VAL A 1 390 ? -7.625 9.235 31.109 1.00 67.88 390 VAL A O 1
ATOM 3224 N N . LYS A 1 391 ? -6.340 7.492 31.739 1.00 64.44 391 LYS A N 1
ATOM 3225 C CA . LYS A 1 391 ? -6.032 7.025 30.376 1.00 64.44 391 LYS A CA 1
ATOM 3226 C C . LYS A 1 391 ? -7.302 6.481 29.717 1.00 64.44 391 LYS A C 1
ATOM 3228 O O . LYS A 1 391 ? -7.815 7.093 28.785 1.00 64.44 391 LYS A O 1
ATOM 3233 N N . ALA A 1 392 ? -7.836 5.373 30.240 1.00 66.56 392 ALA A N 1
ATOM 3234 C CA . ALA A 1 392 ? -8.944 4.634 29.636 1.00 66.56 392 ALA A CA 1
ATOM 3235 C C . ALA A 1 392 ? -10.182 5.515 29.389 1.00 66.56 392 ALA A C 1
ATOM 3237 O O . ALA A 1 392 ? -10.790 5.421 28.328 1.00 66.56 392 ALA A O 1
ATOM 3238 N N . ARG A 1 393 ? -10.481 6.456 30.296 1.00 72.62 393 ARG A N 1
ATOM 3239 C CA . ARG A 1 393 ? -11.493 7.510 30.103 1.00 72.62 393 ARG A CA 1
ATOM 3240 C C . ARG A 1 393 ? -11.286 8.287 28.791 1.00 72.62 393 ARG A C 1
ATOM 3242 O O . ARG A 1 393 ? -12.211 8.383 27.991 1.00 72.62 393 ARG A O 1
ATOM 3249 N N . LYS A 1 394 ? -10.077 8.784 28.503 1.00 70.62 394 LYS A N 1
ATOM 3250 C CA . LYS A 1 394 ? -9.781 9.514 27.249 1.00 70.62 394 LYS A CA 1
ATOM 3251 C C . LYS A 1 394 ? -9.983 8.653 25.998 1.00 70.62 394 LYS A C 1
ATOM 3253 O O . LYS A 1 394 ? -10.485 9.162 24.997 1.00 70.62 394 LYS A O 1
ATOM 3258 N N . LEU A 1 395 ? -9.631 7.368 26.056 1.00 69.81 395 LEU A N 1
ATOM 3259 C CA . LEU A 1 395 ? -9.883 6.425 24.963 1.00 69.81 395 LEU A CA 1
ATOM 3260 C C . LEU A 1 395 ? -11.386 6.195 24.768 1.00 69.81 395 LEU A C 1
ATOM 3262 O O . LEU A 1 395 ? -11.867 6.371 23.652 1.00 69.81 395 LEU A O 1
ATOM 3266 N N . VAL A 1 396 ? -12.140 5.918 25.837 1.00 79.25 396 VAL A N 1
ATOM 3267 C CA . VAL A 1 396 ? -13.604 5.739 25.782 1.00 79.25 396 VAL A CA 1
ATOM 3268 C C . VAL A 1 396 ? -14.307 6.996 25.251 1.00 79.25 396 VAL A C 1
ATOM 3270 O O . VAL A 1 396 ? -15.176 6.863 24.396 1.00 79.25 396 VAL A O 1
ATOM 3273 N N . CYS A 1 397 ? -13.898 8.210 25.643 1.00 79.69 397 CYS A N 1
ATOM 3274 C CA . CYS A 1 397 ? -14.408 9.445 25.025 1.00 79.69 397 CYS A CA 1
ATOM 3275 C C . CYS A 1 397 ? -14.113 9.521 23.520 1.00 79.69 397 CYS A C 1
ATOM 3277 O O . CYS A 1 397 ? -14.998 9.876 22.747 1.00 79.69 397 CYS A O 1
ATOM 3279 N N . GLY A 1 398 ? -12.907 9.144 23.084 1.00 75.88 398 GLY A N 1
ATOM 3280 C CA . GLY A 1 398 ? -12.559 9.092 21.660 1.00 75.88 398 GLY A CA 1
ATOM 3281 C C . GLY A 1 398 ? -13.403 8.089 20.861 1.00 75.88 398 GLY A C 1
ATOM 3282 O O . GLY A 1 398 ? -13.794 8.384 19.731 1.00 75.88 398 GLY A O 1
ATOM 3283 N N . LEU A 1 399 ? -13.734 6.939 21.459 1.00 78.25 399 LEU A N 1
ATOM 3284 C CA . LEU A 1 399 ? -14.649 5.953 20.874 1.00 78.25 399 LEU A CA 1
ATOM 3285 C C . LEU A 1 399 ? -16.096 6.466 20.841 1.00 78.25 399 LEU A C 1
ATOM 3287 O O . LEU A 1 399 ? -16.757 6.367 19.812 1.00 78.25 399 LEU A O 1
ATOM 3291 N N . VAL A 1 400 ? -16.589 7.072 21.924 1.00 86.31 400 VAL A N 1
ATOM 3292 C CA . VAL A 1 400 ? -17.930 7.683 21.949 1.00 86.31 400 VAL A CA 1
ATOM 3293 C C . VAL A 1 400 ? -18.038 8.786 20.896 1.00 86.31 400 VAL A C 1
ATOM 3295 O O . VAL A 1 400 ? -19.019 8.816 20.159 1.00 86.31 400 VAL A O 1
ATOM 3298 N N . LEU A 1 401 ? -17.017 9.634 20.746 1.00 81.75 401 LEU A N 1
ATOM 3299 C CA . LEU A 1 401 ? -16.970 10.678 19.723 1.00 81.75 401 LEU A CA 1
ATOM 3300 C C . LEU A 1 401 ? -17.050 10.119 18.291 1.00 81.75 401 LEU A C 1
ATOM 3302 O O . LEU A 1 401 ? -17.691 10.734 17.435 1.00 81.75 401 LEU A O 1
ATOM 3306 N N . SER A 1 402 ? -16.411 8.979 18.000 1.00 80.25 402 SER A N 1
ATOM 3307 C CA . SER A 1 402 ? -16.510 8.364 16.669 1.00 80.25 402 SER A CA 1
ATOM 3308 C C . SER A 1 402 ? -17.890 7.749 16.435 1.00 80.25 402 SER A C 1
ATOM 3310 O O . SER A 1 402 ? -18.499 8.006 15.397 1.00 80.25 402 SER A O 1
ATOM 3312 N N . ILE A 1 403 ? -18.452 7.062 17.434 1.00 85.19 403 ILE A N 1
ATOM 3313 C CA . ILE A 1 403 ? -19.816 6.512 17.388 1.00 85.19 403 ILE A CA 1
ATOM 3314 C C . ILE A 1 403 ? -20.855 7.629 17.183 1.00 85.19 403 ILE A C 1
ATOM 3316 O O . ILE A 1 403 ? -21.730 7.501 16.328 1.00 85.19 403 ILE A O 1
ATOM 3320 N N . VAL A 1 404 ? -20.724 8.750 17.901 1.00 86.50 404 VAL A N 1
ATOM 3321 C CA . VAL A 1 404 ? -21.570 9.953 17.768 1.00 86.50 404 VAL A CA 1
ATOM 3322 C C . VAL A 1 404 ? -21.506 10.546 16.361 1.00 86.50 404 VAL A C 1
ATOM 3324 O O . VAL A 1 404 ? -22.529 10.977 15.836 1.00 86.50 404 VAL A O 1
ATOM 3327 N N . LYS A 1 405 ? -20.335 10.549 15.715 1.00 82.19 405 LYS A N 1
ATOM 3328 C CA . LYS A 1 405 ? -20.188 11.052 14.339 1.00 82.19 405 LYS A CA 1
ATOM 3329 C C . LYS A 1 405 ? -20.756 10.092 13.290 1.00 82.19 405 LYS A C 1
ATOM 3331 O O . LYS A 1 405 ? -21.273 10.555 12.277 1.00 82.19 405 LYS A O 1
ATOM 3336 N N . CYS A 1 406 ? -20.686 8.781 13.522 1.00 80.56 406 CYS A N 1
ATOM 3337 C CA . CYS A 1 406 ? -21.145 7.767 12.569 1.00 80.56 406 CYS A CA 1
ATOM 3338 C C . CYS A 1 406 ? -22.651 7.447 12.676 1.00 80.56 406 CYS A C 1
ATOM 3340 O O . CYS A 1 406 ? -23.304 7.262 11.647 1.00 80.56 406 CYS A O 1
ATOM 3342 N N . ASN A 1 407 ? -23.211 7.380 13.891 1.00 82.81 407 ASN A N 1
ATOM 3343 C CA . ASN A 1 407 ? -24.617 7.031 14.145 1.00 82.81 407 ASN A CA 1
ATOM 3344 C C . ASN A 1 407 ? -25.196 7.789 15.371 1.00 82.81 407 ASN A C 1
ATOM 3346 O O . ASN A 1 407 ? -25.443 7.182 16.420 1.00 82.81 407 ASN A O 1
ATOM 3350 N N . PRO A 1 408 ? -25.395 9.120 15.272 1.00 85.56 408 PRO A N 1
ATOM 3351 C CA . PRO A 1 408 ? -25.814 9.955 16.400 1.00 85.56 408 PRO A CA 1
ATOM 3352 C C . PRO A 1 408 ? -27.217 9.623 16.929 1.00 85.56 408 PRO A C 1
ATOM 3354 O O . PRO A 1 408 ? -27.433 9.685 18.140 1.00 85.56 408 PRO A O 1
ATOM 3357 N N . ASP A 1 409 ? -28.158 9.277 16.046 1.00 84.56 409 ASP A N 1
ATOM 3358 C CA . ASP A 1 409 ? -29.588 9.155 16.357 1.00 84.56 409 ASP A CA 1
ATOM 3359 C C . ASP A 1 409 ? -29.864 8.126 17.466 1.00 84.56 409 ASP A C 1
ATOM 3361 O O . ASP A 1 409 ? -30.571 8.411 18.435 1.00 84.56 409 ASP A O 1
ATOM 3365 N N . GLU A 1 410 ? -29.251 6.943 17.368 1.00 83.75 410 GLU A N 1
ATOM 3366 C CA . GLU A 1 410 ? -29.398 5.896 18.380 1.00 83.75 410 GLU A CA 1
ATOM 3367 C C . GLU A 1 410 ? -28.462 6.077 19.583 1.00 83.75 410 GLU A C 1
ATOM 3369 O O . GLU A 1 410 ? -28.867 5.733 20.688 1.00 83.75 410 GLU A O 1
ATOM 3374 N N . ILE A 1 411 ? -27.240 6.613 19.447 1.00 86.94 411 ILE A N 1
ATOM 3375 C CA . ILE A 1 411 ? -26.325 6.700 20.606 1.00 86.94 411 ILE A CA 1
ATOM 3376 C C . ILE A 1 411 ? -26.706 7.825 21.583 1.00 86.94 411 ILE A C 1
ATOM 3378 O O . ILE A 1 411 ? -26.660 7.623 22.802 1.00 86.94 411 ILE A O 1
ATOM 3382 N N . ILE A 1 412 ? -27.149 8.984 21.076 1.00 91.06 412 ILE A N 1
ATOM 3383 C CA . ILE A 1 412 ? -27.564 10.135 21.900 1.00 91.06 412 ILE A CA 1
ATOM 3384 C C . ILE A 1 412 ? -28.738 9.758 22.805 1.00 91.06 412 ILE A C 1
ATOM 3386 O O . ILE A 1 412 ? -28.727 10.075 23.994 1.00 91.06 412 ILE A O 1
ATOM 3390 N N . LYS A 1 413 ? -29.700 9.008 22.260 1.00 90.88 413 LYS A N 1
ATOM 3391 C CA . LYS A 1 413 ? -30.914 8.522 22.928 1.00 90.88 413 LYS A CA 1
ATOM 3392 C C . LYS A 1 413 ? -30.659 7.785 24.249 1.00 90.88 413 LYS A C 1
ATOM 3394 O O . LYS A 1 413 ? -31.489 7.889 25.149 1.00 90.88 413 LYS A O 1
ATOM 3399 N N . TYR A 1 414 ? -29.528 7.084 24.387 1.00 89.62 414 TYR A N 1
ATOM 3400 C CA . TYR A 1 414 ? -29.161 6.374 25.621 1.00 89.62 414 TYR A CA 1
ATOM 3401 C C . TYR A 1 414 ? -28.076 7.098 26.426 1.00 89.62 414 TYR A C 1
ATOM 3403 O O . TYR A 1 414 ? -28.204 7.199 27.647 1.00 89.62 414 TYR A O 1
ATOM 3411 N N . LEU A 1 415 ? -27.019 7.613 25.782 1.00 91.25 415 LEU A N 1
ATOM 3412 C CA . LEU A 1 415 ? -25.912 8.235 26.516 1.00 91.25 415 LEU A CA 1
ATOM 3413 C C . LEU A 1 415 ? -26.263 9.617 27.072 1.00 91.25 415 LEU A C 1
ATOM 3415 O O . LEU A 1 415 ? -25.939 9.872 28.227 1.00 91.25 415 LEU A O 1
ATOM 3419 N N . LEU A 1 416 ? -26.939 10.493 26.320 1.00 91.88 416 LEU A N 1
ATOM 3420 C CA . LEU A 1 416 ? -27.167 11.877 26.760 1.00 91.88 416 LEU A CA 1
ATOM 3421 C C . LEU A 1 416 ? -28.093 11.984 27.991 1.00 91.88 416 LEU A C 1
ATOM 3423 O O . LEU A 1 416 ? -27.757 12.734 28.910 1.00 91.88 416 LEU A O 1
ATOM 3427 N N . PRO A 1 417 ? -29.189 11.204 28.113 1.00 92.44 417 PRO A N 1
ATOM 3428 C CA . PRO A 1 417 ? -29.947 11.149 29.363 1.00 92.44 417 PRO A CA 1
ATOM 3429 C C . PRO A 1 417 ? -29.158 10.518 30.517 1.00 92.44 417 PRO A C 1
ATOM 3431 O O . PRO A 1 417 ? -29.315 10.935 31.665 1.00 92.44 417 PRO A O 1
ATOM 3434 N N . LYS A 1 418 ? -28.294 9.528 30.242 1.00 89.62 418 LYS A N 1
ATOM 3435 C CA . LYS A 1 418 ? -27.495 8.859 31.280 1.00 89.62 418 LYS A CA 1
ATOM 3436 C C . LYS A 1 418 ? -26.410 9.782 31.841 1.00 89.62 418 LYS A C 1
ATOM 3438 O O . LYS A 1 418 ? -26.289 9.874 33.058 1.00 89.62 418 LYS A O 1
ATOM 3443 N N . THR A 1 419 ? -25.684 10.512 30.989 1.00 89.38 419 THR A N 1
ATOM 3444 C CA . THR A 1 419 ? -24.676 11.494 31.424 1.00 89.38 419 THR A CA 1
ATOM 3445 C C . THR A 1 419 ? -25.309 12.665 32.162 1.00 89.38 419 THR A C 1
ATOM 3447 O O . THR A 1 419 ? -24.828 13.004 33.240 1.00 89.38 419 THR A O 1
ATOM 3450 N N . TYR A 1 420 ? -26.427 13.213 31.667 1.00 90.62 420 TYR A N 1
ATOM 3451 C CA . TYR A 1 420 ? -27.202 14.229 32.387 1.00 90.62 420 TYR A CA 1
ATOM 3452 C C . TYR A 1 420 ? -27.573 13.757 33.804 1.00 90.62 420 TYR A C 1
ATOM 3454 O O . TYR A 1 420 ? -27.288 14.450 34.779 1.00 90.62 420 TYR A O 1
ATOM 3462 N N . ASN A 1 421 ? -28.133 12.548 33.935 1.00 90.12 421 ASN A N 1
ATOM 3463 C CA . ASN A 1 421 ? -28.541 11.998 35.230 1.00 90.12 421 ASN A CA 1
ATOM 3464 C C . ASN A 1 421 ? -27.353 11.743 36.176 1.00 90.12 421 ASN A C 1
ATOM 3466 O O . ASN A 1 421 ? -27.508 11.901 37.387 1.00 90.12 421 ASN A O 1
ATOM 3470 N N . SER A 1 422 ? -26.179 11.357 35.664 1.00 87.62 422 SER A N 1
ATOM 3471 C CA . SER A 1 422 ? -24.960 11.243 36.481 1.00 87.62 422 SER A CA 1
ATOM 3472 C C . SER A 1 422 ? -24.461 12.611 36.958 1.00 87.62 422 SER A C 1
ATOM 3474 O O . SER A 1 422 ? -24.147 12.761 38.136 1.00 87.62 422 SER A O 1
ATOM 3476 N N . ILE A 1 423 ? -24.445 13.619 36.078 1.00 86.19 423 ILE A N 1
ATOM 3477 C CA . ILE A 1 423 ? -24.043 14.996 36.412 1.00 86.19 423 ILE A CA 1
ATOM 3478 C C . ILE A 1 423 ? -24.987 15.591 37.470 1.00 86.19 423 ILE A C 1
ATOM 3480 O O . ILE A 1 423 ? -24.517 16.139 38.465 1.00 86.19 423 ILE A O 1
ATOM 3484 N N . GLU A 1 424 ? -26.307 15.436 37.313 1.00 85.12 424 GLU A N 1
ATOM 3485 C CA . GLU A 1 424 ? -27.295 15.916 38.291 1.00 85.12 424 GLU A CA 1
ATOM 3486 C C . GLU A 1 424 ? -27.187 15.200 39.644 1.00 85.12 424 GLU A C 1
ATOM 3488 O O . GLU A 1 424 ? -27.177 15.866 40.678 1.00 85.12 424 GLU A O 1
ATOM 3493 N N . LYS A 1 425 ? -27.024 13.870 39.667 1.00 84.31 425 LYS A N 1
ATOM 3494 C CA . LYS A 1 425 ? -26.809 13.129 40.922 1.00 84.31 425 LYS A CA 1
ATOM 3495 C C . LYS A 1 425 ? -25.583 13.626 41.684 1.00 84.31 425 LYS A C 1
ATOM 3497 O O . LYS A 1 425 ? -25.687 13.861 42.883 1.00 84.31 425 LYS A O 1
ATOM 3502 N N . LEU A 1 426 ? -24.458 13.803 40.988 1.00 80.50 426 LEU A N 1
ATOM 3503 C CA . LEU A 1 426 ? -23.219 14.288 41.592 1.00 80.50 426 LEU A CA 1
ATOM 3504 C C . LEU A 1 426 ? -23.389 15.717 42.126 1.00 80.50 426 LEU A C 1
ATOM 3506 O O . LEU A 1 426 ? -23.098 15.957 43.295 1.00 80.50 426 LEU A O 1
ATOM 3510 N N . MET A 1 427 ? -23.929 16.651 41.333 1.00 74.19 427 MET A N 1
ATOM 3511 C CA . MET A 1 427 ? -24.186 18.025 41.800 1.00 74.19 427 MET A CA 1
ATOM 3512 C C . MET A 1 427 ? -25.070 18.066 43.050 1.00 74.19 427 MET A C 1
ATOM 3514 O O . MET A 1 427 ? -24.725 18.752 44.009 1.00 74.19 427 MET A O 1
ATOM 3518 N N . ASN A 1 428 ? -26.162 17.297 43.074 1.00 75.31 428 ASN A N 1
ATOM 3519 C CA . ASN A 1 428 ? -27.092 17.282 44.204 1.00 75.31 428 ASN A CA 1
ATOM 3520 C C . ASN A 1 428 ? -26.455 16.686 45.479 1.00 75.31 428 ASN A C 1
ATOM 3522 O O . ASN A 1 428 ? -26.855 17.037 46.585 1.00 75.31 428 ASN A O 1
ATOM 3526 N N . THR A 1 429 ? -25.426 15.832 45.363 1.00 69.38 429 THR A N 1
ATOM 3527 C CA . THR A 1 429 ? -24.621 15.391 46.522 1.00 69.38 429 THR A CA 1
ATOM 3528 C C . THR A 1 429 ? -23.600 16.427 47.016 1.00 69.38 429 THR A C 1
ATOM 3530 O O . THR A 1 429 ? -23.023 16.232 48.083 1.00 69.38 429 THR A O 1
ATOM 3533 N N . PHE A 1 430 ? -23.396 17.538 46.297 1.00 63.16 430 PHE A N 1
ATOM 3534 C CA . PHE A 1 430 ? -22.441 18.602 46.641 1.00 63.16 430 PHE A CA 1
ATOM 3535 C C . PHE A 1 430 ? -23.089 19.928 47.089 1.00 63.16 430 PHE A C 1
ATOM 3537 O O . PHE A 1 430 ? -22.376 20.921 47.246 1.00 63.16 430 PHE A O 1
ATOM 3544 N N . GLU A 1 431 ? -24.400 19.971 47.365 1.00 52.66 431 GLU A N 1
ATOM 3545 C CA . GLU A 1 431 ? -25.134 21.185 47.796 1.00 52.66 431 GLU A CA 1
ATOM 3546 C C . GLU A 1 431 ? -24.775 21.710 49.215 1.00 52.66 431 GLU A C 1
ATOM 3548 O O . GLU A 1 431 ? -25.531 22.459 49.830 1.00 52.66 431 GLU A O 1
ATOM 3553 N N . SER A 1 432 ? -23.587 21.385 49.740 1.00 48.62 432 SER A N 1
ATOM 3554 C CA . SER A 1 432 ? -23.035 21.942 50.983 1.00 48.62 432 SER A CA 1
ATOM 3555 C C . SER A 1 432 ? -21.648 22.578 50.780 1.00 48.62 432 SER A C 1
ATOM 3557 O O . SER A 1 432 ? -20.634 22.061 51.245 1.00 48.62 432 SER A O 1
ATOM 3559 N N . ASN A 1 433 ? -21.615 23.739 50.119 1.00 45.75 433 ASN A N 1
ATOM 3560 C CA . ASN A 1 433 ? -20.558 24.774 50.152 1.00 45.75 433 ASN A CA 1
ATOM 3561 C C . ASN A 1 433 ? -19.107 24.443 49.711 1.00 45.75 433 ASN A C 1
ATOM 3563 O O . ASN A 1 433 ? -18.310 25.374 49.606 1.00 45.75 433 ASN A O 1
ATOM 3567 N N . VAL A 1 434 ? -18.726 23.193 49.421 1.00 48.78 434 VAL A N 1
ATOM 3568 C CA . VAL A 1 434 ? -17.311 22.834 49.138 1.00 48.78 434 VAL A CA 1
ATOM 3569 C C . VAL A 1 434 ? -16.817 23.266 47.742 1.00 48.78 434 VAL A C 1
ATOM 3571 O O . VAL A 1 434 ? -15.624 23.483 47.557 1.00 48.78 434 VAL A O 1
ATOM 3574 N N . LEU A 1 435 ? -17.706 23.486 46.765 1.00 48.03 435 LEU A N 1
ATOM 3575 C CA . LEU A 1 435 ? -17.349 23.828 45.370 1.00 48.03 435 LEU A CA 1
ATOM 3576 C C . LEU A 1 435 ? -16.675 25.210 45.161 1.00 48.03 435 LEU A C 1
ATOM 3578 O O . LEU A 1 435 ? -16.402 25.586 44.020 1.00 48.03 435 LEU A O 1
ATOM 3582 N N . LEU A 1 436 ? -16.415 25.971 46.230 1.00 46.94 436 LEU A N 1
ATOM 3583 C CA . LEU A 1 436 ? -15.837 27.322 46.185 1.00 46.94 436 LEU A CA 1
ATOM 3584 C C . LEU A 1 436 ? -14.336 27.395 46.520 1.00 46.94 436 LEU A C 1
ATOM 3586 O O . LEU A 1 436 ? -13.754 28.469 46.378 1.00 46.94 436 LEU A O 1
ATOM 3590 N N . THR A 1 437 ? -13.698 26.303 46.956 1.00 44.69 437 THR A N 1
ATOM 3591 C CA . THR A 1 437 ? -12.270 26.293 47.320 1.00 44.69 437 THR A CA 1
ATOM 3592 C C . THR A 1 437 ? -11.456 25.311 46.481 1.00 44.69 437 THR A C 1
ATOM 3594 O O . THR A 1 437 ? -11.833 24.158 46.278 1.00 44.69 437 THR A O 1
ATOM 3597 N N . ASP A 1 438 ? -10.300 25.770 45.992 1.00 46.75 438 ASP A N 1
ATOM 3598 C CA . ASP A 1 438 ? -9.374 24.973 45.187 1.00 46.75 438 ASP A CA 1
ATOM 3599 C C . ASP A 1 438 ? -8.854 23.745 45.944 1.00 46.75 438 ASP A C 1
ATOM 3601 O O . ASP A 1 438 ? -7.925 23.878 46.731 1.00 46.75 438 ASP A O 1
ATOM 3605 N N . HIS A 1 439 ? -9.356 22.547 45.627 1.00 43.09 439 HIS A N 1
ATOM 3606 C CA . HIS A 1 439 ? -8.584 21.294 45.597 1.00 43.09 439 HIS A CA 1
ATOM 3607 C C . HIS A 1 439 ? -9.340 20.214 44.802 1.00 43.09 439 HIS A C 1
ATOM 3609 O O . HIS A 1 439 ? -10.235 19.573 45.333 1.00 43.09 439 HIS A O 1
ATOM 3615 N N . LYS A 1 440 ? -8.920 19.970 43.547 1.00 45.28 440 LYS A N 1
ATOM 3616 C CA . LYS A 1 440 ? -9.367 18.855 42.677 1.00 45.28 440 LYS A CA 1
ATOM 3617 C C . LYS A 1 440 ? -10.896 18.685 42.584 1.00 45.28 440 LYS A C 1
ATOM 3619 O O . LYS A 1 440 ? -11.470 17.844 43.265 1.00 45.28 440 LYS A O 1
ATOM 3624 N N . GLY A 1 441 ? -11.536 19.398 41.653 1.00 53.50 441 GLY A N 1
ATOM 3625 C CA . GLY A 1 441 ? -12.902 19.041 41.241 1.00 53.50 441 GLY A CA 1
ATOM 3626 C C . GLY A 1 441 ? -12.964 17.578 40.784 1.00 53.50 441 GLY A C 1
ATOM 3627 O O . GLY A 1 441 ? -12.029 17.105 40.133 1.00 53.50 441 GLY A O 1
ATOM 3628 N N . ASP A 1 442 ? -14.024 16.864 41.164 1.00 68.31 442 ASP A N 1
ATOM 3629 C CA . ASP A 1 442 ? -14.048 15.404 41.093 1.00 68.31 442 ASP A CA 1
ATOM 3630 C C . ASP A 1 442 ? -13.728 14.842 39.709 1.00 68.31 442 ASP A C 1
ATOM 3632 O O . ASP A 1 442 ? -14.320 15.214 38.694 1.00 68.31 442 ASP A O 1
ATOM 3636 N N . ILE A 1 443 ? -12.818 13.866 39.690 1.00 72.50 443 ILE A N 1
ATOM 3637 C CA . ILE A 1 443 ? -12.344 13.192 38.473 1.00 72.50 443 ILE A CA 1
ATOM 3638 C C . ILE A 1 443 ? -13.509 12.476 37.761 1.00 72.50 443 ILE A C 1
ATOM 3640 O O . ILE A 1 443 ? -13.480 12.288 36.545 1.00 72.50 443 ILE A O 1
ATOM 3644 N N . GLU A 1 444 ? -14.556 12.102 38.502 1.00 76.69 444 GLU A N 1
ATOM 3645 C CA . GLU A 1 444 ? -15.814 11.577 37.967 1.00 76.69 444 GLU A CA 1
ATOM 3646 C C . GLU A 1 444 ? -16.757 12.666 37.423 1.00 76.69 444 GLU A C 1
ATOM 3648 O O . GLU A 1 444 ? -17.348 12.481 36.360 1.00 76.69 444 GLU A O 1
ATOM 3653 N N . LEU A 1 445 ? -16.839 13.836 38.063 1.00 80.50 445 LEU A N 1
ATOM 3654 C CA . LEU A 1 445 ? -17.638 14.952 37.551 1.00 80.50 445 LEU A CA 1
ATOM 3655 C C . LEU A 1 445 ? -17.036 15.512 36.254 1.00 80.50 445 LEU A C 1
ATOM 3657 O O . LEU A 1 445 ? -17.731 15.642 35.248 1.00 80.50 445 LEU A O 1
ATOM 3661 N N . ILE A 1 446 ? -15.722 15.760 36.245 1.00 80.44 446 ILE A N 1
ATOM 3662 C CA . ILE A 1 446 ? -14.976 16.196 35.055 1.00 80.44 446 ILE A CA 1
ATOM 3663 C C . ILE A 1 446 ? -15.073 15.138 33.943 1.00 80.44 446 ILE A C 1
ATOM 3665 O O . ILE A 1 446 ? -15.233 15.490 32.778 1.00 80.44 446 ILE A O 1
ATOM 3669 N N . TRP A 1 447 ? -15.059 13.845 34.285 1.00 85.06 447 TRP A N 1
ATOM 3670 C CA . TRP A 1 447 ? -15.287 12.753 33.332 1.00 85.06 447 TRP A CA 1
ATOM 3671 C C . TRP A 1 447 ? -16.635 12.864 32.612 1.00 85.06 447 TRP A C 1
ATOM 3673 O O . TRP A 1 447 ? -16.652 12.908 31.379 1.00 85.06 447 TRP A O 1
ATOM 3683 N N . TYR A 1 448 ? -17.749 12.968 33.344 1.00 87.88 448 TYR A N 1
ATOM 3684 C CA . TYR A 1 448 ? -19.062 13.093 32.706 1.00 87.88 448 TYR A CA 1
ATOM 3685 C C . TYR A 1 448 ? -19.232 14.418 31.948 1.00 87.88 448 TYR A C 1
ATOM 3687 O O . TYR A 1 448 ? -19.939 14.437 30.942 1.00 87.88 448 TYR A O 1
ATOM 3695 N N . LEU A 1 449 ? -18.554 15.499 32.355 1.00 87.25 449 LEU A N 1
ATOM 3696 C CA . LEU A 1 449 ? -18.535 16.766 31.611 1.00 87.25 449 LEU A CA 1
ATOM 3697 C C . LEU A 1 449 ? -17.769 16.674 30.285 1.00 87.25 449 LEU A C 1
ATOM 3699 O O . LEU A 1 449 ? -18.246 17.200 29.279 1.00 87.25 449 LEU A O 1
ATOM 3703 N N . ILE A 1 450 ? -16.621 15.986 30.248 1.00 84.94 450 ILE A N 1
ATOM 3704 C CA . ILE A 1 450 ? -15.899 15.724 28.991 1.00 84.94 450 ILE A CA 1
ATOM 3705 C C . ILE A 1 450 ? -16.771 14.843 28.093 1.00 84.94 450 ILE A C 1
ATOM 3707 O O . ILE A 1 450 ? -16.969 15.160 26.925 1.00 84.94 450 ILE A O 1
ATOM 3711 N N . LEU A 1 451 ? -17.363 13.780 28.640 1.00 87.56 451 LEU A N 1
ATOM 3712 C CA . LEU A 1 451 ? -18.243 12.897 27.880 1.00 87.56 451 LEU A CA 1
ATOM 3713 C C . LEU A 1 451 ? -19.478 13.637 27.330 1.00 87.56 451 LEU A C 1
ATOM 3715 O O . LEU A 1 451 ? -19.846 13.440 26.175 1.00 87.56 451 LEU A O 1
ATOM 3719 N N . PHE A 1 452 ? -20.083 14.537 28.113 1.00 91.94 452 PHE A N 1
ATOM 3720 C CA . PHE A 1 452 ? -21.134 15.450 27.652 1.00 91.94 452 PHE A CA 1
ATOM 3721 C C . PHE A 1 452 ? -20.643 16.354 26.510 1.00 91.94 452 PHE A C 1
ATOM 3723 O O . PHE A 1 452 ? -21.327 16.453 25.495 1.00 91.94 452 PHE A O 1
ATOM 3730 N N . SER A 1 453 ? -19.445 16.938 26.626 1.00 89.81 453 SER A N 1
ATOM 3731 C CA . SER A 1 453 ? -18.815 17.743 25.568 1.00 89.81 453 SER A CA 1
ATOM 3732 C C . SER A 1 453 ? -18.677 16.973 24.246 1.00 89.81 453 SER A C 1
ATOM 3734 O O . SER A 1 453 ? -19.004 17.520 23.193 1.00 89.81 453 SER A O 1
ATOM 3736 N N . GLU A 1 454 ? -18.270 15.698 24.287 1.00 85.94 454 GLU A N 1
ATOM 3737 C CA . GLU A 1 454 ? -18.142 14.866 23.079 1.00 85.94 454 GLU A CA 1
ATOM 3738 C C . GLU A 1 454 ? -19.503 14.493 22.454 1.00 85.94 454 GLU A C 1
ATOM 3740 O O . GLU A 1 454 ? -19.634 14.449 21.228 1.00 85.94 454 GLU A O 1
ATOM 3745 N N . LEU A 1 455 ? -20.552 14.284 23.264 1.00 91.44 455 LEU A N 1
ATOM 3746 C CA . LEU A 1 455 ? -21.913 14.019 22.765 1.00 91.44 455 LEU A CA 1
ATOM 3747 C C . LEU A 1 455 ? -22.482 15.203 21.956 1.00 91.44 455 LEU A C 1
ATOM 3749 O O . LEU A 1 455 ? -23.268 14.992 21.030 1.00 91.44 455 LEU A O 1
ATOM 3753 N N . LEU A 1 456 ? -22.058 16.442 22.236 1.00 90.19 456 LEU A N 1
ATOM 3754 C CA . LEU A 1 456 ? -22.503 17.639 21.503 1.00 90.19 456 LEU A CA 1
ATOM 3755 C C . LEU A 1 456 ? -21.868 17.797 20.104 1.00 90.19 456 LEU A C 1
ATOM 3757 O O . LEU A 1 456 ? -22.127 18.790 19.428 1.00 90.19 456 LEU A O 1
ATOM 3761 N N . HIS A 1 457 ? -21.090 16.816 19.630 1.00 86.62 457 HIS A N 1
ATOM 3762 C CA . HIS A 1 457 ? -20.725 16.686 18.212 1.00 86.62 457 HIS A CA 1
ATOM 3763 C C . HIS A 1 457 ? -21.814 16.026 17.340 1.00 86.62 457 HIS A C 1
ATOM 3765 O O . HIS A 1 457 ? -21.644 15.965 16.120 1.00 86.62 457 HIS A O 1
ATOM 3771 N N . ALA A 1 458 ? -22.904 15.508 17.921 1.00 85.25 458 ALA A N 1
ATOM 3772 C CA . ALA A 1 458 ? -24.045 14.998 17.153 1.00 85.25 458 ALA A CA 1
ATOM 3773 C C . ALA A 1 458 ? -24.705 16.104 16.310 1.00 85.25 458 ALA A C 1
ATOM 3775 O O . ALA A 1 458 ? -24.573 17.284 16.614 1.00 85.25 458 ALA A O 1
ATOM 3776 N N . ARG A 1 459 ? -25.471 15.739 15.272 1.00 85.00 459 ARG A N 1
ATOM 3777 C CA . ARG A 1 459 ? -26.216 16.715 14.451 1.00 85.00 459 ARG A CA 1
ATOM 3778 C C . ARG A 1 459 ? -27.162 17.561 15.314 1.00 85.00 459 ARG A C 1
ATOM 3780 O O . ARG A 1 459 ? -27.940 17.010 16.096 1.00 85.00 459 ARG A O 1
ATOM 3787 N N . GLY A 1 460 ? -27.174 18.881 15.107 1.00 83.81 460 GLY A N 1
ATOM 3788 C CA . GLY A 1 460 ? -27.998 19.816 15.883 1.00 83.81 460 GLY A CA 1
ATOM 3789 C C . GLY A 1 460 ? -29.500 19.498 15.871 1.00 83.81 460 GLY A C 1
ATOM 3790 O O . GLY A 1 460 ? -30.178 19.687 16.879 1.00 83.81 460 GLY A O 1
ATOM 3791 N N . SER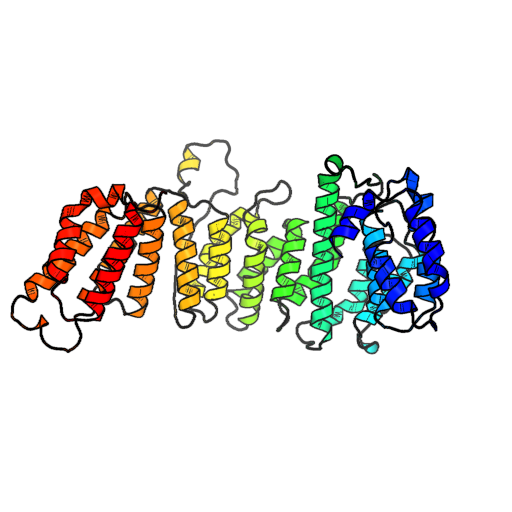 A 1 461 ? -30.024 18.926 14.781 1.00 86.38 461 SER A N 1
ATOM 3792 C CA . SER A 1 461 ? -31.418 18.454 14.686 1.00 86.38 461 SER A CA 1
ATOM 3793 C C . SER A 1 461 ? -31.790 17.416 15.754 1.00 86.38 461 SER A C 1
ATOM 3795 O O . SER A 1 461 ? -32.906 17.442 16.269 1.00 86.38 461 SER A O 1
ATOM 3797 N N . ILE A 1 462 ? -30.849 16.544 16.126 1.00 87.69 462 ILE A N 1
ATOM 3798 C CA . ILE A 1 462 ? -31.016 15.506 17.153 1.00 87.69 462 ILE A CA 1
ATOM 3799 C C . ILE A 1 462 ? -30.856 16.135 18.541 1.00 87.69 462 ILE A C 1
ATOM 3801 O O . ILE A 1 462 ? -31.677 15.917 19.431 1.00 87.69 462 ILE A O 1
ATOM 3805 N N . LEU A 1 463 ? -29.839 16.985 18.720 1.00 89.56 463 LEU A N 1
ATOM 3806 C CA . LEU A 1 463 ? -29.586 17.690 19.983 1.00 89.56 463 LEU A CA 1
ATOM 3807 C C . LEU A 1 463 ? -30.737 18.633 20.376 1.00 89.56 463 LEU A C 1
ATOM 3809 O O . LEU A 1 463 ? -31.015 18.796 21.564 1.00 89.56 463 LEU A O 1
ATOM 3813 N N . PHE A 1 464 ? -31.469 19.194 19.407 1.00 88.31 464 PHE A N 1
ATOM 3814 C CA . PHE A 1 464 ? -32.645 20.035 19.658 1.00 88.31 464 PHE A CA 1
ATOM 3815 C C . PHE A 1 464 ? -33.765 19.310 20.426 1.00 88.31 464 PHE A C 1
ATOM 3817 O O . PHE A 1 464 ? -34.487 19.954 21.191 1.00 88.31 464 PHE A O 1
ATOM 3824 N N . ILE A 1 465 ? -33.884 17.984 20.285 1.00 91.44 465 ILE A N 1
ATOM 3825 C CA . ILE A 1 465 ? -34.832 17.155 21.052 1.00 91.44 465 ILE A CA 1
ATOM 3826 C C . ILE A 1 465 ? -34.509 17.236 22.555 1.00 91.44 465 ILE A C 1
ATOM 3828 O O . ILE A 1 465 ? -35.404 17.368 23.386 1.00 91.44 465 ILE A O 1
ATOM 3832 N N . TYR A 1 466 ? -33.219 17.255 22.899 1.00 92.25 466 TYR A N 1
ATOM 3833 C CA . TYR A 1 466 ? -32.702 17.242 24.272 1.00 92.25 466 TYR A CA 1
ATOM 3834 C C . TYR A 1 466 ? -32.358 18.639 24.817 1.00 92.25 466 TYR A C 1
ATOM 3836 O O . TYR A 1 466 ? -31.757 18.761 25.887 1.00 92.25 466 TYR A O 1
ATOM 3844 N N . LYS A 1 467 ? -32.760 19.712 24.116 1.00 91.00 467 LYS A N 1
ATOM 3845 C CA . LYS A 1 467 ? -32.366 21.104 24.408 1.00 91.00 467 LYS A CA 1
ATOM 3846 C C . LYS A 1 467 ? -32.569 21.540 25.862 1.00 91.00 467 LYS A C 1
ATOM 3848 O O . LYS A 1 467 ? -31.752 22.294 26.374 1.00 91.00 467 LYS A O 1
ATOM 3853 N N . GLN A 1 468 ? -33.618 21.067 26.539 1.00 90.94 468 GLN A N 1
ATOM 3854 C CA . GLN A 1 468 ? -33.865 21.400 27.948 1.00 90.94 468 GLN A CA 1
ATOM 3855 C C . GLN A 1 468 ? -32.762 20.833 28.853 1.00 90.94 468 GLN A C 1
ATOM 3857 O O . GLN A 1 468 ? -32.145 21.584 29.598 1.00 90.94 468 GLN A O 1
ATOM 3862 N N . MET A 1 469 ? -32.445 19.543 28.716 1.00 90.88 469 MET A N 1
ATOM 3863 C CA . MET A 1 469 ? -31.403 18.859 29.497 1.00 90.88 469 MET A CA 1
ATOM 3864 C C . MET A 1 469 ? -30.021 19.485 29.255 1.00 90.88 469 MET A C 1
ATOM 3866 O O . MET A 1 469 ? -29.273 19.746 30.197 1.00 90.88 469 MET A O 1
ATOM 3870 N N . ILE A 1 470 ? -29.720 19.795 27.989 1.00 90.12 470 ILE A N 1
ATOM 3871 C CA . ILE A 1 470 ? -28.485 20.466 27.562 1.00 90.12 470 ILE A CA 1
ATOM 3872 C C . ILE A 1 470 ? -28.367 21.856 28.213 1.00 90.12 470 ILE A C 1
ATOM 3874 O O . ILE A 1 470 ? -27.350 22.163 28.835 1.00 90.12 470 ILE A O 1
ATOM 3878 N N . MET A 1 471 ? -29.412 22.688 28.125 1.00 89.31 471 MET A N 1
ATOM 3879 C CA . MET A 1 471 ? -29.402 24.035 28.710 1.00 89.31 471 MET A CA 1
ATOM 3880 C C . MET A 1 471 ? -29.378 24.019 30.243 1.00 89.31 471 MET A C 1
ATOM 3882 O O . MET A 1 471 ? -28.722 24.871 30.836 1.00 89.31 471 MET A O 1
ATOM 3886 N N . CYS A 1 472 ? -30.020 23.048 30.903 1.00 87.94 472 CYS A N 1
ATOM 3887 C CA . CYS A 1 472 ? -29.955 22.891 32.360 1.00 87.94 472 CYS A CA 1
ATOM 3888 C C . CYS A 1 472 ? -28.524 22.643 32.866 1.00 87.94 472 CYS A C 1
ATOM 3890 O O . CYS A 1 472 ? -28.154 23.191 33.906 1.00 87.94 472 CYS A O 1
ATOM 3892 N N . ILE A 1 473 ? -27.701 21.886 32.126 1.00 85.75 473 ILE A N 1
ATOM 3893 C CA . ILE A 1 473 ? -26.270 21.737 32.439 1.00 85.75 473 ILE A CA 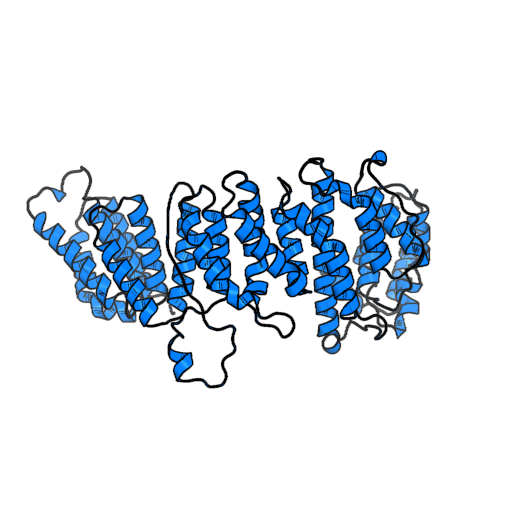1
ATOM 3894 C C . ILE A 1 473 ? -25.553 23.081 32.257 1.00 85.75 473 ILE A C 1
ATOM 3896 O O . ILE A 1 473 ? -24.927 23.560 33.200 1.00 85.75 473 ILE A O 1
ATOM 3900 N N . PHE A 1 474 ? -25.690 23.745 31.103 1.00 86.88 474 PHE A N 1
ATOM 3901 C CA . PHE A 1 474 ? -25.029 25.040 30.881 1.00 86.88 474 PHE A CA 1
ATOM 3902 C C . PHE A 1 474 ? -25.397 26.085 31.951 1.00 86.88 474 PHE A C 1
ATOM 3904 O O . PHE A 1 474 ? -24.505 26.715 32.515 1.00 86.88 474 PHE A O 1
ATOM 3911 N N . HIS A 1 475 ? -26.679 26.226 32.301 1.00 84.69 475 HIS A N 1
ATOM 3912 C CA . HIS A 1 475 ? -27.128 27.192 33.308 1.00 84.69 475 HIS A CA 1
ATOM 3913 C C . HIS A 1 475 ? -26.573 26.927 34.716 1.00 84.69 475 HIS A C 1
ATOM 3915 O O . HIS A 1 475 ? -26.229 27.889 35.400 1.00 84.69 475 HIS A O 1
ATOM 3921 N N . ARG A 1 476 ? -26.444 25.663 35.148 1.00 76.38 476 ARG A N 1
ATOM 3922 C CA . ARG A 1 476 ? -25.857 25.332 36.462 1.00 76.38 476 ARG A CA 1
ATOM 3923 C C . ARG A 1 476 ? -24.343 25.561 36.530 1.00 76.38 476 ARG A C 1
ATOM 3925 O O . ARG A 1 476 ? -23.831 25.831 37.610 1.00 76.38 476 ARG A O 1
ATOM 3932 N N . TYR A 1 477 ? -23.632 25.458 35.407 1.00 74.69 477 TYR A N 1
ATOM 3933 C CA . TYR A 1 477 ? -22.163 25.479 35.387 1.00 74.69 477 TYR A CA 1
ATOM 3934 C C . TYR A 1 477 ? -21.516 26.824 35.028 1.00 74.69 477 TYR A C 1
ATOM 3936 O O . TYR A 1 477 ? -20.327 27.001 35.290 1.00 74.69 477 TYR A O 1
ATOM 3944 N N . ILE A 1 478 ? -22.267 27.784 34.477 1.00 67.75 478 ILE A N 1
ATOM 3945 C CA . ILE A 1 478 ? -21.765 29.134 34.136 1.00 67.75 478 ILE A CA 1
ATOM 3946 C C . ILE A 1 478 ? -21.147 29.874 35.343 1.00 67.75 478 ILE A C 1
ATOM 3948 O O . ILE A 1 478 ? -20.308 30.752 35.157 1.00 67.75 478 ILE A O 1
ATOM 3952 N N . SER A 1 479 ? -21.527 29.516 36.573 1.00 65.56 479 SER A N 1
ATOM 3953 C CA . SER A 1 479 ? -21.070 30.132 37.827 1.00 65.56 479 SER A CA 1
ATOM 3954 C C . SER A 1 479 ? -19.886 29.431 38.516 1.00 65.56 479 SER A C 1
ATOM 3956 O O . SER A 1 479 ? -19.466 29.881 39.582 1.00 65.56 479 SER A O 1
ATOM 3958 N N . ILE A 1 480 ? -19.348 28.332 37.968 1.00 67.31 480 ILE A N 1
ATOM 3959 C CA . ILE A 1 480 ? -18.340 27.515 38.666 1.00 67.31 480 ILE A CA 1
ATOM 3960 C C . ILE A 1 480 ? -16.912 28.054 38.487 1.00 67.31 480 ILE A C 1
ATOM 3962 O O . ILE A 1 480 ? -16.452 28.306 37.377 1.00 67.31 480 ILE A O 1
ATOM 3966 N N . ILE A 1 481 ? -16.189 28.159 39.609 1.00 60.94 481 ILE A N 1
ATOM 3967 C CA . ILE A 1 481 ? -14.818 28.695 39.704 1.00 60.94 481 ILE A CA 1
ATOM 3968 C C . ILE A 1 481 ? -13.763 27.702 39.170 1.00 60.94 481 ILE A C 1
ATOM 3970 O O . ILE A 1 481 ? -12.697 28.108 38.709 1.00 60.94 481 ILE A O 1
ATOM 3974 N N . ASN A 1 482 ? -14.048 26.393 39.193 1.00 72.56 482 ASN A N 1
ATOM 3975 C CA . ASN A 1 482 ? -13.119 25.358 38.733 1.00 72.56 482 ASN A CA 1
ATOM 3976 C C . ASN A 1 482 ? -12.787 25.509 37.233 1.00 72.56 482 ASN A C 1
ATOM 3978 O O . ASN A 1 482 ? -13.622 25.263 36.358 1.00 72.56 482 ASN A O 1
ATOM 3982 N N . LYS A 1 483 ? -11.523 25.847 36.957 1.00 76.69 483 LYS A N 1
ATOM 3983 C CA . LYS A 1 483 ? -10.983 26.120 35.620 1.00 76.69 483 LYS A CA 1
ATOM 3984 C C . LYS A 1 483 ? -11.160 24.973 34.620 1.00 76.69 483 LYS A C 1
ATOM 3986 O O . LYS A 1 483 ? -11.495 25.235 33.467 1.00 76.69 483 LYS A O 1
ATOM 3991 N N . ASP A 1 484 ? -10.942 23.726 35.034 1.00 72.00 484 ASP A N 1
ATOM 3992 C CA . ASP A 1 484 ? -10.970 22.570 34.126 1.00 72.00 484 ASP A CA 1
ATOM 3993 C C . ASP A 1 484 ? -12.409 22.193 33.749 1.00 72.00 484 ASP A C 1
ATOM 3995 O O . ASP A 1 484 ? -12.701 21.923 32.579 1.00 72.00 484 ASP A O 1
ATOM 3999 N N . ALA A 1 485 ? -13.336 22.260 34.711 1.00 77.38 485 ALA A N 1
ATOM 4000 C CA . ALA A 1 485 ? -14.768 22.116 34.454 1.00 77.38 485 ALA A CA 1
ATOM 4001 C C . ALA A 1 485 ? -15.284 23.243 33.539 1.00 77.38 485 ALA A C 1
ATOM 4003 O O . ALA A 1 485 ? -15.942 22.966 32.534 1.00 77.38 485 ALA A O 1
ATOM 4004 N N . TYR A 1 486 ? -14.921 24.499 33.826 1.00 81.12 486 TYR A N 1
ATOM 4005 C CA . TYR A 1 486 ? -15.302 25.653 33.008 1.00 81.12 486 TYR A CA 1
ATOM 4006 C C . TYR A 1 486 ? -14.763 25.544 31.571 1.00 81.12 486 TYR A C 1
ATOM 4008 O O . TYR A 1 486 ? -15.519 25.707 30.614 1.00 81.12 486 TYR A O 1
ATOM 4016 N N . GLN A 1 487 ? -13.485 25.189 31.390 1.00 83.38 487 GLN A N 1
ATOM 4017 C CA . GLN A 1 487 ? -12.883 24.992 30.065 1.00 83.38 487 GLN A CA 1
ATOM 4018 C C . GLN A 1 487 ? -13.558 23.855 29.285 1.00 83.38 487 GLN A C 1
ATOM 4020 O O . GLN A 1 487 ? -13.799 23.989 28.084 1.00 83.38 487 GLN A O 1
ATOM 4025 N N . THR A 1 488 ? -13.899 22.753 29.958 1.00 82.88 488 THR A N 1
ATOM 4026 C CA . THR A 1 488 ? -14.620 21.625 29.347 1.00 82.88 488 THR A CA 1
ATOM 4027 C C . THR A 1 488 ? -15.999 22.054 28.842 1.00 82.88 488 THR A C 1
ATOM 4029 O O . THR A 1 488 ? -16.418 21.658 27.758 1.00 82.88 488 THR A O 1
ATOM 4032 N N . ILE A 1 489 ? -16.690 22.923 29.578 1.00 87.38 489 ILE A N 1
ATOM 4033 C CA . ILE A 1 489 ? -18.040 23.381 29.228 1.00 87.38 489 ILE A CA 1
ATOM 4034 C C . ILE A 1 489 ? -18.007 24.512 28.189 1.00 87.38 489 ILE A C 1
ATOM 4036 O O . ILE A 1 489 ? -18.871 24.564 27.314 1.00 87.38 489 ILE A O 1
ATOM 4040 N N . ALA A 1 490 ? -16.966 25.347 28.179 1.00 85.62 490 ALA A N 1
ATOM 4041 C CA . ALA A 1 490 ? -16.689 26.260 27.069 1.00 85.62 490 ALA A CA 1
ATOM 4042 C C . ALA A 1 490 ? -16.422 25.494 25.755 1.00 85.62 490 ALA A C 1
ATOM 4044 O O . ALA A 1 490 ? -16.901 25.901 24.692 1.00 85.62 490 ALA A O 1
ATOM 4045 N N . ASN A 1 491 ? -15.728 24.350 25.821 1.00 85.38 491 ASN A N 1
ATOM 4046 C CA . ASN A 1 491 ? -15.575 23.447 24.677 1.00 85.38 491 ASN A CA 1
ATOM 4047 C C . ASN A 1 491 ? -16.932 22.842 24.273 1.00 85.38 491 ASN A C 1
ATOM 4049 O O . ASN A 1 491 ? -17.308 22.936 23.107 1.00 85.38 491 ASN A O 1
ATOM 4053 N N . ALA A 1 492 ? -17.717 22.330 25.227 1.00 87.31 492 ALA A N 1
ATOM 4054 C CA . ALA A 1 492 ? -19.059 21.796 24.981 1.00 87.31 492 ALA A CA 1
ATOM 4055 C C . ALA A 1 492 ? -19.974 22.812 24.262 1.00 87.31 492 ALA A C 1
ATOM 4057 O O . ALA A 1 492 ? -20.643 22.469 23.288 1.00 87.31 492 ALA A O 1
ATOM 4058 N N . ALA A 1 493 ? -19.951 24.086 24.671 1.00 87.56 493 ALA A N 1
ATOM 4059 C CA . ALA A 1 493 ? -20.688 25.165 24.007 1.00 87.56 493 ALA A CA 1
ATOM 4060 C C . ALA A 1 493 ? -20.184 25.437 22.574 1.00 87.56 493 ALA A C 1
ATOM 4062 O O . ALA A 1 493 ? -20.981 25.670 21.666 1.00 87.56 493 ALA A O 1
ATOM 4063 N N . ASN A 1 494 ? -18.871 25.360 22.341 1.00 86.12 494 ASN A N 1
ATOM 4064 C CA . ASN A 1 494 ? -18.256 25.480 21.013 1.00 86.12 494 ASN A CA 1
ATOM 4065 C C . ASN A 1 494 ? -18.684 24.322 20.086 1.00 86.12 494 ASN A C 1
ATOM 4067 O O . ASN A 1 494 ? -19.000 24.552 18.917 1.00 86.12 494 ASN A O 1
ATOM 4071 N N . HIS A 1 495 ? -18.766 23.093 20.607 1.00 84.81 495 HIS A N 1
ATOM 4072 C CA . HIS A 1 495 ? -19.276 21.932 19.869 1.00 84.81 495 HIS A CA 1
ATOM 4073 C C . HIS A 1 495 ? -20.773 22.055 19.570 1.00 84.81 495 HIS A C 1
ATOM 4075 O O . HIS A 1 495 ? -21.161 21.889 18.414 1.00 84.81 495 HIS A O 1
ATOM 4081 N N . LEU A 1 496 ? -21.584 22.479 20.548 1.00 87.56 496 LEU A N 1
ATOM 4082 C CA . LEU A 1 496 ? -23.007 22.770 20.355 1.00 87.56 496 LEU A CA 1
ATOM 4083 C C . LEU A 1 496 ? -23.220 23.801 19.236 1.00 87.56 496 LEU A C 1
ATOM 4085 O O . LEU A 1 496 ? -23.947 23.533 18.282 1.00 87.56 496 LEU A O 1
ATOM 4089 N N . LEU A 1 497 ? -22.550 24.956 19.309 1.00 86.12 497 LEU A N 1
ATOM 4090 C CA . LEU A 1 497 ? -22.664 26.010 18.296 1.00 86.12 497 LEU A CA 1
ATOM 4091 C C . LEU A 1 497 ? -22.239 25.508 16.912 1.00 86.12 497 LEU A C 1
ATOM 4093 O O . LEU A 1 497 ? -22.941 25.757 15.936 1.00 86.12 497 LEU A O 1
ATOM 4097 N N . LYS A 1 498 ? -21.151 24.733 16.819 1.00 84.88 498 LYS A N 1
ATOM 4098 C CA . LYS A 1 498 ? -20.755 24.080 15.563 1.00 84.88 498 LYS A CA 1
ATOM 4099 C C . LYS A 1 498 ? -21.840 23.137 15.048 1.00 84.88 498 LYS A C 1
ATOM 4101 O O . LYS A 1 498 ? -22.214 23.272 13.893 1.00 84.88 498 LYS A O 1
ATOM 4106 N N . SER A 1 499 ? -22.409 22.271 15.887 1.00 83.94 499 SER A N 1
ATOM 4107 C CA . SER A 1 499 ? -23.428 21.289 15.477 1.00 83.94 499 SER A CA 1
ATOM 4108 C C . SER A 1 499 ? -24.721 21.889 14.903 1.00 83.94 499 SER A C 1
ATOM 4110 O O . SER A 1 499 ? -25.441 21.199 14.180 1.00 83.94 499 SER A O 1
ATOM 4112 N N . PHE A 1 500 ? -25.006 23.163 15.205 1.00 82.44 500 PHE A N 1
ATOM 4113 C CA . PHE A 1 500 ? -26.116 23.933 14.631 1.00 82.44 500 PHE A CA 1
ATOM 4114 C C . PHE A 1 500 ? -25.714 24.823 13.440 1.00 82.44 500 PHE A C 1
ATOM 4116 O O . PHE A 1 500 ? -26.593 25.251 12.697 1.00 82.44 500 PHE A O 1
ATOM 4123 N N . LEU A 1 501 ? -24.422 25.117 13.254 1.00 79.50 501 LEU A N 1
ATOM 4124 C CA . LEU A 1 501 ? -23.911 26.021 12.210 1.00 79.50 501 LEU A CA 1
ATOM 4125 C C . LEU A 1 501 ? -23.227 25.294 11.040 1.00 79.50 501 LEU A C 1
ATOM 4127 O O . LEU A 1 501 ? -23.139 25.848 9.946 1.00 79.50 501 LEU A O 1
ATOM 4131 N N . THR A 1 502 ? -22.729 24.070 11.238 1.00 69.88 502 THR A N 1
ATOM 4132 C CA . THR A 1 502 ? -22.150 23.254 10.164 1.00 69.88 502 THR A CA 1
ATOM 4133 C C . THR A 1 502 ? -23.246 22.507 9.415 1.00 69.88 502 THR A C 1
ATOM 4135 O O . THR A 1 502 ? -23.834 21.569 9.954 1.00 69.88 502 THR A O 1
ATOM 4138 N N . PHE A 1 503 ? -23.481 22.879 8.158 1.00 49.00 503 PHE A N 1
ATOM 4139 C CA . PHE A 1 503 ? -24.300 22.094 7.235 1.00 49.00 503 PHE A CA 1
ATOM 4140 C C . PHE A 1 503 ? -23.627 20.735 6.951 1.00 49.00 503 PHE A C 1
ATOM 4142 O O . PHE A 1 503 ? -22.510 20.708 6.431 1.00 49.00 503 PHE A O 1
ATOM 4149 N N . ILE A 1 504 ? -24.307 19.635 7.309 1.00 44.94 504 ILE A N 1
ATOM 4150 C CA . ILE A 1 504 ? -23.949 18.224 7.041 1.00 44.94 504 ILE A CA 1
ATOM 4151 C C . ILE A 1 504 ? -25.222 17.434 6.722 1.00 44.94 504 ILE A C 1
ATOM 4153 O O . ILE A 1 504 ? -26.099 17.379 7.615 1.00 44.94 504 ILE A O 1
#

Sequence (504 aa):
MICVQYSSPYLSSTATQEILDQFRSQLCFTDWFFIDTFQIFRIFLPVNLPPILHKRGFKLWLNEFFDIWENVYNRSLWETYMICIFSSVAWNNIGYIDWEPWLSKIFTRTLHGFSLPISKIKTSSITSGYIISYIAKWIIAIKNFYHPSDTEDFQEKLVEFLVKLAEY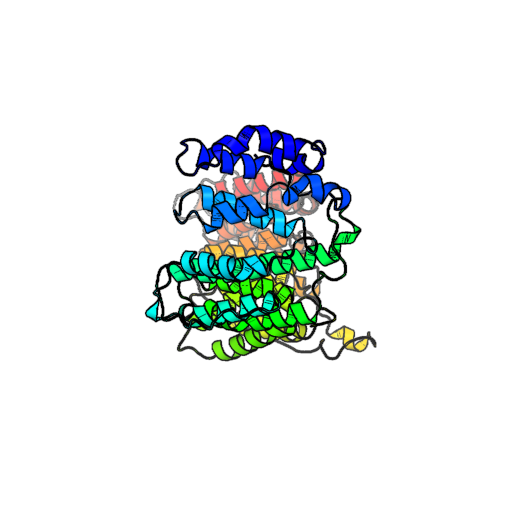FVDRVHLENQVDSLWFISLHKSSRLTEENIIDFVNCIKEYVFISIFNKNYGKKAAEACRYLSILRPELIVPIIIEKHFSSIDNITEPHRFISIMNCLTCLSRSIVQQTLIYSQGQIYVISLLMSVLPGIDLNETSIILDFLNSIFKLIICSDCSLAIEIRNDLTDIEILSTDISNDNDIEYISIQSKLISIISNIVQQRSKEIFQIIREKIIDFVSCPFLSVKARKLVCGLVLSIVKCNPDEIIKYLLPKTYNSIEKLMNTFESNVLLTDHKGDIELIWYLILFSELLHARGSILFIYKQMIMCIFHRYISIINKDAYQTIANAANHLLKSFLTFI

=== Feature glossary ===
Each block in this record encodes a different view of the same protein. In brief:

Predicted aligned error. PAE(i, j) answers: if I align the predicted and true structures on residue i, how far off (in Å) do I expect residue j to be? A block-diagonal PAE matrix with low values on the blocks and high values off-diagonal is the signature of a multi-domain protein with confidently predicted domains but uncertain inter-domain orientation.

Contact-map, Ramachandran, and PAE plots. Plot images: a contact map (which residues are close in 3D, as an N×N binary image), a Ramachandran scatter (backbone torsion angles, revealing secondary-structure composition at a glance), and — for AlphaFold structures — a PAE heatmap (pairwise prediction confidence).

Backbone torsions (φ/ψ). φ (phi) and ψ (psi) are the two rotatable backbone dihedrals per residue: φ is the C(i-1)–N–Cα–C torsion, ψ is the N–Cα–C–N(i+1) torsion, both in degrees on (−180°, 180°]. α-helical residues cluster near (−60°, −45°); β-strand residues near (−120°, +130°). A Ramachandran plot is simply a scatter of (φ, ψ) for every residue.

Foldseek 3Di. A 3Di character summarizes, for each residue, the relative orientation of the Cα frame of its nearest spatial neighbor. Because it encodes fold topology rather than chemistry, 3Di alignments detect remote structural similarity that sequence alignment misses.

Radius of gyration, Cα contacts, bounding box. Three whole-structure scalars: the radius of gyration (RMS distance of Cα from centroid, in Å), the count of Cα–Cα contacts (pairs closer than 8 Å and separated by more than four residues in sequence — i.e. tertiary, not local, contacts), and the bounding-box dimensions. Together they distinguish compact globular folds from extended fibres or disordered chains.

Sequence. Sequence gives the chain of amino acids in standard one-letter code (A=alanine, C=cysteine, …, Y=tyrosine), read N→C. It is the only feature that is directly encoded by the gene; all structural features are derived from the folded form of this sequence.

mmCIF coordinates. Atomic coordinates in PDBx/mmCIF format — the same representation the Protein Data Bank distributes. Each line of the _atom_site loop places one backbone atom in Cartesian space (units: ångströms, origin: arbitrary).

Secondary structure (3-state, P-SEA). Three-state secondary structure (P-SEA) collapses the eight DSSP classes into helix (a), strand (b), and coil (c). P-SEA assigns these from Cα geometry alone — distances and angles — without requiring backbone oxygens, so it works on any Cα trace.

InterPro / GO / CATH / organism. Functional annotations link the protein to curated databases. InterPro entries identify conserved domains and families by matching the sequence against member-database signatures (Pfam, PROSITE, CDD, …). Gene Ontology (GO) terms describe molecular function, biological process, and cellular component in a controlled vocabulary. CATH places the structure in a hierarchical fold classification (Class/Architecture/Topology/Homologous-superfamily). The organism is the source species.

B-factor. B-factor (Debye–Waller factor) reflects atomic displacement in the crystal lattice. It is an experimental observable (units Å²), not a prediction; low values mean the atom is pinned down, high values mean it moves or is heterogeneous across the crystal.

Rendered structure images. Structure images are PyMOL renders from six orthogonal camera directions. Cartoon representation draws helices as coils and strands as arrows; sticks shows the backbone as bonds; surface shows the solvent-excluded envelope. Rainbow coloring maps sequence position to hue (blue→red, N→C); chain coloring assigns a distinct color per polypeptide.

Solvent-accessible surface area. Solvent-accessible surface area (SASA) is the area in Å² traced out by the centre of a 1.4 Å probe sphere (a water molecule) rolled over the protein's van der Waals surface (Shrake–Rupley / Lee–Richards construction). Buried residues have near-zero SASA; fully exposed residues can exceed 200 Å². The total SASA scales roughly with the number of surface residues.

Secondary structure (8-state, DSSP). The SS8 string is DSSP's per-residue secondary-structure call. α-helix (H) means an i→i+4 H-bond ladder; β-strand (E) means the residue participates in a β-sheet; 3₁₀ (G) and π (I) are tighter and wider helices; T/S are turns/bends; '-' is loop.

pLDDT. For AlphaFold models, the B-factor field carries pLDDT — the model's own estimate of local accuracy on a 0–100 scale. Regions with pLDDT<50 should be treated as essentially unmodeled; they often correspond to intrinsically disordered segments.

Nearest PDB structures. Nearest PDB neighbors are the top structural matches found by Foldseek when searching this structure against the entire Protein Data Bank. Each hit reports a TM-score (0 to 1; >0.5 almost always implies the same fold) and an E-value. These are *structural* homologs — they may share no detectable sequence similarity.